Protein AF-A0A165AN55-F1 (afdb_monomer_lite)

Radius of gyration: 27.07 Å; chains: 1; bounding box: 63×74×85 Å

Secondary structure (DSSP, 8-state):
--------------HHHHHHHHTT-PPPP----HHHHHHHHTTTTHHHHHHHHHHHHHHHHHHHHHHHHH-STHHHHHHHHHH---S-HHHHHHHHHHHHHHHHHHHTT---B---SS---B-GGGS-HHHHHTSHHHHHHTTS-S--TT-SB-TTS-BEEEEEETTEEEEEEPPHHHHHHHHHHHHHHHHHHTT-SPPPTT--SHHHHHHHHHHHHHHHHHHHHHHHHHHHTT--SPPHHHHHHHHHHHHHHHHHHHHH---GGGSGGGSTT--HHHHHHHTTBPPGGGGTS-GGGSPPP-TTTGGGTTSHHHHTTHHHHHHHHHHHHHHHHHHHT----EEEPSS---HHHHHHHHHHTTSTTSSS-HHHHHHHHHHHT-PPPHHHHHHHHHHHHHHHHHGGG-TTPPEEEEGGG--TTTS-HHHHTTEEP--S-SS-B---HHHHHHHHHHHHHHHHHHHHHHHHHHTT-HHHHHHHHHHHHHHHHHHHHHB-HHHHHTS-HHHHHHHHHHHHHHHHHHHHH-GGGGGGSB-GGGS-HHHHHHHHTTS---HHHHHHHHHHHHHHHHHH-

Organism: NCBI:txid1353952

pLDDT: mean 71.1, std 21.19, range [24.66, 94.75]

Sequence (573 aa):
MESDNILGDVQGEDPAFEDAMIRFSPDPPRTYTRTQMQALASNGLAAYAEEQLEILSRFWNGRTKEAEGSGSADLEELRWKTKALHLPSTLKDEIVKVLHLQHRLRREGRVELSGTGDQELLDIARIDDDILREGPWIGSRHLAGIPSSNGIMLEDGKLFLWAWKEGKLEQIIIPTPEGFRILYGRLVTANVDSCGPPPTIVGKGEASKAEVEAWLTVNKDVWALAMKTARTLCIGVWPSLLQIRFLQDGRFVNKARMRHGFGRNDTLLGCEGAPEPLVRYIMAGKPMMWYRIPESFQPQFDPHRWWEADSDEYLRGTLSKCQALLDLQYGSRIEKASPMDIEWGDEEFSNDSAELFLYYVTDAMSRSAKTGYLLSCELAGVKPCDPLIRELDNLLDVLNKLLVNHPTTGIPIPLDLIPYTKIRPERAIRCVPVKSWNRCLPADADDMILIGVISCRMNDYIRDARTARAKQDTKDELNLLLSVHFYATLFYGSFDEDVHDNQDIAFHARLIGALHRLHQLIAERAPYVWPRLLD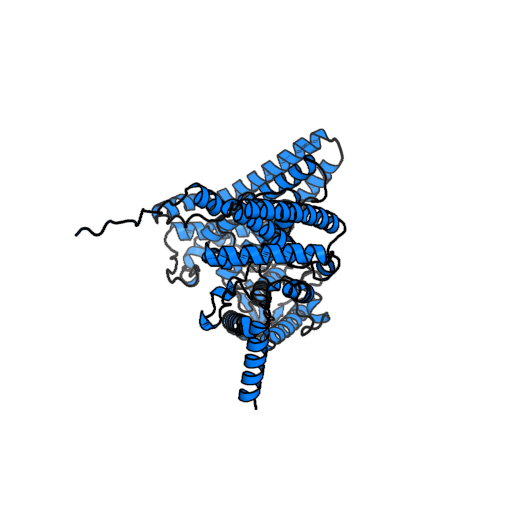VGLIPPSIRVACARQYDYTPADRNADVRSHLEKMHVEL

Foldseek 3Di:
DDDDDDPPDPPPPDVVVVVVCVLVDDDDPPPDDPVRLLVVLPPQQVCLVVVLVVLLCVLVVVVVVVVVVVDDPVVVVVVVVLVPLPDPPVLLVLLSVLLVLLSVCVNVVQWDQPPDPPARDTPCVSRDLVSLCPPVQLVVVVPVPDDDLADQADSSRWGWAWWQFPNDTDIDTQDPLLLSLLSLLVVLLSSLCSLPDQDALLDDDDVSLVSNLSSQQSNLVSLLSSQVSCVSSSSIDHWLVSLLVVLQQLLSVLLNCLRVVDRCCSGNLVRDRRPPLSSCLSLQFAGPLLVVFDPQQRQDADLQCLLCCPPCVRNVCSQVRSQVVLCVVQVQLQVQPQPGLIAHDDDDYDLVSLLSVLSQCCICPHSNNPLVSLVSCLSNVYDHDQVNLVSVLNVLVSSVVNCPVPVPAARAHAPVSRPVVRHPVVSCVRHDHDPRSAQADADDPSVVVSVVSLLVLLVVLLVVLVVCVVVVVVVSNLVSLVVLQSSVSSVLRRHDPVVVVPDDLVSLLSSVVSVSVNSVSCVVPPVVCVSVTRPSPSPDSVSSVVNSVVRCCDVVVVVVVVVVVVVVVVVVD

Structure (mmCIF, N/CA/C/O backbone):
data_AF-A0A165AN55-F1
#
_entry.id   AF-A0A165AN55-F1
#
loop_
_atom_site.group_PDB
_atom_site.id
_atom_site.type_symbol
_atom_site.label_atom_id
_atom_site.label_alt_id
_atom_site.label_comp_id
_atom_site.label_asym_id
_atom_site.label_entity_id
_atom_site.label_seq_id
_atom_site.pdbx_PDB_ins_code
_atom_site.Cartn_x
_atom_site.Cartn_y
_atom_site.Cartn_z
_atom_site.occupancy
_atom_site.B_iso_or_equiv
_atom_site.auth_seq_id
_atom_site.auth_comp_id
_atom_site.auth_asym_id
_atom_site.auth_atom_id
_atom_site.pdbx_PDB_model_num
ATOM 1 N N . MET A 1 1 ? 25.964 -50.818 -35.274 1.00 36.00 1 MET A N 1
ATOM 2 C CA . MET A 1 1 ? 26.323 -49.466 -35.738 1.00 36.00 1 MET A CA 1
ATOM 3 C C . MET A 1 1 ? 25.867 -48.529 -34.654 1.00 36.00 1 MET A C 1
ATOM 5 O O . MET A 1 1 ? 24.675 -48.458 -34.387 1.00 36.00 1 MET A O 1
ATOM 9 N N . GLU A 1 2 ? 26.854 -48.012 -33.939 1.00 27.19 2 GLU A N 1
ATOM 10 C CA . GLU A 1 2 ? 26.736 -47.244 -32.706 1.00 27.19 2 GLU A CA 1
ATOM 11 C C . GLU A 1 2 ? 26.024 -45.911 -32.954 1.00 27.19 2 GLU A C 1
ATOM 13 O O . GLU A 1 2 ? 26.273 -45.229 -33.946 1.00 27.19 2 GLU A O 1
ATOM 18 N N . SER A 1 3 ? 25.099 -45.582 -32.055 1.00 24.66 3 SER A N 1
ATOM 19 C CA . SER A 1 3 ? 24.484 -44.268 -31.914 1.00 24.66 3 SER A CA 1
ATOM 20 C C . SER A 1 3 ? 25.262 -43.509 -30.844 1.00 24.66 3 SER A C 1
ATOM 22 O O . SER A 1 3 ? 25.107 -43.801 -29.656 1.00 24.66 3 SER A O 1
ATOM 24 N N . ASP A 1 4 ? 26.105 -42.571 -31.264 1.00 26.28 4 ASP A N 1
ATOM 25 C CA . ASP A 1 4 ? 26.846 -41.711 -30.348 1.00 26.28 4 ASP A CA 1
ATOM 26 C C . ASP A 1 4 ? 25.947 -40.621 -29.755 1.00 26.28 4 ASP A C 1
ATOM 28 O O . ASP A 1 4 ? 25.309 -39.829 -30.453 1.00 26.28 4 ASP A O 1
ATOM 32 N N . ASN A 1 5 ? 25.935 -40.619 -28.424 1.00 32.38 5 ASN A N 1
ATOM 33 C CA . ASN A 1 5 ? 25.406 -39.601 -27.532 1.00 32.38 5 ASN A CA 1
ATOM 34 C C . ASN A 1 5 ? 26.128 -38.262 -27.736 1.00 32.38 5 ASN A C 1
ATOM 36 O O . ASN A 1 5 ? 27.314 -38.149 -27.434 1.00 32.38 5 ASN A O 1
ATOM 40 N N . ILE A 1 6 ? 25.386 -37.220 -28.117 1.00 28.58 6 ILE A N 1
ATOM 41 C CA . ILE A 1 6 ? 25.768 -35.820 -27.878 1.00 28.58 6 ILE A CA 1
ATOM 42 C C . ILE A 1 6 ? 24.548 -35.085 -27.305 1.00 28.58 6 ILE A C 1
ATOM 44 O O . ILE A 1 6 ? 23.928 -34.240 -27.942 1.00 28.58 6 ILE A O 1
ATOM 48 N N . LEU A 1 7 ? 24.181 -35.450 -26.079 1.00 25.98 7 LEU A N 1
ATOM 49 C CA . LEU A 1 7 ? 23.502 -34.564 -25.137 1.00 25.98 7 LEU A CA 1
ATOM 50 C C . LEU A 1 7 ? 24.479 -34.402 -23.978 1.00 25.98 7 LEU A C 1
ATOM 52 O O . LEU A 1 7 ? 24.485 -35.182 -23.032 1.00 25.98 7 LEU A O 1
ATOM 56 N N . GLY A 1 8 ? 25.400 -33.453 -24.144 1.00 25.88 8 GLY A N 1
ATOM 57 C CA . GLY A 1 8 ? 26.248 -33.002 -23.055 1.00 25.88 8 GLY A CA 1
ATOM 58 C C . GLY A 1 8 ? 25.386 -32.248 -22.054 1.00 25.88 8 GLY A C 1
ATOM 59 O O . GLY A 1 8 ? 24.694 -31.300 -22.429 1.00 25.88 8 GLY A O 1
ATOM 60 N N . ASP A 1 9 ? 25.430 -32.705 -20.808 1.00 31.30 9 ASP A N 1
ATOM 61 C CA . ASP A 1 9 ? 24.868 -32.054 -19.635 1.00 31.30 9 ASP A CA 1
ATOM 62 C C . ASP A 1 9 ? 25.149 -30.545 -19.638 1.00 31.30 9 ASP A C 1
ATOM 64 O O . ASP A 1 9 ? 26.279 -30.096 -19.449 1.00 31.30 9 ASP A O 1
ATOM 68 N N . VAL A 1 10 ? 24.088 -29.755 -19.795 1.00 29.95 10 VAL A N 1
ATOM 69 C CA . VAL A 1 10 ? 24.031 -28.371 -19.309 1.00 29.95 10 VAL A CA 1
ATOM 70 C C . VAL A 1 10 ? 23.086 -28.360 -18.106 1.00 29.95 10 VAL A C 1
ATOM 72 O O . VAL A 1 10 ? 22.064 -27.687 -18.087 1.00 29.95 10 VAL A O 1
ATOM 75 N N . GLN A 1 11 ? 23.419 -29.165 -17.097 1.00 30.98 11 GLN A N 1
ATOM 76 C CA . GLN A 1 11 ? 23.014 -28.932 -15.711 1.00 30.98 11 GLN A CA 1
ATOM 77 C C . GLN A 1 11 ? 24.185 -28.252 -15.002 1.00 30.98 11 GLN A C 1
ATOM 79 O O . GLN A 1 11 ? 24.912 -28.846 -14.215 1.00 30.98 11 GLN A O 1
ATOM 84 N N . GLY A 1 12 ? 24.415 -26.994 -15.369 1.00 28.88 12 GLY A N 1
ATOM 85 C CA . GLY A 1 12 ? 25.241 -26.076 -14.599 1.00 28.88 12 GLY A CA 1
ATOM 86 C C . GLY A 1 12 ? 24.319 -25.055 -13.958 1.00 28.88 12 GLY A C 1
ATOM 87 O O . GLY A 1 12 ? 24.119 -23.983 -14.524 1.00 28.88 12 GLY A O 1
ATOM 88 N N . GLU A 1 13 ? 23.712 -25.400 -12.823 1.00 39.75 13 GLU A N 1
ATOM 89 C CA . GLU A 1 13 ? 23.123 -24.396 -11.936 1.00 39.75 13 GLU A CA 1
ATOM 90 C C . GLU A 1 13 ? 24.274 -23.503 -11.457 1.00 39.75 13 GLU A C 1
ATOM 92 O O . GLU A 1 13 ? 25.162 -23.944 -10.731 1.00 39.75 13 GLU A O 1
ATOM 97 N N . ASP A 1 14 ? 24.330 -22.277 -11.981 1.00 41.47 14 ASP A N 1
ATOM 98 C CA . ASP A 1 14 ? 25.348 -21.282 -11.651 1.00 41.47 14 ASP A CA 1
ATOM 99 C C . ASP A 1 14 ? 25.038 -20.703 -10.256 1.00 41.47 14 ASP A C 1
ATOM 101 O O . ASP A 1 14 ? 24.057 -19.963 -10.115 1.00 41.47 14 ASP A O 1
ATOM 105 N N . PRO A 1 15 ? 25.863 -20.965 -9.225 1.00 36.78 15 PRO A N 1
ATOM 106 C CA . PRO A 1 15 ? 25.637 -20.453 -7.874 1.00 36.78 15 PRO A CA 1
ATOM 107 C C . PRO A 1 15 ? 25.621 -18.922 -7.822 1.00 36.78 15 PRO A C 1
ATOM 109 O O . PRO A 1 15 ? 25.029 -18.349 -6.918 1.00 36.78 15 PRO A O 1
ATOM 112 N N . ALA A 1 16 ? 26.226 -18.229 -8.798 1.00 37.28 16 ALA A N 1
ATOM 113 C CA . ALA A 1 16 ? 26.172 -16.771 -8.892 1.00 37.28 16 ALA A CA 1
ATOM 114 C C . ALA A 1 16 ? 24.838 -16.253 -9.467 1.00 37.28 16 ALA A C 1
ATOM 116 O O . ALA A 1 16 ? 24.488 -15.091 -9.251 1.00 37.28 16 ALA A O 1
ATOM 117 N N . PHE A 1 17 ? 24.092 -17.085 -10.205 1.00 39.31 17 PHE A N 1
ATOM 118 C CA . PHE A 1 17 ? 22.715 -16.797 -10.621 1.00 39.31 17 PHE A CA 1
ATOM 119 C C . PHE A 1 17 ? 21.750 -16.980 -9.447 1.00 39.31 17 PHE A C 1
ATOM 121 O O . PHE A 1 17 ? 20.915 -16.105 -9.215 1.00 39.31 17 PHE A O 1
ATOM 128 N N . GLU A 1 18 ? 21.925 -18.042 -8.654 1.00 38.56 18 GLU A N 1
ATOM 129 C CA . GLU A 1 18 ? 21.246 -18.165 -7.363 1.00 38.56 18 GLU A CA 1
ATOM 130 C C . GLU A 1 18 ? 21.612 -17.007 -6.435 1.00 38.56 18 GLU A C 1
ATOM 132 O O . GLU A 1 18 ? 20.706 -16.379 -5.922 1.00 38.56 18 GLU A O 1
ATOM 137 N N . ASP A 1 19 ? 22.877 -16.609 -6.290 1.00 36.84 19 ASP A N 1
ATOM 138 C CA . ASP A 1 19 ? 23.279 -15.524 -5.376 1.00 36.84 19 ASP A CA 1
ATOM 139 C C . ASP A 1 19 ? 22.730 -14.138 -5.798 1.00 36.84 19 ASP A C 1
ATOM 141 O O . ASP A 1 19 ? 22.324 -13.324 -4.962 1.00 36.84 19 ASP A O 1
ATOM 145 N N . ALA A 1 20 ? 22.610 -13.874 -7.108 1.00 37.38 20 ALA A N 1
ATOM 146 C CA . ALA A 1 20 ? 21.933 -12.683 -7.634 1.00 37.38 20 ALA A CA 1
ATOM 147 C C . ALA A 1 20 ? 20.408 -12.720 -7.412 1.00 37.38 20 ALA A C 1
ATOM 149 O O . ALA A 1 20 ? 19.796 -11.675 -7.186 1.00 37.38 20 ALA A O 1
ATOM 150 N N . MET A 1 21 ? 19.800 -13.910 -7.426 1.00 34.94 21 MET A N 1
ATOM 151 C CA . MET A 1 21 ? 18.368 -14.134 -7.196 1.00 34.94 21 MET A CA 1
ATOM 152 C C . MET A 1 21 ? 18.006 -14.293 -5.707 1.00 34.94 21 MET A C 1
ATOM 154 O O . MET A 1 21 ? 16.890 -13.945 -5.326 1.00 34.94 21 MET A O 1
ATOM 158 N N . ILE A 1 22 ? 18.941 -14.722 -4.853 1.00 37.22 22 ILE A N 1
ATOM 159 C CA . ILE A 1 22 ? 18.863 -14.824 -3.386 1.00 37.22 22 ILE A CA 1
ATOM 160 C C . ILE A 1 22 ? 18.848 -13.423 -2.772 1.00 37.22 22 ILE A C 1
ATOM 162 O O . ILE A 1 22 ? 18.084 -13.170 -1.845 1.00 37.22 22 ILE A O 1
ATOM 166 N N . ARG A 1 23 ? 19.528 -12.442 -3.385 1.00 38.75 23 ARG A N 1
ATOM 167 C CA . ARG A 1 23 ? 19.307 -11.010 -3.081 1.00 38.75 23 ARG A CA 1
ATOM 168 C C . ARG A 1 23 ? 17.854 -10.552 -3.312 1.00 38.75 23 ARG A C 1
ATOM 170 O O . ARG A 1 23 ? 17.466 -9.492 -2.823 1.00 38.75 23 ARG A O 1
ATOM 177 N N . PHE A 1 24 ? 17.044 -11.354 -4.010 1.00 31.67 24 PHE A N 1
ATOM 178 C CA . PHE A 1 24 ? 15.618 -11.151 -4.280 1.00 31.67 24 PHE A CA 1
ATOM 179 C C . PHE A 1 24 ? 14.720 -12.315 -3.805 1.00 31.67 24 PHE A C 1
ATOM 181 O O . PHE A 1 24 ? 13.534 -12.346 -4.157 1.00 31.67 24 PHE A O 1
ATOM 188 N N . SER A 1 25 ? 15.232 -13.255 -3.003 1.00 27.33 25 SER A N 1
ATOM 189 C CA . SER A 1 25 ? 14.471 -14.392 -2.476 1.00 27.33 25 SER A CA 1
ATOM 190 C C . SER A 1 25 ? 14.372 -14.299 -0.953 1.00 27.33 25 SER A C 1
ATOM 192 O O . SER A 1 25 ? 15.398 -14.133 -0.303 1.00 27.33 25 SER A O 1
ATOM 194 N N . PRO A 1 26 ? 13.180 -14.419 -0.342 1.00 30.08 26 PRO A N 1
ATOM 195 C CA . PRO A 1 26 ? 13.118 -14.842 1.048 1.00 30.08 26 PRO A CA 1
ATOM 196 C C . PRO A 1 26 ? 13.598 -16.298 1.131 1.00 30.08 26 PRO A C 1
ATOM 198 O O . PRO A 1 26 ? 13.296 -17.102 0.242 1.00 30.08 26 PRO A O 1
ATOM 201 N N . ASP A 1 27 ? 14.334 -16.635 2.188 1.00 27.45 27 ASP A N 1
ATOM 202 C CA . ASP A 1 27 ? 14.558 -18.031 2.562 1.00 27.45 27 ASP A CA 1
ATOM 203 C C . ASP A 1 27 ? 13.198 -18.746 2.683 1.00 27.45 27 ASP A C 1
ATOM 205 O O . ASP A 1 27 ? 12.216 -18.130 3.125 1.00 27.45 27 ASP A O 1
ATOM 209 N N . PRO A 1 28 ? 13.095 -20.044 2.338 1.00 25.02 28 PRO A N 1
ATOM 210 C CA . PRO A 1 28 ? 11.936 -20.824 2.744 1.00 25.02 28 PRO A CA 1
ATOM 211 C C . PRO A 1 28 ? 11.779 -20.707 4.271 1.00 25.02 28 PRO A C 1
ATOM 213 O O . PRO A 1 28 ? 12.783 -20.755 4.992 1.00 25.02 28 PRO A O 1
ATOM 216 N N . PRO A 1 29 ? 10.550 -20.526 4.794 1.00 28.75 29 PRO A N 1
ATOM 217 C CA . PRO A 1 29 ? 10.339 -20.368 6.224 1.00 28.75 29 PRO A CA 1
ATOM 218 C C . PRO A 1 29 ? 10.958 -21.563 6.943 1.00 28.75 29 PRO A C 1
ATOM 220 O O . PRO A 1 29 ? 10.600 -22.713 6.684 1.00 28.75 29 PRO A O 1
ATOM 223 N N . ARG A 1 30 ? 11.908 -21.293 7.844 1.00 28.42 30 ARG A N 1
ATOM 224 C CA . ARG A 1 30 ? 12.450 -22.328 8.722 1.00 28.42 30 ARG A CA 1
ATOM 225 C C . ARG A 1 30 ? 11.277 -22.933 9.485 1.00 28.42 30 ARG A C 1
ATOM 227 O O . ARG A 1 30 ? 10.654 -22.266 10.308 1.00 28.42 30 ARG A O 1
ATOM 234 N N . THR A 1 31 ? 10.967 -24.196 9.219 1.00 26.00 31 THR A N 1
ATOM 235 C CA . THR A 1 31 ? 10.048 -24.971 10.049 1.00 26.00 31 THR A CA 1
ATOM 236 C C . THR A 1 31 ? 10.706 -25.183 11.404 1.00 26.00 31 THR A C 1
ATOM 238 O O . THR A 1 31 ? 11.549 -26.062 11.575 1.00 26.00 31 THR A O 1
ATOM 241 N N . TYR A 1 32 ? 10.352 -24.338 12.367 1.00 31.25 32 TYR A N 1
ATOM 242 C CA . TYR A 1 32 ? 10.761 -24.507 13.751 1.00 31.25 32 TYR A CA 1
ATOM 243 C C . TYR A 1 32 ? 10.018 -25.698 14.349 1.00 31.25 32 TYR A C 1
ATOM 245 O O . TYR A 1 32 ? 8.795 -25.811 14.263 1.00 31.25 32 TYR A O 1
ATOM 253 N N . THR A 1 33 ? 10.757 -26.589 14.998 1.00 31.88 33 THR A N 1
ATOM 254 C CA . THR A 1 33 ? 10.142 -27.638 15.814 1.00 31.88 33 THR A CA 1
ATOM 255 C C . THR A 1 33 ? 9.379 -27.003 16.983 1.00 31.88 33 THR A C 1
ATOM 257 O O . THR A 1 33 ? 9.732 -25.924 17.468 1.00 31.88 33 THR A O 1
ATOM 260 N N . ARG A 1 34 ? 8.332 -27.679 17.474 1.00 33.34 34 ARG A N 1
ATOM 261 C CA . ARG A 1 34 ? 7.519 -27.260 18.637 1.00 33.34 34 ARG A CA 1
ATOM 262 C C . ARG A 1 34 ? 8.383 -26.810 19.828 1.00 33.34 34 ARG A C 1
ATOM 264 O O . ARG A 1 34 ? 8.072 -25.815 20.475 1.00 33.34 34 ARG A O 1
ATOM 271 N N . THR A 1 35 ? 9.506 -27.490 20.044 1.00 32.38 35 THR A N 1
ATOM 272 C CA . THR A 1 35 ? 10.488 -27.212 21.099 1.00 32.38 35 THR A CA 1
ATOM 273 C C . THR A 1 35 ? 11.305 -25.935 20.841 1.00 32.38 35 THR A C 1
ATOM 275 O O . THR A 1 35 ? 11.591 -25.189 21.774 1.00 32.38 35 THR A O 1
ATOM 278 N N . GLN A 1 36 ? 11.635 -25.624 19.581 1.00 35.25 36 GLN A N 1
ATOM 279 C CA . GLN A 1 36 ? 12.330 -24.383 19.197 1.00 35.25 36 GLN A CA 1
ATOM 280 C C . GLN A 1 36 ? 11.416 -23.153 19.306 1.00 35.25 36 GLN A C 1
ATOM 282 O O . GLN A 1 36 ? 11.860 -22.099 19.758 1.00 35.25 36 GLN A O 1
ATOM 287 N N . MET A 1 37 ? 10.126 -23.294 18.978 1.00 32.44 37 MET A N 1
ATOM 288 C CA . MET A 1 37 ? 9.137 -22.231 19.200 1.00 32.44 37 MET A CA 1
ATOM 289 C C . MET A 1 37 ? 8.871 -21.977 20.692 1.00 32.44 37 MET A C 1
ATOM 291 O O . MET A 1 37 ? 8.687 -20.831 21.093 1.00 32.44 37 MET A O 1
ATOM 295 N N . GLN A 1 38 ? 8.901 -23.022 21.528 1.00 33.75 38 GLN A N 1
ATOM 296 C CA . GLN A 1 38 ? 8.769 -22.902 22.987 1.00 33.75 38 GLN A CA 1
ATOM 297 C C . GLN A 1 38 ? 9.960 -22.177 23.638 1.00 33.75 38 GLN A C 1
ATOM 299 O O . GLN A 1 38 ? 9.745 -21.390 24.556 1.00 33.75 38 GLN A O 1
ATOM 304 N N . ALA A 1 39 ? 11.186 -22.378 23.137 1.00 32.97 39 ALA A N 1
ATOM 305 C CA . ALA A 1 39 ? 12.392 -21.706 23.637 1.00 32.97 39 ALA A CA 1
ATOM 306 C C . ALA A 1 39 ? 12.500 -20.224 23.212 1.00 32.97 39 ALA A C 1
ATOM 308 O O . ALA A 1 39 ? 13.014 -19.400 23.964 1.00 32.97 39 ALA A O 1
ATOM 309 N N . LEU A 1 40 ? 11.992 -19.865 22.025 1.00 34.88 40 LEU A N 1
ATOM 310 C CA . LEU A 1 40 ? 11.940 -18.474 21.544 1.00 34.88 40 LEU A CA 1
ATOM 311 C C . LEU A 1 40 ? 10.844 -17.647 22.232 1.00 34.88 40 LEU A C 1
ATOM 313 O O . LEU A 1 40 ? 10.973 -16.431 22.362 1.00 34.88 40 LEU A O 1
ATOM 317 N N . ALA A 1 41 ? 9.770 -18.300 22.682 1.00 36.66 41 ALA A N 1
ATOM 318 C CA . ALA A 1 41 ? 8.629 -17.632 23.287 1.00 36.66 41 ALA A CA 1
ATOM 319 C C . ALA A 1 41 ? 8.935 -17.095 24.696 1.00 36.66 41 ALA A C 1
ATOM 321 O O . ALA A 1 41 ? 8.489 -15.999 25.017 1.00 36.66 41 ALA A O 1
ATOM 322 N N . SER A 1 42 ? 9.711 -17.807 25.520 1.00 35.31 42 SER A N 1
ATOM 323 C CA . SER A 1 42 ? 9.848 -17.580 26.972 1.00 35.31 42 SER A CA 1
ATOM 324 C C . SER A 1 42 ? 10.367 -16.206 27.438 1.00 35.31 42 SER A C 1
ATOM 326 O O . SER A 1 42 ? 10.257 -15.923 28.627 1.00 35.31 42 SER A O 1
ATOM 328 N N . ASN A 1 43 ? 10.873 -15.345 26.544 1.00 39.66 43 ASN A N 1
ATOM 329 C CA . ASN A 1 43 ? 11.444 -14.032 26.890 1.00 39.66 43 ASN A CA 1
ATOM 330 C C . ASN A 1 43 ? 10.758 -12.830 26.200 1.00 39.66 43 ASN A C 1
ATOM 332 O O . ASN A 1 43 ? 11.146 -11.696 26.437 1.00 39.66 43 ASN A O 1
ATOM 336 N N . GLY A 1 44 ? 9.759 -13.028 25.333 1.00 39.78 44 GLY A N 1
ATOM 337 C CA . GLY A 1 44 ? 9.513 -12.106 24.213 1.00 39.78 44 GLY A CA 1
ATOM 338 C C . GLY A 1 44 ? 8.972 -10.698 24.502 1.00 39.78 44 GLY A C 1
ATOM 339 O O . GLY A 1 44 ? 9.200 -9.827 23.676 1.00 39.78 44 GLY A O 1
ATOM 340 N N . LEU A 1 45 ? 8.258 -10.442 25.606 1.00 37.25 45 LEU A N 1
ATOM 341 C CA . LEU A 1 45 ? 7.408 -9.237 25.739 1.00 37.25 45 LEU A CA 1
ATOM 342 C C . LEU A 1 45 ? 7.860 -8.200 26.777 1.00 37.25 45 LEU A C 1
ATOM 344 O O . LEU A 1 45 ? 7.796 -7.003 26.501 1.00 37.25 45 LEU A O 1
ATOM 348 N N . ALA A 1 46 ? 8.403 -8.639 27.914 1.00 35.56 46 ALA A N 1
ATOM 349 C CA . ALA A 1 46 ? 9.242 -7.781 28.750 1.00 35.56 46 ALA A CA 1
ATOM 350 C C . ALA A 1 46 ? 10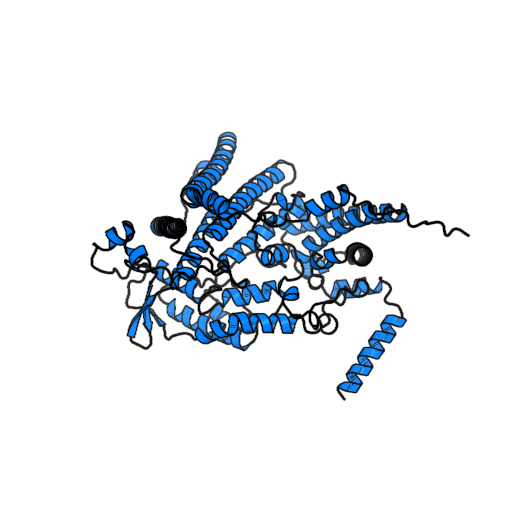.525 -7.418 27.992 1.00 35.56 46 ALA A C 1
ATOM 352 O O . ALA A 1 46 ? 10.863 -6.241 27.916 1.00 35.56 46 ALA A O 1
ATOM 353 N N . ALA A 1 47 ? 11.133 -8.394 27.299 1.00 41.72 47 ALA A N 1
ATOM 354 C CA . ALA A 1 47 ? 12.221 -8.105 26.377 1.00 41.72 47 ALA A CA 1
ATOM 355 C C . ALA A 1 47 ? 11.758 -7.206 25.229 1.00 41.72 47 ALA A C 1
ATOM 357 O O . ALA A 1 47 ? 12.509 -6.326 24.882 1.00 41.72 47 ALA A O 1
ATOM 358 N N . TYR A 1 48 ? 10.533 -7.313 24.690 1.00 42.25 48 TYR A N 1
ATOM 359 C CA . TYR A 1 48 ? 10.046 -6.354 23.683 1.00 42.25 48 TYR A CA 1
ATOM 360 C C . TYR A 1 48 ? 10.041 -4.916 24.208 1.00 42.25 48 TYR A C 1
ATOM 362 O O . TYR A 1 48 ? 10.523 -4.016 23.533 1.00 42.25 48 TYR A O 1
ATOM 370 N N . ALA A 1 49 ? 9.489 -4.679 25.400 1.00 41.50 49 ALA A N 1
ATOM 371 C CA . ALA A 1 49 ? 9.434 -3.337 25.972 1.00 41.50 49 ALA A CA 1
ATOM 372 C C . ALA A 1 49 ? 10.831 -2.815 26.353 1.00 41.50 49 ALA A C 1
ATOM 374 O O . ALA A 1 49 ? 11.130 -1.653 26.089 1.00 41.50 49 ALA A O 1
ATOM 375 N N . GLU A 1 50 ? 11.692 -3.665 26.919 1.00 45.47 50 GLU A N 1
ATOM 376 C CA . GLU A 1 50 ? 13.080 -3.331 27.263 1.00 45.47 50 GLU A CA 1
ATOM 377 C C . GLU A 1 50 ? 13.957 -3.133 26.019 1.00 45.47 50 GLU A C 1
ATOM 379 O O . GLU A 1 50 ? 14.683 -2.151 25.952 1.00 45.47 50 GLU A O 1
ATOM 384 N N . GLU A 1 51 ? 13.828 -3.982 25.000 1.00 49.47 51 GLU A N 1
ATOM 385 C CA . GLU A 1 51 ? 14.519 -3.909 23.705 1.00 49.47 51 GLU A CA 1
ATOM 386 C C . GLU A 1 51 ? 14.040 -2.689 22.910 1.00 49.47 51 GLU A C 1
ATOM 388 O O . GLU A 1 51 ? 14.856 -1.993 22.321 1.00 49.47 51 GLU A O 1
ATOM 393 N N . GLN A 1 52 ? 12.747 -2.335 22.951 1.00 46.69 52 GLN A N 1
ATOM 394 C CA . GLN A 1 52 ? 12.250 -1.072 22.382 1.00 46.69 52 GLN A CA 1
ATOM 395 C C . GLN A 1 52 ? 12.812 0.142 23.117 1.00 46.69 52 GLN A C 1
ATOM 397 O O . GLN A 1 52 ? 13.259 1.091 22.475 1.00 46.69 52 GLN A O 1
ATOM 402 N N . LEU A 1 53 ? 12.803 0.132 24.453 1.00 45.03 53 LEU A N 1
ATOM 403 C CA . LEU A 1 53 ? 13.394 1.208 25.246 1.00 45.03 53 LEU A CA 1
ATOM 404 C C . LEU A 1 53 ? 14.903 1.306 25.011 1.00 45.03 53 LEU A C 1
ATOM 406 O O . LEU A 1 53 ? 15.429 2.412 24.968 1.00 45.03 53 LEU A O 1
ATOM 410 N N . GLU A 1 54 ? 15.587 0.186 24.798 1.00 49.81 54 GLU A N 1
ATOM 411 C CA . GLU A 1 54 ? 17.010 0.135 24.487 1.00 49.81 54 GLU A CA 1
ATOM 412 C C . GLU A 1 54 ? 17.309 0.635 23.067 1.00 49.81 54 GLU A C 1
ATOM 414 O O . GLU A 1 54 ? 18.199 1.468 22.907 1.00 49.81 54 GLU A O 1
ATOM 419 N N . ILE A 1 55 ? 16.557 0.205 22.047 1.00 47.75 55 ILE A N 1
ATOM 420 C CA . ILE A 1 55 ? 16.675 0.689 20.659 1.00 47.75 55 ILE A CA 1
ATOM 421 C C . ILE A 1 55 ? 16.449 2.204 20.617 1.00 47.75 55 ILE A C 1
ATOM 423 O O . ILE A 1 55 ? 17.285 2.946 20.093 1.00 47.75 55 ILE A O 1
ATOM 427 N N . LEU A 1 56 ? 15.363 2.681 21.236 1.00 43.69 56 LEU A N 1
ATOM 428 C CA . LEU A 1 56 ? 15.056 4.108 21.316 1.00 43.69 56 LEU A CA 1
ATOM 429 C C . LEU A 1 56 ? 16.124 4.856 22.126 1.00 43.69 56 LEU A C 1
ATOM 431 O O . LEU A 1 56 ? 16.588 5.909 21.698 1.00 43.69 56 LEU A O 1
ATOM 435 N N . SER A 1 57 ? 16.578 4.311 23.258 1.00 47.12 57 SER A N 1
ATOM 436 C CA . SER A 1 57 ? 17.633 4.927 24.069 1.00 47.12 57 SER A CA 1
ATOM 437 C C . SER A 1 57 ? 18.953 5.024 23.304 1.00 47.12 57 SER A C 1
ATOM 439 O O . SER A 1 57 ? 19.586 6.073 23.344 1.00 47.12 57 SER A O 1
ATOM 441 N N . ARG A 1 58 ? 19.358 3.994 22.551 1.00 54.38 58 ARG A N 1
ATOM 442 C CA . ARG A 1 58 ? 20.568 4.020 21.711 1.00 54.38 58 ARG A CA 1
ATOM 443 C C . ARG A 1 58 ? 20.478 5.089 20.624 1.00 54.38 58 ARG A C 1
ATOM 445 O O . ARG A 1 58 ? 21.433 5.845 20.458 1.00 54.38 58 ARG A O 1
ATOM 452 N N . PHE A 1 59 ? 19.338 5.200 19.943 1.00 46.38 59 PHE A N 1
ATOM 453 C CA . PHE A 1 59 ? 19.112 6.230 18.927 1.00 46.38 59 PHE A CA 1
ATOM 454 C C . PHE A 1 59 ? 19.180 7.646 19.513 1.00 46.38 59 PHE A C 1
ATOM 456 O O . PHE A 1 59 ? 19.934 8.494 19.030 1.00 46.38 59 PHE A O 1
ATOM 463 N N . TRP A 1 60 ? 18.450 7.894 20.603 1.00 47.06 60 TRP A N 1
ATOM 464 C CA . TRP A 1 60 ? 18.414 9.207 21.246 1.00 47.06 60 TRP A CA 1
ATOM 465 C C . TRP A 1 60 ? 19.742 9.570 21.921 1.00 47.06 60 TRP A C 1
ATOM 467 O O . TRP A 1 60 ? 20.141 10.732 21.866 1.00 47.06 60 TRP A O 1
ATOM 477 N N . ASN A 1 61 ? 20.467 8.598 22.486 1.00 50.41 61 ASN A N 1
ATOM 478 C CA . ASN A 1 61 ? 21.810 8.791 23.046 1.00 50.41 61 ASN A CA 1
ATOM 479 C C . ASN A 1 61 ? 22.864 9.065 21.959 1.00 50.41 61 ASN A C 1
ATOM 481 O O . ASN A 1 61 ? 23.810 9.813 22.195 1.00 50.41 61 ASN A O 1
ATOM 485 N N . GLY A 1 62 ? 22.710 8.479 20.766 1.00 51.03 62 GLY A N 1
ATOM 486 C CA . GLY A 1 62 ? 23.532 8.801 19.597 1.00 51.03 62 GLY A CA 1
ATOM 487 C C . GLY A 1 62 ? 23.326 10.248 19.146 1.00 51.03 62 GLY A C 1
ATOM 488 O O . GLY A 1 62 ? 24.286 11.011 19.065 1.00 51.03 62 GLY A O 1
ATOM 489 N N . ARG A 1 63 ? 22.062 10.662 18.982 1.00 46.62 63 ARG A N 1
ATOM 490 C CA . ARG A 1 63 ? 21.705 12.036 18.592 1.00 46.62 63 ARG A CA 1
ATOM 491 C C . ARG A 1 63 ? 22.052 13.090 19.642 1.00 46.62 63 ARG A C 1
ATOM 493 O O . ARG A 1 63 ? 22.430 14.198 19.283 1.00 46.62 63 ARG A O 1
ATOM 500 N N . THR A 1 64 ? 21.956 12.771 20.934 1.00 46.78 64 THR A N 1
ATOM 501 C CA . THR A 1 64 ? 22.375 13.704 21.998 1.00 46.78 64 THR A CA 1
ATOM 502 C C . THR A 1 64 ? 23.885 13.893 22.031 1.00 46.78 64 THR A C 1
ATOM 504 O O . THR A 1 64 ? 24.316 15.024 22.201 1.00 46.78 64 THR A O 1
ATOM 507 N N . LYS A 1 65 ? 24.693 12.858 21.772 1.00 51.62 65 LYS A N 1
ATOM 508 C CA . LYS A 1 65 ? 26.153 13.015 21.636 1.00 51.62 65 LYS A CA 1
ATOM 509 C C . LYS A 1 65 ? 26.553 13.850 20.416 1.00 51.62 65 LYS A C 1
ATOM 511 O O . LYS A 1 65 ? 27.515 14.608 20.492 1.00 51.62 65 LYS A O 1
ATOM 516 N N . GLU A 1 66 ? 25.816 13.739 19.312 1.00 49.31 66 GLU A N 1
ATOM 517 C CA . GLU A 1 66 ? 26.008 14.593 18.130 1.00 49.31 66 GLU A CA 1
ATOM 518 C C . GLU A 1 66 ? 25.573 16.047 18.395 1.00 49.31 66 GLU A C 1
ATOM 520 O O . GLU A 1 66 ? 26.278 16.979 18.008 1.00 49.31 66 GLU A O 1
ATOM 525 N N . ALA A 1 67 ? 24.472 16.254 19.129 1.00 44.06 67 ALA A N 1
ATOM 526 C CA . ALA A 1 67 ? 23.970 17.578 19.514 1.00 44.06 67 ALA A CA 1
ATOM 527 C C . ALA A 1 67 ? 24.821 18.272 20.600 1.00 44.06 67 ALA A C 1
ATOM 529 O O . ALA A 1 67 ? 24.987 19.492 20.589 1.00 44.06 67 ALA A O 1
ATOM 530 N N . GLU A 1 68 ? 25.419 17.513 21.522 1.00 47.19 68 GLU A N 1
ATOM 531 C CA . GLU A 1 68 ? 26.387 18.020 22.506 1.00 47.19 68 GLU A CA 1
ATOM 532 C C . GLU A 1 68 ? 27.663 18.554 21.831 1.00 47.19 68 GLU A C 1
ATOM 534 O O . GLU A 1 68 ? 28.327 19.435 22.377 1.00 47.19 68 GLU A O 1
ATOM 539 N N . GLY A 1 69 ? 27.971 18.085 20.616 1.00 49.66 69 GLY A N 1
ATOM 540 C CA . GLY A 1 69 ? 29.035 18.626 19.771 1.00 49.66 69 GLY A CA 1
ATOM 541 C C . GLY A 1 69 ? 28.653 19.881 18.974 1.00 49.66 69 GLY A C 1
ATOM 542 O O . GLY A 1 69 ? 29.552 20.612 18.559 1.00 49.66 69 GLY A O 1
ATOM 543 N N . SER A 1 70 ? 27.357 20.155 18.759 1.00 46.38 70 SER A N 1
ATOM 544 C CA . SER A 1 70 ? 26.876 21.265 17.914 1.00 46.38 70 SER A CA 1
ATOM 545 C C . SER A 1 70 ? 26.427 22.512 18.685 1.00 46.38 70 SER A C 1
ATOM 547 O O . SER A 1 70 ? 26.277 23.570 18.078 1.00 46.38 70 SER A O 1
ATOM 549 N N . GLY A 1 71 ? 26.269 22.416 20.011 1.00 51.06 71 GLY A N 1
ATOM 550 C CA . GLY A 1 71 ? 26.091 23.551 20.920 1.00 51.06 71 GLY A CA 1
ATOM 551 C C . GLY A 1 71 ? 24.930 24.486 20.566 1.00 51.06 71 GLY A C 1
ATOM 552 O O . GLY A 1 71 ? 25.170 25.612 20.144 1.00 51.06 71 GLY A O 1
ATOM 553 N N . SER A 1 72 ? 23.674 24.073 20.772 1.00 45.19 72 SER A N 1
ATOM 554 C CA . SER A 1 72 ? 22.514 24.982 20.711 1.00 45.19 72 SER A CA 1
ATOM 555 C C . SER A 1 72 ? 21.240 24.356 21.303 1.00 45.19 72 SER A C 1
ATOM 557 O O . SER A 1 72 ? 21.183 23.155 21.555 1.00 45.19 72 SER A O 1
ATOM 559 N N . ALA A 1 73 ? 20.220 25.196 21.505 1.00 45.84 73 ALA A N 1
ATOM 560 C CA . ALA A 1 73 ? 18.878 24.989 22.064 1.00 45.84 73 ALA A CA 1
ATOM 561 C C . ALA A 1 73 ? 18.075 23.754 21.577 1.00 45.84 73 ALA A C 1
ATOM 563 O O . ALA A 1 73 ? 17.044 23.429 22.169 1.00 45.84 73 ALA A O 1
ATOM 564 N N . ASP A 1 74 ? 18.566 23.019 20.579 1.00 47.22 74 ASP A N 1
ATOM 565 C CA . ASP A 1 74 ? 17.980 21.779 20.056 1.00 47.22 74 ASP A CA 1
ATOM 566 C C . ASP A 1 74 ? 17.846 20.674 21.115 1.00 47.22 74 ASP A C 1
ATOM 568 O O . ASP A 1 74 ? 16.953 19.835 21.029 1.00 47.22 74 ASP A O 1
ATOM 572 N N . LEU A 1 75 ? 18.691 20.680 22.152 1.00 41.00 75 LEU A N 1
ATOM 573 C CA . LEU A 1 75 ? 18.662 19.692 23.239 1.00 41.00 75 LEU A CA 1
ATOM 574 C C . LEU A 1 75 ? 17.406 19.793 24.124 1.00 41.00 75 LEU A C 1
ATOM 576 O O . LEU A 1 75 ? 16.899 18.763 24.577 1.00 41.00 75 LEU A O 1
ATOM 580 N N . GLU A 1 76 ? 16.884 20.999 24.372 1.00 43.84 76 GLU A N 1
ATOM 581 C CA . GLU A 1 76 ? 15.634 21.166 25.130 1.00 43.84 76 GLU A CA 1
ATOM 582 C C . GLU A 1 76 ? 14.402 20.883 24.266 1.00 43.84 76 GLU A C 1
ATOM 584 O O . GLU A 1 76 ? 13.456 20.258 24.747 1.00 43.84 76 GLU A O 1
ATOM 589 N N . GLU A 1 77 ? 14.436 21.238 22.979 1.00 42.00 77 GLU A N 1
ATOM 590 C CA . GLU A 1 77 ? 13.365 20.918 22.031 1.00 42.00 77 GLU A CA 1
ATOM 591 C C . GLU A 1 77 ? 13.275 19.406 21.757 1.00 42.00 77 GLU A C 1
ATOM 593 O O . GLU A 1 77 ? 12.174 18.849 21.742 1.00 42.00 77 GLU A O 1
ATOM 598 N N . LEU A 1 78 ? 14.415 18.708 21.633 1.00 38.91 78 LEU A N 1
ATOM 599 C CA . LEU A 1 78 ? 14.458 17.245 21.550 1.00 38.91 78 LEU A CA 1
ATOM 600 C C . LEU A 1 78 ? 13.856 16.611 22.805 1.00 38.91 78 LEU A C 1
ATOM 602 O O . LEU A 1 78 ? 12.966 15.776 22.677 1.00 38.91 78 LEU A O 1
ATOM 606 N N . ARG A 1 79 ? 14.291 17.032 24.004 1.00 40.34 79 ARG A N 1
ATOM 607 C CA . ARG A 1 79 ? 13.780 16.513 25.288 1.00 40.34 79 ARG A CA 1
ATOM 608 C C . ARG A 1 79 ? 12.285 16.773 25.471 1.00 40.34 79 ARG A C 1
ATOM 610 O O . ARG A 1 79 ? 11.593 15.941 26.055 1.00 40.34 79 ARG A O 1
ATOM 617 N N . TRP A 1 80 ? 11.777 17.902 24.975 1.00 36.34 80 TRP A N 1
ATOM 618 C CA . TRP A 1 80 ? 10.350 18.224 24.988 1.00 36.34 80 TRP A CA 1
ATOM 619 C C . TRP A 1 80 ? 9.557 17.344 24.008 1.00 36.34 80 TRP A C 1
ATOM 621 O O . TRP A 1 80 ? 8.534 16.780 24.397 1.00 36.34 80 TRP A O 1
ATOM 631 N N . LYS A 1 81 ? 10.075 17.111 22.793 1.00 37.72 81 LYS A N 1
ATOM 632 C CA . LYS A 1 81 ? 9.490 16.180 21.807 1.00 37.72 81 LYS A CA 1
ATOM 633 C C . LYS A 1 81 ? 9.499 14.722 22.290 1.00 37.72 81 LYS A C 1
ATOM 635 O O . LYS A 1 81 ? 8.538 14.007 22.032 1.00 37.72 81 LYS A O 1
ATOM 640 N N . THR A 1 82 ? 10.501 14.292 23.067 1.00 37.06 82 THR A N 1
ATOM 641 C CA . THR A 1 82 ? 10.502 12.966 23.727 1.00 37.06 82 THR A CA 1
ATOM 642 C C . THR A 1 82 ? 9.481 12.868 24.869 1.00 37.06 82 THR A C 1
ATOM 644 O O . THR A 1 82 ? 9.040 11.774 25.210 1.00 37.06 82 THR A O 1
ATOM 647 N N . LYS A 1 83 ? 9.090 14.000 25.476 1.00 34.97 83 LYS A N 1
ATOM 648 C CA . LYS A 1 83 ? 8.078 14.071 26.547 1.00 34.97 83 LYS A CA 1
ATOM 649 C C . LYS A 1 83 ? 6.639 14.065 26.018 1.00 34.97 83 LYS A C 1
ATOM 651 O O . LYS A 1 83 ? 5.727 13.754 26.778 1.00 34.97 83 LYS A O 1
ATOM 656 N N . ALA A 1 84 ? 6.435 14.359 24.734 1.00 31.11 84 ALA A N 1
ATOM 657 C CA . ALA A 1 84 ? 5.136 14.369 24.063 1.00 31.11 84 ALA A CA 1
ATOM 658 C C . ALA A 1 84 ? 4.713 12.970 23.555 1.00 31.11 84 ALA A C 1
ATOM 660 O O . ALA A 1 84 ? 4.242 12.812 22.432 1.00 31.11 84 ALA A O 1
ATOM 661 N N . LEU A 1 85 ? 4.867 11.937 24.393 1.00 36.16 85 LEU A N 1
ATOM 662 C CA . LEU A 1 85 ? 4.178 10.655 24.217 1.00 36.16 85 LEU A CA 1
ATOM 663 C C . LEU A 1 85 ? 2.675 10.887 24.442 1.00 36.16 85 LEU A C 1
ATOM 665 O O . LEU A 1 85 ? 2.211 10.904 25.579 1.00 36.16 85 LEU A O 1
ATOM 669 N N . HIS A 1 86 ? 1.892 11.064 23.380 1.00 38.25 86 HIS A N 1
ATOM 670 C CA . HIS A 1 86 ? 0.427 11.101 23.472 1.00 38.25 86 HIS A CA 1
ATOM 671 C C . HIS A 1 86 ? -0.179 9.688 23.466 1.00 38.25 86 HIS A C 1
ATOM 673 O O . HIS A 1 86 ? -1.014 9.348 22.636 1.00 38.25 86 HIS A O 1
ATOM 679 N N . LEU A 1 87 ? 0.235 8.860 24.425 1.00 34.16 87 LEU A N 1
ATOM 680 C CA . LEU A 1 87 ? -0.593 7.770 24.935 1.00 34.16 87 LEU A CA 1
ATOM 681 C C . LEU A 1 87 ? -0.714 7.992 26.446 1.00 34.16 87 LEU A C 1
ATOM 683 O O . LEU A 1 87 ? 0.323 8.184 27.091 1.00 34.16 87 LEU A O 1
ATOM 687 N N . PRO A 1 88 ? -1.925 7.972 27.032 1.00 35.06 88 PRO A N 1
ATOM 688 C CA . PRO A 1 88 ? -2.071 7.953 28.483 1.00 35.06 88 PRO A CA 1
ATOM 689 C C . PRO A 1 88 ? -1.176 6.847 29.060 1.00 35.06 88 PRO A C 1
ATOM 691 O O . PRO A 1 88 ? -1.172 5.726 28.543 1.00 35.06 88 PRO A O 1
ATOM 694 N N . SER A 1 89 ? -0.386 7.145 30.099 1.00 42.81 89 SER A N 1
ATOM 695 C CA . SER A 1 89 ? 0.526 6.171 30.733 1.00 42.81 89 SER A CA 1
ATOM 696 C C . SER A 1 89 ? -0.197 4.874 31.109 1.00 42.81 89 SER A C 1
ATOM 698 O O . SER A 1 89 ? 0.336 3.781 30.934 1.00 42.81 89 SER A O 1
ATOM 700 N N . THR A 1 90 ? -1.460 5.007 31.507 1.00 38.56 90 THR A N 1
ATOM 701 C CA . THR A 1 90 ? -2.409 3.922 31.740 1.00 38.56 90 THR A CA 1
ATOM 702 C C . THR A 1 90 ? -2.579 3.014 30.526 1.00 38.56 90 THR A C 1
ATOM 704 O O . THR A 1 90 ? -2.382 1.815 30.656 1.00 38.56 90 THR A O 1
ATOM 707 N N . LEU A 1 91 ? -2.866 3.539 29.334 1.00 37.97 91 LEU A N 1
ATOM 708 C CA . LEU A 1 91 ? -3.095 2.721 28.139 1.00 37.97 91 LEU A CA 1
ATOM 709 C C . LEU A 1 91 ? -1.842 1.927 27.741 1.00 37.97 91 LEU A C 1
ATOM 711 O O . LEU A 1 91 ? -1.933 0.742 27.438 1.00 37.97 91 LEU A O 1
ATOM 715 N N . LYS A 1 92 ? -0.657 2.542 27.808 1.00 41.62 92 LYS A N 1
ATOM 716 C CA . LYS A 1 92 ? 0.614 1.856 27.528 1.00 41.62 92 LYS A CA 1
ATOM 717 C C . LYS A 1 92 ? 0.869 0.704 28.509 1.00 41.62 92 LYS A C 1
ATOM 719 O O . LYS A 1 92 ? 1.219 -0.396 28.080 1.00 41.62 92 LYS A O 1
ATOM 724 N N . ASP A 1 93 ? 0.650 0.937 29.801 1.00 44.03 93 ASP A N 1
ATOM 725 C CA . ASP A 1 93 ? 0.820 -0.079 30.841 1.00 44.03 93 ASP A CA 1
ATOM 726 C C . ASP A 1 93 ? -0.211 -1.212 30.724 1.00 44.03 93 ASP A C 1
ATOM 728 O O . ASP A 1 93 ? 0.120 -2.372 30.972 1.00 44.03 93 ASP A O 1
ATOM 732 N N . GLU A 1 94 ? -1.449 -0.900 30.330 1.00 41.78 94 GLU A N 1
ATOM 733 C CA . GLU A 1 94 ? -2.513 -1.889 30.112 1.00 41.78 94 GLU A CA 1
ATOM 734 C C . GLU A 1 94 ? -2.195 -2.796 28.919 1.00 41.78 94 GLU A C 1
ATOM 736 O O . GLU A 1 94 ? -2.285 -4.018 29.034 1.00 41.78 94 GLU A O 1
ATOM 741 N N . ILE A 1 95 ? -1.707 -2.236 27.806 1.00 43.03 95 ILE A N 1
ATOM 742 C CA . ILE A 1 95 ? -1.305 -3.025 26.634 1.00 43.03 95 ILE A CA 1
ATOM 743 C C . ILE A 1 95 ? -0.180 -3.997 27.004 1.00 43.03 95 ILE A C 1
ATOM 745 O O . ILE A 1 95 ? -0.262 -5.187 26.707 1.00 43.03 95 ILE A O 1
ATOM 749 N N . VAL A 1 96 ? 0.850 -3.540 27.721 1.00 44.66 96 VAL A N 1
ATOM 750 C CA . VAL A 1 96 ? 1.969 -4.404 28.140 1.00 44.66 96 VAL A CA 1
ATOM 751 C C . VAL A 1 96 ? 1.502 -5.561 29.037 1.00 44.66 96 VAL A C 1
ATOM 753 O O . VAL A 1 96 ? 2.020 -6.675 28.929 1.00 44.66 96 VAL A O 1
ATOM 756 N N . LYS A 1 97 ? 0.515 -5.343 29.910 1.00 46.19 97 LYS A N 1
ATOM 757 C CA . LYS A 1 97 ? -0.009 -6.369 30.834 1.00 46.19 97 LYS A CA 1
ATOM 758 C C . LYS A 1 97 ? -0.885 -7.403 30.128 1.00 46.19 97 LYS A C 1
ATOM 760 O O . LYS A 1 97 ? -0.734 -8.605 30.353 1.00 46.19 97 LYS A O 1
ATOM 765 N N . VAL A 1 98 ? -1.745 -6.933 29.233 1.00 43.91 98 VAL A N 1
ATOM 766 C CA . VAL A 1 98 ? -2.638 -7.733 28.388 1.00 43.91 98 VAL A CA 1
ATOM 767 C C . VAL A 1 98 ? -1.828 -8.681 27.488 1.00 43.91 98 VAL A C 1
ATOM 769 O O . VAL A 1 98 ? -2.099 -9.882 27.421 1.00 43.91 98 VAL A O 1
ATOM 772 N N . LEU A 1 99 ? -0.732 -8.188 26.905 1.00 44.34 99 LEU A N 1
ATOM 773 C CA . LEU A 1 99 ? 0.177 -9.003 26.098 1.00 44.34 99 LEU A CA 1
ATOM 774 C C . LEU A 1 99 ? 0.976 -10.035 26.929 1.00 44.34 99 LEU A C 1
ATOM 776 O O . LEU A 1 99 ? 1.203 -11.157 26.469 1.00 44.34 99 LEU A O 1
ATOM 780 N N . HIS A 1 100 ? 1.346 -9.716 28.176 1.00 49.62 100 HIS A N 1
ATOM 781 C CA . HIS A 1 100 ? 1.965 -10.682 29.100 1.00 49.62 100 HIS A CA 1
ATOM 782 C C . HIS A 1 100 ? 1.029 -11.837 29.482 1.00 49.62 100 HIS A C 1
ATOM 784 O O . HIS A 1 100 ? 1.473 -12.985 29.579 1.00 49.62 100 HIS A O 1
ATOM 790 N N . LEU A 1 101 ? -0.261 -11.557 29.687 1.00 46.62 101 LEU A N 1
ATOM 791 C CA . LEU A 1 101 ? -1.257 -12.578 30.008 1.00 46.62 101 LEU A CA 1
ATOM 792 C C . LEU A 1 101 ? -1.379 -13.604 28.876 1.00 46.62 101 LEU A C 1
ATOM 794 O O . LEU A 1 101 ? -1.324 -14.808 29.121 1.00 46.62 101 LEU A O 1
ATOM 798 N N . GLN A 1 102 ? -1.480 -13.135 27.634 1.00 48.34 102 GLN A N 1
ATOM 799 C CA . GLN A 1 102 ? -1.584 -14.005 26.464 1.00 48.34 102 GLN A CA 1
ATOM 800 C C . GLN A 1 102 ? -0.342 -14.895 26.305 1.00 48.34 102 GLN A C 1
ATOM 802 O O . GLN A 1 102 ? -0.449 -16.089 26.014 1.00 48.34 102 GLN A O 1
ATOM 807 N N . HIS A 1 103 ? 0.841 -14.337 26.574 1.00 48.03 103 HIS A N 1
ATOM 808 C CA . HIS A 1 103 ? 2.087 -15.092 26.586 1.00 48.03 103 HIS A CA 1
ATOM 809 C C . HIS A 1 103 ? 2.081 -16.216 27.643 1.00 48.03 103 HIS A C 1
ATOM 811 O O . HIS A 1 103 ? 2.443 -17.358 27.343 1.00 48.03 103 HIS A O 1
ATOM 817 N N . ARG A 1 104 ? 1.606 -15.924 28.862 1.00 49.62 104 ARG A N 1
ATOM 818 C CA . ARG A 1 104 ? 1.464 -16.904 29.951 1.00 49.62 104 ARG A CA 1
ATOM 819 C C . ARG A 1 104 ? 0.497 -18.036 29.584 1.00 49.62 104 ARG A C 1
ATOM 821 O O . ARG A 1 104 ? 0.860 -19.202 29.711 1.00 49.62 104 ARG A O 1
ATOM 828 N N . LEU A 1 105 ? -0.683 -17.697 29.060 1.00 47.31 105 LEU A N 1
ATOM 829 C CA . LEU A 1 105 ? -1.715 -18.662 28.649 1.00 47.31 105 LEU A CA 1
ATOM 830 C C . LEU A 1 105 ? -1.207 -19.630 27.570 1.00 47.31 105 LEU A C 1
ATOM 832 O O . LEU A 1 105 ? -1.484 -20.831 27.610 1.00 47.31 105 LEU A O 1
ATOM 836 N N . ARG A 1 106 ? -0.387 -19.125 26.640 1.00 53.69 106 ARG A N 1
ATOM 837 C CA . ARG A 1 106 ? 0.282 -19.939 25.618 1.00 53.69 106 ARG A CA 1
ATOM 838 C C . ARG A 1 106 ? 1.330 -20.879 26.221 1.00 53.69 106 ARG A C 1
ATOM 840 O O . ARG A 1 106 ? 1.404 -22.039 25.817 1.00 53.69 106 ARG A O 1
ATOM 847 N N . ARG A 1 107 ? 2.127 -20.410 27.191 1.00 48.97 107 ARG A N 1
ATOM 848 C CA . ARG A 1 107 ? 3.128 -21.235 27.899 1.00 48.97 107 ARG A CA 1
ATOM 849 C C . ARG A 1 107 ? 2.484 -22.419 28.619 1.00 48.97 107 ARG A C 1
ATOM 851 O O . ARG A 1 107 ? 3.072 -23.492 28.687 1.00 48.97 107 ARG A O 1
ATOM 858 N N . GLU A 1 108 ? 1.278 -22.220 29.132 1.00 54.94 108 GLU A N 1
ATOM 859 C CA . GLU A 1 108 ? 0.523 -23.226 29.879 1.00 54.94 108 GLU A CA 1
ATOM 860 C C . GLU A 1 108 ? -0.221 -24.223 28.975 1.00 54.94 108 GLU A C 1
ATOM 862 O O . GLU A 1 108 ? -0.883 -25.124 29.483 1.00 54.94 108 GLU A O 1
ATOM 867 N N . GLY A 1 109 ? -0.109 -24.095 27.644 1.00 47.00 109 GLY A N 1
ATOM 868 C CA . GLY A 1 109 ? -0.766 -24.995 26.692 1.00 47.00 109 GLY A CA 1
ATOM 869 C C . GLY A 1 109 ? -2.290 -24.871 26.681 1.00 47.00 109 GLY A C 1
ATOM 870 O O . GLY A 1 109 ? -2.968 -25.764 26.189 1.00 47.00 109 GLY A O 1
ATOM 871 N N . ARG A 1 110 ? -2.829 -23.773 27.222 1.00 47.03 110 ARG A N 1
ATOM 872 C CA . ARG A 1 110 ? -4.275 -23.536 27.359 1.00 47.03 110 ARG A CA 1
ATOM 873 C C . ARG A 1 110 ? -4.892 -22.845 26.139 1.00 47.03 110 ARG A C 1
ATOM 875 O O . ARG A 1 110 ? -6.066 -22.503 26.151 1.00 47.03 110 ARG A O 1
ATOM 882 N N . VAL A 1 111 ? -4.092 -22.632 25.092 1.00 44.84 111 VAL A N 1
ATOM 883 C CA . VAL A 1 111 ? -4.495 -22.015 23.827 1.00 44.84 111 VAL A CA 1
ATOM 884 C C . VAL A 1 111 ? -3.890 -22.828 22.681 1.00 44.84 111 VAL A C 1
ATOM 886 O O . VAL A 1 111 ? -2.665 -22.921 22.575 1.00 44.84 111 VAL A O 1
ATOM 889 N N . GLU A 1 112 ? -4.730 -23.428 21.836 1.00 41.78 112 GLU A N 1
ATOM 890 C CA . GLU A 1 112 ? -4.302 -24.166 20.640 1.00 41.78 112 GLU A CA 1
ATOM 891 C C . GLU A 1 112 ? -4.442 -23.301 19.380 1.00 41.78 112 GLU A C 1
ATOM 893 O O . GLU A 1 112 ? -5.382 -22.520 19.240 1.00 41.78 112 GLU A O 1
ATOM 898 N N . LEU A 1 113 ? -3.496 -23.456 18.450 1.00 40.72 113 LEU A N 1
ATOM 899 C CA . LEU A 1 113 ? -3.594 -22.909 17.097 1.00 40.72 113 LEU A CA 1
ATOM 900 C C . LEU A 1 113 ? -4.519 -23.828 16.296 1.00 40.72 113 LEU A C 1
ATOM 902 O O . LEU A 1 113 ? -4.222 -25.017 16.163 1.00 40.72 113 LEU A O 1
ATOM 906 N N . SER A 1 114 ? -5.619 -23.310 15.748 1.00 37.62 114 SER A N 1
ATOM 907 C CA . SER A 1 114 ? -6.408 -24.089 14.794 1.00 37.62 114 SER A CA 1
ATOM 908 C C . SER A 1 114 ? -5.601 -24.262 13.509 1.00 37.62 114 SER A C 1
ATOM 910 O O . SER A 1 114 ? -5.397 -23.316 12.756 1.00 37.62 114 SER A O 1
ATOM 912 N N . GLY A 1 115 ? -5.123 -25.484 13.271 1.00 32.56 115 GLY A N 1
ATOM 913 C CA . GLY A 1 115 ? -4.288 -25.865 12.128 1.00 32.56 115 GLY A CA 1
ATOM 914 C C . GLY A 1 115 ? -4.999 -25.937 10.772 1.00 32.56 115 GLY A C 1
ATOM 915 O O . GLY A 1 115 ? -4.527 -26.647 9.887 1.00 32.56 115 GLY A O 1
ATOM 916 N N . THR A 1 116 ? -6.130 -25.261 10.579 1.00 33.38 116 THR A N 1
ATOM 917 C CA . THR A 1 116 ? -6.755 -25.158 9.256 1.00 33.38 116 THR A CA 1
ATOM 918 C C . THR A 1 116 ? -6.108 -24.000 8.517 1.00 33.38 116 THR A C 1
ATOM 920 O O . THR A 1 116 ? -6.175 -22.869 8.982 1.00 33.38 116 THR A O 1
ATOM 923 N N . GLY A 1 117 ? -5.467 -24.294 7.384 1.00 34.31 117 GLY A N 1
ATOM 924 C CA . GLY A 1 117 ? -4.657 -23.382 6.564 1.00 34.31 117 GLY A CA 1
ATOM 925 C C . GLY A 1 117 ? -5.353 -22.144 5.986 1.00 34.31 117 GLY A C 1
ATOM 926 O O . GLY A 1 117 ? -4.779 -21.508 5.112 1.00 34.31 117 GLY A O 1
ATOM 927 N N . ASP A 1 118 ? -6.522 -21.768 6.495 1.00 32.38 118 ASP A N 1
ATOM 928 C CA . ASP A 1 118 ? -7.127 -20.460 6.305 1.00 32.38 118 ASP A CA 1
ATOM 929 C C . ASP A 1 118 ? -7.289 -19.808 7.684 1.00 32.38 118 ASP A C 1
ATOM 931 O O . ASP A 1 118 ? -8.183 -20.151 8.450 1.00 32.38 118 ASP A O 1
ATOM 935 N N . GLN A 1 119 ? -6.407 -18.843 7.965 1.00 37.00 119 GLN A N 1
ATOM 936 C CA . GLN A 1 119 ? -6.333 -18.019 9.180 1.00 37.00 119 GLN A CA 1
ATOM 937 C C . GLN A 1 119 ? -5.691 -18.703 10.406 1.00 37.00 119 GLN A C 1
ATOM 939 O O . GLN A 1 119 ? -6.331 -19.408 11.178 1.00 37.00 119 GLN A O 1
ATOM 944 N N . GLU A 1 120 ? -4.415 -18.367 10.646 1.00 33.41 120 GLU A N 1
ATOM 945 C CA . GLU A 1 120 ? -3.760 -18.444 11.961 1.00 33.41 120 GLU A CA 1
ATOM 946 C C . GLU A 1 120 ? -4.441 -17.465 12.939 1.00 33.41 120 GLU A C 1
ATOM 948 O O . GLU A 1 120 ? -3.898 -16.416 13.288 1.00 33.41 120 GLU A O 1
ATOM 953 N N . LEU A 1 121 ? -5.676 -17.759 13.337 1.00 35.56 121 LEU A N 1
ATOM 954 C CA . LEU A 1 121 ? -6.365 -17.040 14.399 1.00 35.56 121 LEU A CA 1
ATOM 955 C C . LEU A 1 121 ? -6.308 -17.865 15.678 1.00 35.56 121 LEU A C 1
ATOM 957 O O . LEU A 1 121 ? -6.510 -19.077 15.690 1.00 35.56 121 LEU A O 1
ATOM 961 N N . LEU A 1 122 ? -6.019 -17.171 16.773 1.00 35.78 122 LEU A N 1
ATOM 962 C CA . LEU A 1 122 ? -6.234 -17.681 18.115 1.00 35.78 122 LEU A CA 1
ATOM 963 C C . LEU A 1 122 ? -7.754 -17.840 18.307 1.00 35.78 122 LEU A C 1
ATOM 965 O O . LEU A 1 122 ? -8.476 -16.845 18.231 1.00 35.78 122 LEU A O 1
ATOM 969 N N . ASP A 1 123 ? -8.252 -19.049 18.574 1.00 38.88 123 ASP A N 1
ATOM 970 C CA . ASP A 1 123 ? -9.643 -19.246 19.010 1.00 38.88 123 ASP A CA 1
ATOM 971 C C . ASP A 1 123 ? -9.756 -18.849 20.493 1.00 38.88 123 ASP A C 1
ATOM 973 O O . ASP A 1 123 ? -9.804 -19.686 21.395 1.00 38.88 123 ASP A O 1
ATOM 977 N N . ILE A 1 124 ? -9.703 -17.536 20.759 1.00 37.53 124 ILE A N 1
ATOM 978 C CA . ILE A 1 124 ? -9.751 -16.955 22.117 1.00 37.53 124 ILE A CA 1
ATOM 979 C C . ILE A 1 124 ? -11.066 -17.317 22.823 1.00 37.53 124 ILE A C 1
ATOM 981 O O . ILE A 1 124 ? -11.111 -17.334 24.048 1.00 37.53 124 ILE A O 1
ATOM 985 N N . ALA A 1 125 ? -12.112 -17.688 22.073 1.00 35.22 125 ALA A N 1
ATOM 986 C CA . ALA A 1 125 ? -13.369 -18.183 22.630 1.00 35.22 125 ALA A CA 1
ATOM 987 C C . ALA A 1 125 ? -13.214 -19.505 23.411 1.00 35.22 125 ALA A C 1
ATOM 989 O O . ALA A 1 125 ? -14.133 -19.897 24.125 1.00 35.22 125 ALA A O 1
ATOM 990 N N . ARG A 1 126 ? -12.063 -20.186 23.302 1.00 35.53 126 ARG A N 1
ATOM 991 C CA . ARG A 1 126 ? -11.721 -21.396 24.070 1.00 35.53 126 ARG A CA 1
ATOM 992 C C . ARG A 1 126 ? -10.919 -21.130 25.343 1.00 35.53 126 ARG A C 1
ATOM 994 O O . ARG A 1 126 ? -10.614 -22.079 26.062 1.00 35.53 126 ARG A O 1
ATOM 1001 N N . ILE A 1 127 ? -10.534 -19.882 25.610 1.00 39.97 127 ILE A N 1
ATOM 1002 C CA . ILE A 1 127 ? -9.853 -19.524 26.856 1.00 39.97 127 ILE A CA 1
ATOM 1003 C C . ILE A 1 127 ? -10.916 -19.396 27.940 1.00 39.97 127 ILE A C 1
ATOM 1005 O O . ILE A 1 127 ? -11.780 -18.529 27.858 1.00 39.97 127 ILE A O 1
ATOM 1009 N N . ASP A 1 128 ? -10.843 -20.274 28.935 1.00 40.38 128 ASP A N 1
ATOM 1010 C CA . ASP A 1 128 ? -11.778 -20.293 30.057 1.00 40.38 128 ASP A CA 1
ATOM 1011 C C . ASP A 1 128 ? -11.712 -18.965 30.838 1.00 40.38 128 ASP A C 1
ATOM 1013 O O . ASP A 1 128 ? -10.619 -18.507 31.202 1.00 40.38 128 ASP A O 1
ATOM 1017 N N . ASP A 1 129 ? -12.871 -18.339 31.078 1.00 41.28 129 ASP A N 1
ATOM 1018 C CA . ASP A 1 129 ? -12.998 -17.009 31.704 1.00 41.28 129 ASP A CA 1
ATOM 1019 C C . ASP A 1 129 ? -12.318 -16.972 33.090 1.00 41.28 129 ASP A C 1
ATOM 1021 O O . ASP A 1 129 ? -11.791 -15.941 33.518 1.00 41.28 129 ASP A O 1
ATOM 1025 N N . ASP A 1 130 ? -12.253 -18.113 33.777 1.00 41.91 130 ASP A N 1
ATOM 1026 C CA . ASP A 1 130 ? -11.626 -18.248 35.093 1.00 41.91 130 ASP A CA 1
ATOM 1027 C C . ASP A 1 130 ? -10.101 -18.031 35.063 1.00 41.91 130 ASP A C 1
ATOM 1029 O O . ASP A 1 130 ? -9.515 -17.541 36.028 1.00 41.91 130 ASP A O 1
ATOM 1033 N N . ILE A 1 131 ? -9.439 -18.273 33.930 1.00 41.06 131 ILE A N 1
ATOM 1034 C CA . ILE A 1 131 ? -7.981 -18.113 33.802 1.00 41.06 131 ILE A CA 1
ATOM 1035 C C . ILE A 1 131 ? -7.594 -16.642 33.579 1.00 41.06 131 ILE A C 1
ATOM 1037 O O . ILE A 1 131 ? -6.498 -16.207 33.955 1.00 41.06 131 ILE A O 1
ATOM 1041 N N . LEU A 1 132 ? -8.503 -15.852 32.997 1.00 39.88 132 LEU A N 1
ATOM 1042 C CA . LEU A 1 132 ? -8.388 -14.395 32.988 1.00 39.88 132 LEU A CA 1
ATOM 1043 C C . LEU A 1 132 ? -8.475 -13.885 34.438 1.00 39.88 132 LEU A C 1
ATOM 1045 O O . LEU A 1 132 ? -7.593 -13.150 34.884 1.00 39.88 132 LEU A O 1
ATOM 1049 N N . ARG A 1 133 ? -9.443 -14.382 35.221 1.00 39.75 133 ARG A N 1
ATOM 1050 C CA . ARG A 1 133 ? -9.685 -13.982 36.623 1.00 39.75 133 ARG A CA 1
ATOM 1051 C C . ARG A 1 133 ? -8.534 -14.278 37.592 1.00 39.75 133 ARG A C 1
ATOM 1053 O O . ARG A 1 133 ? -8.296 -13.496 38.507 1.00 39.75 133 ARG A O 1
ATOM 1060 N N . GLU A 1 134 ? -7.778 -15.355 37.381 1.00 39.22 134 GLU A N 1
ATOM 1061 C CA . GLU A 1 134 ? -6.632 -15.747 38.226 1.00 39.22 134 GLU A CA 1
ATOM 1062 C C . GLU A 1 134 ? -5.382 -14.846 38.062 1.00 39.22 134 GLU A C 1
ATOM 1064 O O . GLU A 1 134 ? -4.359 -15.031 38.729 1.00 39.22 134 GLU A O 1
ATOM 1069 N N . GLY A 1 135 ? -5.414 -13.850 37.170 1.00 39.72 135 GLY A N 1
ATOM 1070 C CA . GLY A 1 135 ? -4.390 -12.808 37.105 1.00 39.72 135 GLY A CA 1
ATOM 1071 C C . GLY A 1 135 ? -4.455 -11.878 38.331 1.00 39.72 135 GLY A C 1
ATOM 1072 O O . GLY A 1 135 ? -5.475 -11.219 38.521 1.00 39.72 135 GLY A O 1
ATOM 1073 N N . PRO A 1 136 ? -3.379 -11.704 39.128 1.00 37.53 136 PRO A N 1
ATOM 1074 C CA . PRO A 1 136 ? -3.388 -10.852 40.332 1.00 37.53 136 PRO A CA 1
ATOM 1075 C C . PRO A 1 136 ? -3.717 -9.361 40.085 1.00 37.53 136 PRO A C 1
ATOM 1077 O O . PRO A 1 136 ? -3.880 -8.601 41.034 1.00 37.53 136 PRO A O 1
ATOM 1080 N N . TRP A 1 137 ? -3.833 -8.934 38.825 1.00 39.91 137 TRP A N 1
ATOM 1081 C CA . TRP A 1 137 ? -4.214 -7.584 38.397 1.00 39.91 137 TRP A CA 1
ATOM 1082 C C . TRP A 1 137 ? -5.710 -7.438 38.059 1.00 39.91 137 TRP A C 1
ATOM 1084 O O . TRP A 1 137 ? -6.255 -6.350 38.226 1.00 39.91 137 TRP A O 1
ATOM 1094 N N . ILE A 1 138 ? -6.385 -8.524 37.664 1.00 36.81 138 ILE A N 1
ATOM 1095 C CA . ILE A 1 138 ? -7.854 -8.607 37.649 1.00 36.81 138 ILE A CA 1
ATOM 1096 C C . ILE A 1 138 ? -8.345 -8.652 39.102 1.00 36.81 138 ILE A C 1
ATOM 1098 O O . ILE A 1 138 ? -9.219 -7.881 39.492 1.00 36.81 138 ILE A O 1
ATOM 1102 N N . GLY A 1 139 ? -7.645 -9.417 39.949 1.00 33.66 139 GLY A N 1
ATOM 1103 C CA . GLY A 1 139 ? -7.881 -9.502 41.393 1.00 33.66 139 GLY A CA 1
ATOM 1104 C C . GLY A 1 139 ? -7.782 -8.176 42.168 1.00 33.66 139 GLY A C 1
ATOM 1105 O O . GLY A 1 139 ? -8.526 -7.975 43.125 1.00 33.66 139 GLY A O 1
ATOM 1106 N N . SER A 1 140 ? -6.900 -7.247 41.777 1.00 34.69 140 SER A N 1
ATOM 1107 C CA . SER A 1 140 ? -6.736 -5.967 42.490 1.00 34.69 140 SER A CA 1
ATOM 1108 C C . SER A 1 140 ? -7.743 -4.887 42.079 1.00 34.69 140 SER A C 1
ATOM 1110 O O . SER A 1 140 ? -8.002 -3.984 42.874 1.00 34.69 140 SER A O 1
ATOM 1112 N N . ARG A 1 141 ? -8.375 -5.001 40.899 1.00 36.53 141 ARG A N 1
ATOM 1113 C CA . ARG A 1 141 ? -9.580 -4.222 40.546 1.00 36.53 141 ARG A CA 1
ATOM 1114 C C . ARG A 1 141 ? -10.877 -4.883 41.015 1.00 36.53 141 ARG A C 1
ATOM 1116 O O . ARG A 1 141 ? -11.820 -4.163 41.311 1.00 36.53 141 ARG A O 1
ATOM 1123 N N . HIS A 1 142 ? -10.872 -6.202 41.212 1.00 33.94 142 HIS A N 1
ATOM 1124 C CA . HIS A 1 142 ? -11.964 -6.992 41.804 1.00 33.94 142 HIS A CA 1
ATOM 1125 C C . HIS A 1 142 ? -12.423 -6.503 43.193 1.00 33.94 142 HIS A C 1
ATOM 1127 O O . HIS A 1 142 ? -13.507 -6.854 43.647 1.00 33.94 142 HIS A O 1
ATOM 1133 N N . LEU A 1 143 ? -11.598 -5.714 43.896 1.00 34.25 143 LEU A N 1
ATOM 1134 C CA . LEU A 1 143 ? -11.901 -5.184 45.232 1.00 34.25 143 LEU A CA 1
ATOM 1135 C C . LEU A 1 143 ? -12.306 -3.699 45.239 1.00 34.25 143 LEU A C 1
ATOM 1137 O O . LEU A 1 143 ? -12.698 -3.188 46.287 1.00 34.25 143 LEU A O 1
ATOM 1141 N N . ALA A 1 144 ? -12.249 -3.004 44.099 1.00 33.69 144 ALA A N 1
ATOM 1142 C CA . ALA A 1 144 ? -12.682 -1.614 43.977 1.00 33.69 144 ALA A CA 1
ATOM 1143 C C . ALA A 1 144 ? -14.107 -1.571 43.410 1.00 33.69 144 ALA A C 1
ATOM 1145 O O . ALA A 1 144 ? -14.336 -1.167 42.274 1.00 33.69 144 ALA A O 1
ATOM 1146 N N . GLY A 1 145 ? -15.062 -2.042 44.214 1.00 37.16 145 GLY A N 1
ATOM 1147 C CA . GLY A 1 145 ? -16.480 -1.970 43.892 1.00 37.16 145 GLY A CA 1
ATOM 1148 C C . GLY A 1 145 ? -16.895 -0.542 43.529 1.00 37.16 145 GLY A C 1
ATOM 1149 O O . GLY A 1 145 ? -16.772 0.363 44.351 1.00 37.16 145 GLY A O 1
ATOM 1150 N N . ILE A 1 146 ? -17.362 -0.410 42.284 1.00 35.19 146 ILE A N 1
ATOM 1151 C CA . ILE A 1 146 ? -18.181 0.615 41.608 1.00 35.19 146 ILE A CA 1
ATOM 1152 C C . ILE A 1 146 ? -17.550 0.847 40.218 1.00 35.19 146 ILE A C 1
ATOM 1154 O O . ILE A 1 146 ? -16.480 1.453 40.129 1.00 35.19 146 ILE A O 1
ATOM 1158 N N . PRO A 1 147 ? -18.190 0.392 39.120 1.00 39.59 147 PRO A N 1
ATOM 1159 C CA . PRO A 1 147 ? -17.766 0.733 37.766 1.00 39.59 147 PRO A CA 1
ATOM 1160 C C . PRO A 1 147 ? -17.848 2.251 37.607 1.00 39.59 147 PRO A C 1
ATOM 1162 O O . PRO A 1 147 ? -18.940 2.817 37.643 1.00 39.59 147 PRO A O 1
ATOM 1165 N N . SER A 1 148 ? -16.713 2.933 37.464 1.00 45.03 148 SER A N 1
ATOM 1166 C CA . SER A 1 148 ? -16.752 4.325 37.025 1.00 45.03 148 SER A CA 1
ATOM 1167 C C . SER A 1 148 ? -17.159 4.349 35.549 1.00 45.03 148 SER A C 1
ATOM 1169 O O . SER A 1 148 ? -16.687 3.533 34.755 1.00 45.03 148 SER A O 1
ATOM 1171 N N . SER A 1 149 ? -18.019 5.294 35.164 1.00 48.38 149 SER A N 1
ATOM 1172 C CA . SER A 1 149 ? -18.363 5.612 33.763 1.00 48.38 149 SER A CA 1
ATOM 1173 C C . SER A 1 149 ? -17.128 5.869 32.880 1.00 48.38 149 SER A C 1
ATOM 1175 O O . SER A 1 149 ? -17.184 5.720 31.662 1.00 48.38 149 SER A O 1
ATOM 1177 N N . ASN A 1 150 ? -15.988 6.167 33.513 1.00 50.25 150 ASN A N 1
ATOM 1178 C CA . ASN A 1 150 ? -14.689 6.421 32.895 1.00 50.25 150 ASN A CA 1
ATOM 1179 C C . ASN A 1 150 ? -13.854 5.159 32.591 1.00 50.25 150 ASN A C 1
ATOM 1181 O O . ASN A 1 150 ? -12.788 5.269 31.983 1.00 50.25 150 ASN A O 1
ATOM 1185 N N . GLY A 1 151 ? -14.279 3.968 33.026 1.00 55.72 151 GLY A N 1
ATOM 1186 C CA . GLY A 1 151 ? -13.559 2.720 32.768 1.00 55.72 151 GLY A CA 1
ATOM 1187 C C . GLY A 1 151 ? -13.797 2.181 31.353 1.00 55.72 151 GLY A C 1
ATOM 1188 O O . GLY A 1 151 ? -14.938 1.989 30.954 1.00 55.72 151 GLY A O 1
ATOM 1189 N N . ILE A 1 152 ? -12.722 1.873 30.618 1.00 62.34 152 ILE A N 1
ATOM 1190 C CA . ILE A 1 152 ? -12.781 1.191 29.304 1.00 62.34 152 ILE A CA 1
ATOM 1191 C C . ILE A 1 152 ? -12.667 -0.334 29.400 1.00 62.34 152 ILE A C 1
ATOM 1193 O O . ILE A 1 152 ? -12.706 -1.020 28.381 1.00 62.34 152 ILE A O 1
ATOM 1197 N N . MET A 1 153 ? -12.455 -0.875 30.601 1.00 66.06 153 MET A N 1
ATOM 1198 C CA . MET A 1 153 ? -12.108 -2.278 30.815 1.00 66.06 153 MET A CA 1
ATOM 1199 C C . MET A 1 153 ? -12.827 -2.834 32.041 1.00 66.06 153 MET A C 1
ATOM 1201 O O . MET A 1 153 ? -12.771 -2.239 33.119 1.00 66.06 153 MET A O 1
ATOM 1205 N N . LEU A 1 154 ? -13.507 -3.962 31.852 1.00 65.31 154 LEU A N 1
ATOM 1206 C CA . LEU A 1 154 ? -14.175 -4.720 32.898 1.00 65.31 154 LEU A CA 1
ATOM 1207 C C . LEU A 1 154 ? -13.155 -5.351 33.846 1.00 65.31 154 LEU A C 1
ATOM 1209 O O . LEU A 1 154 ? -11.963 -5.443 33.546 1.00 65.31 154 LEU A O 1
ATOM 1213 N N . GLU A 1 155 ? -13.648 -5.838 34.983 1.00 55.47 155 GLU A N 1
ATOM 1214 C CA . GLU A 1 155 ? -12.837 -6.588 35.942 1.00 55.47 155 GLU A CA 1
ATOM 1215 C C . GLU A 1 155 ? -12.146 -7.792 35.290 1.00 55.47 155 GLU A C 1
ATOM 1217 O O . GLU A 1 155 ? -11.018 -8.080 35.646 1.00 55.47 155 GLU A O 1
ATOM 1222 N N . ASP A 1 156 ? -12.746 -8.435 34.285 1.00 54.50 156 ASP A N 1
ATOM 1223 C CA . ASP A 1 156 ? -12.178 -9.586 33.566 1.00 54.50 156 ASP A CA 1
ATOM 1224 C C . ASP A 1 156 ? -11.235 -9.218 32.399 1.00 54.50 156 ASP A C 1
ATOM 1226 O O . ASP A 1 156 ? -10.814 -10.089 31.636 1.00 54.50 156 ASP A O 1
ATOM 1230 N N . GLY A 1 157 ? -10.889 -7.936 32.244 1.00 58.78 157 GLY A N 1
ATOM 1231 C CA . GLY A 1 157 ? -10.009 -7.453 31.180 1.00 58.78 157 GLY A CA 1
ATOM 1232 C C . GLY A 1 157 ? -10.703 -7.232 29.832 1.00 58.78 157 GLY A C 1
ATOM 1233 O O . GLY A 1 157 ? -10.048 -6.813 28.873 1.00 58.78 157 GLY A O 1
ATOM 1234 N N . LYS A 1 158 ? -12.016 -7.483 29.726 1.00 64.19 158 LYS A N 1
ATOM 1235 C CA . LYS A 1 158 ? -12.768 -7.210 28.497 1.00 64.19 158 LYS A CA 1
ATOM 1236 C C . LYS A 1 158 ? -12.956 -5.711 28.324 1.00 64.19 158 LYS A C 1
ATOM 1238 O O . LYS A 1 158 ? -13.369 -5.007 29.246 1.00 64.19 158 LYS A O 1
ATOM 1243 N N . LEU A 1 159 ? -12.669 -5.220 27.125 1.00 65.75 159 LEU A N 1
ATOM 1244 C CA . LEU A 1 159 ? -12.934 -3.829 26.795 1.00 65.75 159 LEU A CA 1
ATOM 1245 C C . LEU A 1 159 ? -14.436 -3.628 26.607 1.00 65.75 159 LEU A C 1
ATOM 1247 O O . LEU A 1 159 ? -15.106 -4.459 25.989 1.00 65.75 159 LEU A O 1
ATOM 1251 N N . PHE A 1 160 ? -14.966 -2.530 27.127 1.00 69.00 160 PHE A N 1
ATOM 1252 C CA . PHE A 1 160 ? -16.384 -2.230 27.016 1.00 69.00 160 PHE A CA 1
ATOM 1253 C C . PHE A 1 160 ? -16.648 -0.751 26.792 1.00 69.00 160 PHE A C 1
ATOM 1255 O O . PHE A 1 160 ? -15.817 0.106 27.078 1.00 69.00 160 PHE A O 1
ATOM 1262 N N . LEU A 1 161 ? -17.856 -0.475 26.322 1.00 69.31 161 LEU A N 1
ATOM 1263 C CA . LEU A 1 161 ? -18.434 0.859 26.256 1.00 69.31 161 LEU A CA 1
ATOM 1264 C C . LEU A 1 161 ? -19.898 0.799 26.696 1.00 69.31 161 LEU A C 1
ATOM 1266 O O . LEU A 1 161 ? -20.575 -0.204 26.471 1.00 69.31 161 LEU A O 1
ATOM 1270 N N . TRP A 1 162 ? -20.391 1.865 27.317 1.00 67.19 162 TRP A N 1
ATOM 1271 C CA . TRP A 1 162 ? -21.823 2.014 27.554 1.00 67.19 162 TRP A CA 1
ATOM 1272 C C . TRP A 1 162 ? -22.461 2.751 26.383 1.00 67.19 162 TRP A C 1
ATOM 1274 O O . TRP A 1 162 ? -21.949 3.769 25.919 1.00 67.19 162 TRP A O 1
ATOM 1284 N N . ALA A 1 163 ? -23.587 2.231 25.922 1.00 71.12 163 ALA A N 1
ATOM 1285 C CA . ALA A 1 163 ? -24.354 2.794 24.828 1.00 71.12 163 ALA A CA 1
ATOM 1286 C C . ALA A 1 163 ? -25.843 2.568 25.075 1.00 71.12 163 ALA A C 1
ATOM 1288 O O . ALA A 1 163 ? -26.247 1.493 25.515 1.00 71.12 163 ALA A O 1
ATOM 1289 N N . TRP A 1 164 ? -26.671 3.552 24.746 1.00 69.12 164 TRP A N 1
ATOM 1290 C CA . TRP A 1 164 ? -28.087 3.318 24.525 1.00 69.12 164 TRP A CA 1
ATOM 1291 C C . TRP A 1 164 ? -28.244 2.569 23.215 1.00 69.12 164 TRP A C 1
ATOM 1293 O O . TRP A 1 164 ? -27.856 3.073 22.170 1.00 69.12 164 TRP A O 1
ATOM 1303 N N . LYS A 1 165 ? -28.805 1.370 23.276 1.00 71.81 165 LYS A N 1
ATOM 1304 C CA . LYS A 1 165 ? -29.191 0.578 22.119 1.00 71.81 165 LYS A CA 1
ATOM 1305 C C . LYS A 1 165 ? -30.699 0.394 22.157 1.00 71.81 165 LYS A C 1
ATOM 1307 O O . LYS A 1 165 ? -31.219 -0.135 23.137 1.00 71.81 165 LYS A O 1
ATOM 1312 N N . GLU A 1 166 ? -31.393 0.845 21.113 1.00 75.44 166 GLU A N 1
ATOM 1313 C CA . GLU A 1 166 ? -32.862 0.730 21.013 1.00 75.44 166 GLU A CA 1
ATOM 1314 C C . GLU A 1 166 ? -33.578 1.312 22.256 1.00 75.44 166 GLU A C 1
ATOM 1316 O O . GLU A 1 166 ? -34.527 0.740 22.790 1.00 75.44 166 GLU A O 1
ATOM 1321 N N . GLY A 1 167 ? -33.080 2.449 22.763 1.00 71.25 167 GLY A N 1
ATOM 1322 C CA . GLY A 1 167 ? -33.635 3.123 23.942 1.00 71.25 167 GLY A CA 1
ATOM 1323 C C . GLY A 1 167 ? -33.294 2.475 25.289 1.00 71.25 167 GLY A C 1
ATOM 1324 O O . GLY A 1 167 ? -33.850 2.876 26.311 1.00 71.25 167 GLY A O 1
ATOM 1325 N N . LYS A 1 168 ? -32.371 1.504 25.330 1.00 74.38 168 LYS A N 1
ATOM 1326 C CA . LYS A 1 168 ? -31.894 0.872 26.568 1.00 74.38 168 LYS A CA 1
ATOM 1327 C C . LYS A 1 168 ? -30.389 1.043 26.750 1.00 74.38 168 LYS A C 1
ATOM 1329 O O . LYS A 1 168 ? -29.618 0.701 25.861 1.00 74.38 168 LYS A O 1
ATOM 1334 N N . LEU A 1 169 ? -29.969 1.521 27.920 1.00 74.94 169 LEU A N 1
ATOM 1335 C CA . LEU A 1 169 ? -28.557 1.611 28.279 1.00 74.94 169 LEU A CA 1
ATOM 1336 C C . LEU A 1 169 ? -27.988 0.201 28.482 1.00 74.94 169 LEU A C 1
ATOM 1338 O O . LEU A 1 169 ? -28.406 -0.528 29.384 1.00 74.94 169 LEU A O 1
ATOM 1342 N N . GLU A 1 170 ? -27.043 -0.182 27.633 1.00 74.75 170 GLU A N 1
ATOM 1343 C CA . GLU A 1 170 ? -26.384 -1.481 27.649 1.00 74.75 170 GLU A CA 1
ATOM 1344 C C . GLU A 1 170 ? -24.866 -1.336 27.569 1.00 74.75 170 GLU A C 1
ATOM 1346 O O . GLU A 1 170 ? -24.314 -0.364 27.048 1.00 74.75 170 GLU A O 1
ATOM 1351 N N . GLN A 1 171 ? -24.182 -2.352 28.083 1.00 73.69 171 GLN A N 1
ATOM 1352 C CA . GLN A 1 171 ? -22.742 -2.472 27.978 1.00 73.69 171 GLN A CA 1
ATOM 1353 C C . GLN A 1 171 ? -22.395 -3.266 26.713 1.00 73.69 171 GLN A C 1
ATOM 1355 O O . GLN A 1 171 ? -22.686 -4.459 26.612 1.00 73.69 171 GLN A O 1
ATOM 1360 N N . ILE A 1 172 ? -21.761 -2.613 25.741 1.00 74.44 172 ILE A N 1
ATOM 1361 C CA . ILE A 1 172 ? -21.261 -3.265 24.532 1.00 74.44 172 ILE A CA 1
ATOM 1362 C C . ILE A 1 172 ? -19.838 -3.746 24.811 1.00 74.44 172 ILE A C 1
ATOM 1364 O O . ILE A 1 172 ? -18.906 -2.954 24.954 1.00 74.44 172 ILE A O 1
ATOM 1368 N N . ILE A 1 173 ? -19.680 -5.066 24.877 1.00 77.00 173 ILE A N 1
ATOM 1369 C CA . ILE A 1 173 ? -18.385 -5.722 25.054 1.00 77.00 173 ILE A CA 1
ATOM 1370 C C . ILE A 1 173 ? -17.680 -5.833 23.705 1.00 77.00 173 ILE A C 1
ATOM 1372 O O . ILE A 1 173 ? -18.221 -6.403 22.751 1.00 77.00 173 ILE A O 1
ATOM 1376 N N . ILE A 1 174 ? -16.460 -5.307 23.633 1.00 75.06 174 ILE A N 1
ATOM 1377 C CA . ILE A 1 174 ? -15.570 -5.515 22.496 1.00 75.06 174 ILE A CA 1
ATOM 1378 C C . ILE A 1 174 ? -14.968 -6.912 22.652 1.00 75.06 174 ILE A C 1
ATOM 1380 O O . ILE A 1 174 ? -14.353 -7.194 23.685 1.00 75.06 174 ILE A O 1
ATOM 1384 N N . PRO A 1 175 ? -15.121 -7.796 21.652 1.00 77.38 175 PRO A N 1
ATOM 1385 C CA . PRO A 1 175 ? -14.517 -9.111 21.719 1.00 77.38 175 PRO A CA 1
ATOM 1386 C C . PRO A 1 175 ? -13.001 -9.011 21.929 1.00 77.38 175 PRO A C 1
ATOM 1388 O O . PRO A 1 175 ? -12.319 -8.161 21.348 1.00 77.38 175 PRO A O 1
ATOM 1391 N N . THR A 1 176 ? -12.481 -9.881 22.790 1.00 72.94 176 THR A N 1
ATOM 1392 C CA . THR A 1 176 ? -11.085 -9.866 23.229 1.00 72.94 176 THR A CA 1
ATOM 1393 C C . THR A 1 176 ? -10.075 -9.837 22.068 1.00 72.94 176 THR A C 1
ATOM 1395 O O . THR A 1 176 ? -9.210 -8.961 22.092 1.00 72.94 176 THR A O 1
ATOM 1398 N N . PRO A 1 177 ? -10.166 -10.684 21.018 1.00 72.38 177 PRO A N 1
ATOM 1399 C CA . PRO A 1 177 ? -9.205 -10.640 19.907 1.00 72.38 177 PRO A CA 1
ATOM 1400 C C . PRO A 1 177 ? -9.117 -9.262 19.234 1.00 72.38 177 PRO A C 1
ATOM 1402 O O . PRO A 1 177 ? -8.036 -8.772 18.910 1.00 72.38 177 PRO A O 1
ATOM 1405 N N . GLU A 1 178 ? -10.255 -8.606 19.053 1.00 76.12 178 GLU A N 1
ATOM 1406 C CA . GLU A 1 178 ? -10.406 -7.324 18.384 1.00 76.12 178 GLU A CA 1
ATOM 1407 C C . GLU A 1 178 ? -9.864 -6.194 19.251 1.00 76.12 178 GLU A C 1
ATOM 1409 O O . GLU A 1 178 ? -9.120 -5.353 18.745 1.00 76.12 178 GLU A O 1
ATOM 1414 N N . GLY A 1 179 ? -10.173 -6.212 20.550 1.00 75.25 179 GLY A N 1
ATOM 1415 C CA . GLY A 1 179 ? -9.613 -5.275 21.520 1.00 75.25 179 GLY A CA 1
ATOM 1416 C C . GLY A 1 179 ? -8.087 -5.340 21.547 1.00 75.25 179 GLY A C 1
ATOM 1417 O O . GLY A 1 179 ? -7.419 -4.327 21.351 1.00 75.25 179 GLY A O 1
ATOM 1418 N N . PHE A 1 180 ? -7.529 -6.546 21.678 1.00 73.12 180 PHE A N 1
ATOM 1419 C CA . PHE A 1 180 ? -6.082 -6.779 21.647 1.00 73.12 180 PHE A CA 1
ATOM 1420 C C . PHE A 1 180 ? -5.436 -6.281 20.351 1.00 73.12 180 PHE A C 1
ATOM 1422 O O . PHE A 1 180 ? -4.397 -5.627 20.382 1.00 73.12 180 PHE A O 1
ATOM 1429 N N . ARG A 1 181 ? -6.054 -6.570 19.205 1.00 80.69 181 ARG A N 1
ATOM 1430 C CA . ARG A 1 181 ? -5.553 -6.177 17.886 1.00 80.69 181 ARG A CA 1
ATOM 1431 C C . ARG A 1 181 ? -5.522 -4.658 17.714 1.00 80.69 181 ARG A C 1
ATOM 1433 O O . ARG A 1 181 ? -4.517 -4.131 17.240 1.00 80.69 181 ARG A O 1
ATOM 1440 N N . ILE A 1 182 ? -6.581 -3.957 18.124 1.00 80.25 182 ILE A N 1
ATOM 1441 C CA . ILE A 1 182 ? -6.655 -2.486 18.094 1.00 80.25 182 ILE A CA 1
ATOM 1442 C C . ILE A 1 182 ? -5.570 -1.886 18.987 1.00 80.25 182 ILE A C 1
ATOM 1444 O O . ILE A 1 182 ? -4.785 -1.051 18.537 1.00 80.25 182 ILE A O 1
ATOM 1448 N N . LEU A 1 183 ? -5.494 -2.360 20.229 1.00 79.12 183 LEU A N 1
ATOM 1449 C CA . LEU A 1 183 ? -4.508 -1.936 21.214 1.00 79.12 183 LEU A CA 1
ATOM 1450 C C . LEU A 1 183 ? -3.071 -2.143 20.716 1.00 79.12 183 LEU A C 1
ATOM 1452 O O . LEU A 1 183 ? -2.252 -1.225 20.769 1.00 79.12 183 LEU A O 1
ATOM 1456 N N . TYR A 1 184 ? -2.781 -3.317 20.158 1.00 82.69 184 TYR A N 1
ATOM 1457 C CA . TYR A 1 184 ? -1.495 -3.623 19.540 1.00 82.69 184 TYR A CA 1
ATOM 1458 C C . TYR A 1 184 ? -1.169 -2.653 18.396 1.00 82.69 184 TYR A C 1
ATOM 1460 O O . TYR A 1 184 ? -0.070 -2.104 18.356 1.00 82.69 184 TYR A O 1
ATOM 1468 N N . GLY A 1 185 ? -2.130 -2.378 17.505 1.00 86.38 185 GLY A N 1
ATOM 1469 C CA . GLY A 1 185 ? -1.955 -1.399 16.431 1.00 86.38 185 GLY A CA 1
ATOM 1470 C C . GLY A 1 185 ? -1.573 -0.016 16.946 1.00 86.38 185 GLY A C 1
ATOM 1471 O O . GLY A 1 185 ? -0.618 0.575 16.453 1.00 86.38 185 GLY A O 1
ATOM 1472 N N . ARG A 1 186 ? -2.272 0.473 17.978 1.00 82.12 186 ARG A N 1
ATOM 1473 C CA . ARG A 1 186 ? -1.986 1.777 18.598 1.00 82.12 186 ARG A CA 1
ATOM 1474 C C . ARG A 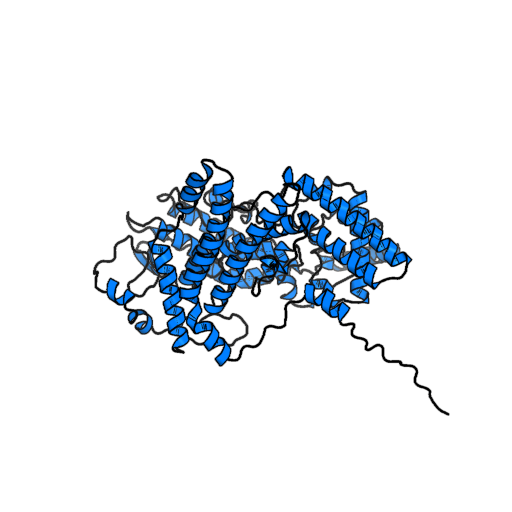1 186 ? -0.598 1.823 19.230 1.00 82.12 186 ARG A C 1
ATOM 1476 O O . ARG A 1 186 ? 0.113 2.807 19.039 1.00 82.12 186 ARG A O 1
ATOM 1483 N N . LEU A 1 187 ? -0.192 0.760 19.927 1.00 81.00 187 LEU A N 1
ATOM 1484 C CA . LEU A 1 187 ? 1.144 0.668 20.515 1.00 81.00 187 LEU A CA 1
ATOM 1485 C C . LEU A 1 187 ? 2.239 0.714 19.445 1.00 81.00 187 LEU A C 1
ATOM 1487 O O . LEU A 1 187 ? 3.197 1.470 19.586 1.00 81.00 187 LEU A O 1
ATOM 1491 N N . VAL A 1 188 ? 2.107 -0.078 18.377 1.00 85.62 188 VAL A N 1
ATOM 1492 C CA . VAL A 1 188 ? 3.119 -0.104 17.312 1.00 85.62 188 VAL A CA 1
ATOM 1493 C C . VAL A 1 188 ? 3.189 1.240 16.599 1.00 85.62 188 VAL A C 1
ATOM 1495 O O . VAL A 1 188 ? 4.288 1.755 16.420 1.00 85.62 188 VAL A O 1
ATOM 1498 N N . THR A 1 189 ? 2.049 1.847 16.256 1.00 85.81 189 THR A N 1
ATOM 1499 C CA . THR A 1 189 ? 2.031 3.183 15.645 1.00 85.81 189 THR A CA 1
ATOM 1500 C C . THR A 1 189 ? 2.752 4.204 16.526 1.00 85.81 189 THR A C 1
ATOM 1502 O O . THR A 1 189 ? 3.618 4.915 16.029 1.00 85.81 189 THR A O 1
ATOM 1505 N N . ALA A 1 190 ? 2.495 4.216 17.837 1.00 78.12 190 ALA A N 1
ATOM 1506 C CA . ALA A 1 190 ? 3.172 5.127 18.760 1.00 78.12 190 ALA A CA 1
ATOM 1507 C C . ALA A 1 190 ? 4.687 4.867 18.878 1.00 78.12 190 ALA A C 1
ATOM 1509 O O . ALA A 1 190 ? 5.474 5.812 18.986 1.00 78.12 190 ALA A O 1
ATOM 1510 N N . ASN A 1 191 ? 5.123 3.605 18.834 1.00 79.38 191 ASN A N 1
ATOM 1511 C CA . ASN A 1 191 ? 6.549 3.265 18.822 1.00 79.38 191 ASN A CA 1
ATOM 1512 C C . ASN A 1 191 ? 7.231 3.737 17.530 1.00 79.38 191 ASN A C 1
ATOM 1514 O O . ASN A 1 191 ? 8.332 4.285 17.572 1.00 79.38 191 ASN A O 1
ATOM 1518 N N . VAL A 1 192 ? 6.565 3.573 16.387 1.00 84.31 192 VAL A N 1
ATOM 1519 C CA . VAL A 1 192 ? 7.055 4.061 15.093 1.00 84.31 192 VAL A CA 1
ATOM 1520 C C . VAL A 1 192 ? 7.098 5.593 15.071 1.00 84.31 192 VAL A C 1
ATOM 1522 O O . VAL A 1 192 ? 8.092 6.168 14.640 1.00 84.31 192 VAL A O 1
ATOM 1525 N N . ASP A 1 193 ? 6.083 6.273 15.609 1.00 80.62 193 ASP A N 1
ATOM 1526 C CA . ASP A 1 193 ? 6.081 7.735 15.770 1.00 80.62 193 ASP A CA 1
ATOM 1527 C C . ASP A 1 193 ? 7.225 8.231 16.663 1.00 80.62 193 ASP A C 1
ATOM 1529 O O . ASP A 1 193 ? 7.808 9.287 16.412 1.00 80.62 193 ASP A O 1
ATOM 1533 N N . SER A 1 194 ? 7.613 7.434 17.661 1.00 75.81 194 SER A N 1
ATOM 1534 C CA . SER A 1 194 ? 8.733 7.738 18.560 1.00 75.81 194 SER A CA 1
ATOM 1535 C C . SER A 1 194 ? 10.106 7.678 17.875 1.00 75.81 194 SER A C 1
ATOM 1537 O O . SER A 1 194 ? 11.081 8.175 18.441 1.00 75.81 194 SER A O 1
ATOM 1539 N N . CYS A 1 195 ? 10.199 7.130 16.656 1.00 77.31 195 CYS A N 1
ATOM 1540 C CA . CYS A 1 195 ? 11.405 7.216 15.821 1.00 77.31 195 CYS A CA 1
ATOM 1541 C C . CYS A 1 195 ? 11.630 8.636 15.268 1.00 77.31 195 CYS A C 1
ATOM 1543 O O . CYS A 1 195 ? 12.701 8.939 14.741 1.00 77.31 195 CYS A O 1
ATOM 1545 N N . GLY A 1 196 ? 10.630 9.514 15.392 1.00 77.56 196 GLY A N 1
ATOM 1546 C CA . GLY A 1 196 ? 10.619 10.836 14.786 1.00 77.56 196 GLY A CA 1
ATOM 1547 C C . GLY A 1 196 ? 10.220 10.805 13.306 1.00 77.56 196 GLY A C 1
ATOM 1548 O O . GLY A 1 196 ? 10.123 9.736 12.691 1.00 77.56 196 GLY A O 1
ATOM 1549 N N . PRO A 1 197 ? 9.965 11.985 12.716 1.00 83.69 197 PRO A N 1
ATOM 1550 C CA . PRO A 1 197 ? 9.613 12.081 11.308 1.00 83.69 197 PRO A CA 1
ATOM 1551 C C . PRO A 1 197 ? 10.784 11.629 10.420 1.00 83.69 197 PRO A C 1
ATOM 1553 O O . PRO A 1 197 ? 11.944 11.792 10.813 1.00 83.69 197 PRO A O 1
ATOM 1556 N N . PRO A 1 198 ? 10.502 11.103 9.216 1.00 87.31 198 PRO A N 1
ATOM 1557 C CA . PRO A 1 198 ? 11.548 10.798 8.253 1.00 87.31 198 PRO A CA 1
ATOM 1558 C C . PRO A 1 198 ? 12.375 12.050 7.891 1.00 87.31 198 PRO A C 1
ATOM 1560 O O . PRO A 1 198 ? 11.789 13.126 7.728 1.00 87.31 198 PRO A O 1
ATOM 1563 N N . PRO A 1 199 ? 13.711 11.942 7.758 1.00 87.56 199 PRO A N 1
ATOM 1564 C CA . PRO A 1 199 ? 14.572 13.068 7.394 1.00 87.56 199 PRO A CA 1
ATOM 1565 C C . PRO A 1 199 ? 14.412 13.468 5.921 1.00 87.56 199 PRO A C 1
ATOM 1567 O O . PRO A 1 199 ? 13.918 12.702 5.097 1.00 87.56 199 PRO A O 1
ATOM 1570 N N . THR A 1 200 ? 14.872 14.662 5.549 1.00 83.94 200 THR A N 1
ATOM 1571 C CA . THR A 1 200 ? 14.799 15.134 4.158 1.00 83.94 200 THR A CA 1
ATOM 1572 C C . THR A 1 200 ? 15.733 14.335 3.238 1.00 83.94 200 THR A C 1
ATOM 1574 O O . THR A 1 200 ? 16.935 14.239 3.476 1.00 83.94 200 THR A O 1
ATOM 1577 N N . ILE A 1 201 ? 15.200 13.816 2.126 1.00 81.69 201 ILE A N 1
ATOM 1578 C CA . ILE A 1 201 ? 15.939 12.970 1.159 1.00 81.69 201 ILE A CA 1
ATOM 1579 C C . ILE A 1 201 ? 16.798 13.798 0.177 1.00 81.69 201 ILE A C 1
ATOM 1581 O O . ILE A 1 201 ? 17.701 13.288 -0.490 1.00 81.69 201 ILE A O 1
ATOM 1585 N N . VAL A 1 202 ? 16.539 15.100 0.067 1.00 70.12 202 VAL A N 1
ATOM 1586 C CA . VAL A 1 202 ? 17.133 15.966 -0.971 1.00 70.12 202 VAL A CA 1
ATOM 1587 C C . VAL A 1 202 ? 18.506 16.523 -0.615 1.00 70.12 202 VAL A C 1
ATOM 1589 O O . VAL A 1 202 ? 19.203 17.069 -1.479 1.00 70.12 202 VAL A O 1
ATOM 1592 N N . GLY A 1 203 ? 18.972 16.292 0.613 1.00 69.44 203 GLY A N 1
ATOM 1593 C CA . GLY A 1 203 ? 20.336 16.624 0.995 1.00 69.44 203 GLY A CA 1
ATOM 1594 C C . GLY A 1 203 ? 21.378 16.031 0.029 1.00 69.44 203 GLY A C 1
ATOM 1595 O O . GLY A 1 203 ? 21.217 14.967 -0.587 1.00 69.44 203 GLY A O 1
ATOM 1596 N N . LYS A 1 204 ? 22.464 16.780 -0.177 1.00 67.19 204 LYS A N 1
ATOM 1597 C CA . LYS A 1 204 ? 23.609 16.346 -0.987 1.00 67.19 204 LYS A CA 1
ATOM 1598 C C . LYS A 1 204 ? 24.739 15.893 -0.064 1.00 67.19 204 LYS A C 1
ATOM 1600 O O . LYS A 1 204 ? 25.017 16.544 0.936 1.00 67.19 204 LYS A O 1
ATOM 1605 N N . GLY A 1 205 ? 25.424 14.821 -0.457 1.00 77.25 205 GLY A N 1
ATOM 1606 C CA . GLY A 1 205 ? 26.626 14.329 0.220 1.00 77.25 205 GLY A CA 1
ATOM 1607 C C . GLY A 1 205 ? 26.366 13.256 1.279 1.00 77.25 205 GLY A C 1
ATOM 1608 O O . GLY A 1 205 ? 25.230 12.843 1.512 1.00 77.25 205 GLY A O 1
ATOM 1609 N N . GLU A 1 206 ? 27.454 12.798 1.899 1.00 84.75 206 GLU A N 1
ATOM 1610 C CA . GLU A 1 206 ? 27.445 11.637 2.797 1.00 84.75 206 GLU A CA 1
ATOM 1611 C C . GLU A 1 206 ? 26.697 11.903 4.109 1.00 84.75 206 GLU A C 1
ATOM 1613 O O . GLU A 1 206 ? 26.070 10.996 4.636 1.00 84.75 206 GLU A O 1
ATOM 1618 N N . ALA A 1 207 ? 26.675 13.150 4.595 1.00 82.94 207 ALA A N 1
ATOM 1619 C CA . ALA A 1 207 ? 25.965 13.510 5.826 1.00 82.94 207 ALA A CA 1
ATOM 1620 C C . ALA A 1 207 ? 24.445 13.275 5.722 1.00 82.94 207 ALA A C 1
ATOM 1622 O O . ALA A 1 207 ? 23.851 12.664 6.602 1.00 82.94 207 ALA A O 1
ATOM 1623 N N . SER A 1 208 ? 23.825 13.691 4.611 1.00 84.88 208 SER A N 1
ATOM 1624 C CA . SER A 1 208 ? 22.394 13.448 4.369 1.00 84.88 208 SER A CA 1
ATOM 1625 C C . SER A 1 208 ? 22.092 11.960 4.205 1.00 84.88 208 SER A C 1
ATOM 1627 O O . SER A 1 208 ? 21.104 11.467 4.740 1.00 84.88 208 SER A O 1
ATOM 1629 N N . LYS A 1 209 ? 22.966 11.224 3.508 1.00 89.00 209 LYS A N 1
ATOM 1630 C CA . LYS A 1 209 ? 22.833 9.772 3.373 1.00 89.00 209 LYS A CA 1
ATOM 1631 C C . LYS A 1 209 ? 22.923 9.073 4.735 1.00 89.00 209 LYS A C 1
ATOM 1633 O O . LYS A 1 209 ? 22.091 8.215 5.000 1.00 89.00 209 LYS A O 1
ATOM 1638 N N . ALA A 1 210 ? 23.873 9.462 5.586 1.00 86.62 210 ALA A N 1
ATOM 1639 C CA . ALA A 1 210 ? 24.056 8.900 6.923 1.00 86.62 210 ALA A CA 1
ATOM 1640 C C . ALA A 1 210 ? 22.849 9.165 7.836 1.00 86.62 210 ALA A C 1
ATOM 1642 O O . ALA A 1 210 ? 22.428 8.275 8.569 1.00 86.62 210 ALA A O 1
ATOM 1643 N N . GLU A 1 211 ? 22.242 10.353 7.760 1.00 86.75 211 GLU A N 1
ATOM 1644 C CA . GLU A 1 211 ? 21.019 10.657 8.511 1.00 86.75 211 GLU A CA 1
ATOM 1645 C C . GLU A 1 211 ? 19.839 9.778 8.065 1.00 86.75 211 GLU A C 1
ATOM 1647 O O . GLU A 1 211 ? 19.130 9.209 8.900 1.00 86.75 211 GLU A O 1
ATOM 1652 N N . VAL A 1 212 ? 19.645 9.630 6.749 1.00 90.06 212 VAL A N 1
ATOM 1653 C CA . VAL A 1 212 ? 18.613 8.746 6.188 1.00 90.06 212 VAL A CA 1
ATOM 1654 C C . VAL A 1 212 ? 18.876 7.294 6.590 1.00 90.06 212 VAL A C 1
ATOM 1656 O O . VAL A 1 212 ? 17.953 6.606 7.013 1.00 90.06 212 VAL A O 1
ATOM 1659 N N . GLU A 1 213 ? 20.123 6.831 6.516 1.00 92.06 213 GLU A N 1
ATOM 1660 C CA . GLU A 1 213 ? 20.533 5.482 6.920 1.00 92.06 213 GLU A CA 1
ATOM 1661 C C . GLU A 1 213 ? 20.278 5.213 8.410 1.00 92.06 213 GLU A C 1
ATOM 1663 O O . GLU A 1 213 ? 19.745 4.159 8.768 1.00 92.06 213 GLU A O 1
ATOM 1668 N N . ALA A 1 214 ? 20.581 6.182 9.278 1.00 85.56 214 ALA A N 1
ATOM 1669 C CA . ALA A 1 214 ? 20.308 6.089 10.707 1.00 85.56 214 ALA A CA 1
ATOM 1670 C C . ALA A 1 214 ? 18.802 5.955 10.984 1.00 85.56 214 ALA A C 1
ATOM 1672 O O . ALA A 1 214 ? 18.392 5.088 11.759 1.00 85.56 214 ALA A O 1
ATOM 1673 N N . TRP A 1 215 ? 17.968 6.762 10.316 1.00 90.94 215 TRP A N 1
ATOM 1674 C CA . TRP A 1 215 ? 16.513 6.653 10.445 1.00 90.94 215 TRP A CA 1
ATOM 1675 C C . TRP A 1 215 ? 15.992 5.312 9.911 1.00 90.94 215 TRP A C 1
ATOM 1677 O O . TRP A 1 215 ? 15.199 4.656 10.585 1.00 90.94 215 TRP A O 1
ATOM 1687 N N . LEU A 1 216 ? 16.465 4.869 8.739 1.00 91.25 216 LEU A N 1
ATOM 1688 C CA . LEU A 1 216 ? 16.073 3.592 8.131 1.00 91.25 216 LEU A CA 1
ATOM 1689 C C . LEU A 1 216 ? 16.400 2.407 9.038 1.00 91.25 216 LEU A C 1
ATOM 1691 O O . LEU A 1 216 ? 15.574 1.507 9.169 1.00 91.25 216 LEU A O 1
ATOM 1695 N N . THR A 1 217 ? 17.569 2.427 9.680 1.00 87.44 217 THR A N 1
ATOM 1696 C CA . THR A 1 217 ? 18.004 1.375 10.606 1.00 87.44 217 THR A CA 1
ATOM 1697 C C . THR A 1 217 ? 17.055 1.275 11.799 1.00 87.44 217 THR A C 1
ATOM 1699 O O . THR A 1 217 ? 16.509 0.208 12.066 1.00 87.44 217 THR A O 1
ATOM 1702 N N . VAL A 1 218 ? 16.771 2.395 12.469 1.00 82.88 218 VAL A N 1
ATOM 1703 C CA . VAL A 1 218 ? 15.876 2.401 13.637 1.00 82.88 218 VAL A CA 1
ATOM 1704 C C . VAL A 1 218 ? 14.447 2.036 13.258 1.00 82.88 218 VAL A C 1
ATOM 1706 O O . VAL A 1 218 ? 13.817 1.220 13.930 1.00 82.88 218 VAL A O 1
ATOM 1709 N N . ASN A 1 219 ? 13.936 2.596 12.162 1.00 90.50 219 ASN A N 1
ATOM 1710 C CA . ASN A 1 219 ? 12.597 2.284 11.682 1.00 90.50 219 ASN A CA 1
ATOM 1711 C C . ASN A 1 219 ? 12.469 0.792 11.320 1.00 90.50 219 ASN A C 1
ATOM 1713 O O . ASN A 1 219 ? 11.494 0.146 11.707 1.00 90.50 219 ASN A O 1
ATOM 1717 N N . LYS A 1 220 ? 13.482 0.219 10.655 1.00 92.50 220 LYS A N 1
ATOM 1718 C CA . LYS A 1 220 ? 13.563 -1.217 10.363 1.00 92.50 220 LYS A CA 1
ATOM 1719 C C . LYS A 1 220 ? 13.534 -2.051 11.642 1.00 92.50 220 LYS A C 1
ATOM 1721 O O . LYS A 1 220 ? 12.758 -3.001 11.697 1.00 92.50 220 LYS A O 1
ATOM 1726 N N . ASP A 1 221 ? 14.329 -1.705 12.651 1.00 83.75 221 ASP A N 1
ATOM 1727 C CA . ASP A 1 221 ? 14.404 -2.456 13.909 1.00 83.75 221 ASP A CA 1
ATOM 1728 C C . ASP A 1 221 ? 13.069 -2.430 14.667 1.00 83.75 221 ASP A C 1
ATOM 1730 O O . ASP A 1 221 ? 12.589 -3.468 15.131 1.00 83.75 221 ASP A O 1
ATOM 1734 N N . VAL A 1 222 ? 12.407 -1.268 14.724 1.00 84.31 222 VAL A N 1
ATOM 1735 C CA . VAL A 1 222 ? 11.075 -1.132 15.331 1.00 84.31 222 VAL A CA 1
ATOM 1736 C C . VAL A 1 222 ? 10.038 -1.973 14.586 1.00 84.31 222 VAL A C 1
ATOM 1738 O O . VAL A 1 222 ? 9.288 -2.717 15.221 1.00 84.31 222 VAL A O 1
ATOM 1741 N N . TRP A 1 223 ? 10.020 -1.931 13.252 1.00 93.50 223 TRP A N 1
ATOM 1742 C CA . TRP A 1 223 ? 9.107 -2.749 12.450 1.00 93.50 223 TRP A CA 1
ATOM 1743 C C . TRP A 1 223 ? 9.402 -4.246 12.537 1.00 93.50 223 TRP A C 1
ATOM 1745 O O . TRP A 1 223 ? 8.469 -5.041 12.649 1.00 93.50 223 TRP A O 1
ATOM 1755 N N . ALA A 1 224 ? 10.673 -4.647 12.514 1.00 88.06 224 ALA A N 1
ATOM 1756 C CA . ALA A 1 224 ? 11.082 -6.041 12.660 1.00 88.06 224 ALA A CA 1
ATOM 1757 C C . ALA A 1 224 ? 10.600 -6.603 13.999 1.00 88.06 224 ALA A C 1
ATOM 1759 O O . ALA A 1 224 ? 10.032 -7.700 14.065 1.00 88.06 224 ALA A O 1
ATOM 1760 N N . LEU A 1 225 ? 10.764 -5.818 15.064 1.00 83.25 225 LEU A N 1
ATOM 1761 C CA . LEU A 1 225 ? 10.300 -6.205 16.378 1.00 83.25 225 LEU A CA 1
ATOM 1762 C C . LEU A 1 225 ? 8.767 -6.235 16.446 1.00 83.25 225 LEU A C 1
ATOM 1764 O O . LEU A 1 225 ? 8.205 -7.200 16.965 1.00 83.25 225 LEU A O 1
ATOM 1768 N N . ALA A 1 226 ? 8.078 -5.248 15.867 1.00 87.75 226 ALA A N 1
ATOM 1769 C CA . ALA A 1 226 ? 6.624 -5.264 15.753 1.00 87.75 226 ALA A CA 1
ATOM 1770 C C . ALA A 1 226 ? 6.146 -6.551 15.058 1.00 87.75 226 ALA A C 1
ATOM 1772 O O . ALA A 1 226 ? 5.368 -7.301 15.642 1.00 87.75 226 ALA A O 1
ATOM 1773 N N . MET A 1 227 ? 6.679 -6.889 13.881 1.00 89.19 227 MET A N 1
ATOM 1774 C CA . MET A 1 227 ? 6.327 -8.105 13.133 1.00 89.19 227 MET A CA 1
ATOM 1775 C C . MET A 1 227 ? 6.585 -9.389 13.931 1.00 89.19 227 MET A C 1
ATOM 1777 O O . MET A 1 227 ? 5.746 -10.293 13.951 1.00 89.19 227 MET A O 1
ATOM 1781 N N . LYS A 1 228 ? 7.731 -9.486 14.617 1.00 82.50 228 LYS A N 1
ATOM 1782 C CA . LYS A 1 228 ? 8.054 -10.615 15.505 1.00 82.50 228 LYS A CA 1
ATOM 1783 C C . LYS A 1 228 ? 7.019 -10.751 16.624 1.00 82.50 228 LYS A C 1
ATOM 1785 O O . LYS A 1 228 ? 6.544 -11.855 16.900 1.00 82.50 228 LYS A O 1
ATOM 1790 N N . THR A 1 229 ? 6.623 -9.636 17.226 1.00 78.81 229 THR A N 1
ATOM 1791 C CA . THR A 1 229 ? 5.609 -9.593 18.283 1.00 78.81 229 THR A CA 1
ATOM 1792 C C . THR A 1 229 ? 4.222 -9.940 17.754 1.00 78.81 229 THR A C 1
ATOM 1794 O O . THR A 1 229 ? 3.553 -10.774 18.357 1.00 78.81 229 THR A O 1
ATOM 1797 N N . ALA A 1 230 ? 3.818 -9.422 16.589 1.00 82.19 230 ALA A N 1
ATOM 1798 C CA . ALA A 1 230 ? 2.553 -9.779 15.945 1.00 82.19 230 ALA A CA 1
ATOM 1799 C C . ALA A 1 230 ? 2.439 -11.289 15.701 1.00 82.19 230 ALA A C 1
ATOM 1801 O O . ALA A 1 230 ? 1.402 -11.881 15.998 1.00 82.19 230 ALA A O 1
ATOM 1802 N N . ARG A 1 231 ? 3.517 -11.920 15.209 1.00 79.44 231 ARG A N 1
ATOM 1803 C CA . ARG A 1 231 ? 3.596 -13.378 15.012 1.00 79.44 231 ARG A CA 1
ATOM 1804 C C . ARG A 1 231 ? 3.539 -14.140 16.336 1.00 79.44 231 ARG A C 1
ATOM 1806 O O . ARG A 1 231 ? 2.825 -15.130 16.459 1.00 79.44 231 ARG A O 1
ATOM 1813 N N . THR A 1 232 ? 4.250 -13.660 17.354 1.00 74.75 232 THR A N 1
ATOM 1814 C CA . THR A 1 232 ? 4.274 -14.284 18.690 1.00 74.75 232 THR A CA 1
ATOM 1815 C C . THR A 1 232 ? 2.912 -14.215 19.383 1.00 74.75 232 THR A C 1
ATOM 1817 O O . THR A 1 232 ? 2.530 -15.135 20.107 1.00 74.75 232 THR A O 1
ATOM 1820 N N . LEU A 1 233 ? 2.165 -13.143 19.142 1.00 70.75 233 LEU A N 1
ATOM 1821 C CA . LEU A 1 233 ? 0.840 -12.906 19.704 1.00 70.75 233 LEU A CA 1
ATOM 1822 C C . LEU A 1 233 ? -0.302 -13.393 18.807 1.00 70.75 233 LEU A C 1
ATOM 1824 O O . LEU A 1 233 ? -1.458 -13.286 19.203 1.00 70.75 233 LEU A O 1
ATOM 1828 N N . CYS A 1 234 ? -0.001 -13.908 17.612 1.00 72.69 234 CYS A N 1
ATOM 1829 C CA . CYS A 1 234 ? -0.999 -14.333 16.630 1.00 72.69 234 CYS A CA 1
ATOM 1830 C C . CYS A 1 234 ? -2.068 -13.251 16.379 1.00 72.69 234 CYS A C 1
ATOM 1832 O O . CYS A 1 234 ? -3.262 -13.534 16.369 1.00 72.69 234 CYS A O 1
ATOM 1834 N N . ILE A 1 235 ? -1.632 -11.999 16.188 1.00 76.12 235 ILE A N 1
ATOM 1835 C CA . ILE A 1 235 ? -2.526 -10.845 15.958 1.00 76.12 235 ILE A CA 1
ATOM 1836 C C . ILE A 1 235 ? -3.381 -11.024 14.687 1.00 76.12 235 ILE A C 1
ATOM 1838 O O . ILE A 1 235 ? -4.437 -10.405 14.548 1.00 76.12 235 ILE A O 1
ATOM 1842 N N . GLY A 1 236 ? -2.936 -11.873 13.755 1.00 80.25 236 GLY A N 1
ATOM 1843 C CA . GLY A 1 236 ? -3.584 -12.080 12.466 1.00 80.25 236 GLY A CA 1
ATOM 1844 C C . GLY A 1 236 ? -3.427 -10.855 11.563 1.00 80.25 236 GLY A C 1
ATOM 1845 O O . GLY A 1 236 ? -2.342 -10.280 11.449 1.00 80.25 236 GLY A O 1
ATOM 1846 N N . VAL A 1 237 ? -4.516 -10.451 10.906 1.00 82.88 237 VAL A N 1
ATOM 1847 C CA . VAL A 1 237 ? -4.531 -9.275 10.023 1.00 82.88 237 VAL A CA 1
ATOM 1848 C C . VAL A 1 237 ? -4.367 -8.001 10.849 1.00 82.88 237 VAL A C 1
ATOM 1850 O O . VAL A 1 237 ? -5.179 -7.709 11.724 1.00 82.88 237 VAL A O 1
ATOM 1853 N N . TRP A 1 238 ? -3.344 -7.204 10.551 1.00 87.62 238 TRP A N 1
ATOM 1854 C CA . TRP A 1 238 ? -3.091 -5.949 11.259 1.00 87.62 238 TRP A CA 1
ATOM 1855 C C . TRP A 1 238 ? -4.267 -4.969 11.159 1.00 87.62 238 TRP A C 1
ATOM 1857 O O . TRP A 1 238 ? -4.965 -4.953 10.139 1.00 87.62 238 TRP A O 1
ATOM 1867 N N . PRO A 1 239 ? -4.473 -4.103 12.168 1.00 87.94 239 PRO A N 1
ATOM 1868 C CA . PRO A 1 239 ? -5.363 -2.958 12.032 1.00 87.94 239 PRO A CA 1
ATOM 1869 C C . PRO A 1 239 ? -5.048 -2.142 10.785 1.00 87.94 239 PRO A C 1
ATOM 1871 O O . PRO A 1 239 ? -3.884 -1.912 10.463 1.00 87.94 239 PRO A O 1
ATOM 1874 N N . SER A 1 240 ? -6.086 -1.675 10.103 1.00 88.81 240 SER A N 1
ATOM 1875 C CA . SER A 1 240 ? -5.982 -0.964 8.826 1.00 88.81 240 SER A CA 1
ATOM 1876 C C . SER A 1 240 ? -5.059 0.245 8.947 1.00 88.81 240 SER A C 1
ATOM 1878 O O . SER A 1 240 ? -4.202 0.457 8.101 1.00 88.81 240 SER A O 1
ATOM 1880 N N . LEU A 1 241 ? -5.151 0.993 10.049 1.00 87.44 241 LEU A N 1
ATOM 1881 C CA . LEU A 1 241 ? -4.277 2.141 10.296 1.00 87.44 241 LEU A CA 1
ATOM 1882 C C . LEU A 1 241 ? -2.817 1.764 10.551 1.00 87.44 241 LEU A C 1
ATOM 1884 O O . LEU A 1 241 ? -1.930 2.520 10.166 1.00 87.44 241 LEU A O 1
ATOM 1888 N N . LEU A 1 242 ? -2.552 0.596 11.142 1.00 91.44 242 LEU A N 1
ATOM 1889 C CA . LEU A 1 242 ? -1.184 0.090 11.247 1.00 91.44 242 LEU A CA 1
ATOM 1890 C C . LEU A 1 242 ? -0.644 -0.284 9.858 1.00 91.44 242 LEU A C 1
ATOM 1892 O O . LEU A 1 242 ? 0.501 0.027 9.541 1.00 91.44 242 LEU A O 1
ATOM 1896 N N . GLN A 1 243 ? -1.476 -0.901 9.010 1.00 93.38 243 GLN A N 1
ATOM 1897 C CA . GLN A 1 243 ? -1.114 -1.184 7.617 1.00 93.38 243 GLN A CA 1
ATOM 1898 C C . GLN A 1 243 ? -0.825 0.108 6.847 1.00 93.38 243 GLN A C 1
ATOM 1900 O O . GLN A 1 243 ? 0.182 0.196 6.157 1.00 93.38 243 GLN A O 1
ATOM 1905 N N . ILE A 1 244 ? -1.659 1.136 7.004 1.00 91.75 244 ILE A N 1
ATOM 1906 C CA . ILE A 1 244 ? -1.451 2.434 6.357 1.00 91.75 244 ILE A CA 1
ATOM 1907 C C . ILE A 1 244 ? -0.168 3.095 6.857 1.00 91.75 244 ILE A C 1
ATOM 1909 O O . ILE A 1 244 ? 0.594 3.608 6.042 1.00 91.75 244 ILE A O 1
ATOM 1913 N N . ARG A 1 245 ? 0.139 3.021 8.160 1.00 92.50 245 ARG A N 1
ATOM 1914 C CA . ARG A 1 245 ? 1.420 3.527 8.663 1.00 92.50 245 ARG A CA 1
ATOM 1915 C C . ARG A 1 245 ? 2.611 2.795 8.044 1.00 92.50 245 ARG A C 1
ATOM 1917 O O . ARG A 1 245 ? 3.577 3.431 7.635 1.00 92.50 245 ARG A O 1
ATOM 1924 N N . PHE A 1 246 ? 2.521 1.476 7.893 1.00 94.75 246 PHE A N 1
ATOM 1925 C CA . PHE A 1 246 ? 3.534 0.703 7.173 1.00 94.75 246 PHE A CA 1
ATOM 1926 C C . PHE A 1 246 ? 3.706 1.182 5.719 1.00 94.75 246 PHE A C 1
ATOM 1928 O O . PHE A 1 246 ? 4.832 1.289 5.237 1.00 94.75 246 PHE A O 1
ATOM 1935 N N . LEU A 1 247 ? 2.610 1.520 5.028 1.00 93.94 247 LEU A N 1
ATOM 1936 C CA . LEU A 1 247 ? 2.650 2.084 3.672 1.00 93.94 247 LEU A CA 1
ATOM 1937 C C . LEU A 1 247 ? 3.320 3.468 3.630 1.00 93.94 247 LEU A C 1
ATOM 1939 O O . LEU A 1 247 ? 4.122 3.716 2.730 1.00 93.94 247 LEU A O 1
ATOM 1943 N N . GLN A 1 248 ? 3.046 4.345 4.603 1.00 91.56 248 GLN A N 1
ATOM 1944 C CA . GLN A 1 248 ? 3.686 5.666 4.710 1.00 91.56 248 GLN A CA 1
ATOM 1945 C C . GLN A 1 248 ? 5.207 5.547 4.865 1.00 91.56 248 GLN A C 1
ATOM 1947 O O . GLN A 1 248 ? 5.964 6.158 4.107 1.00 91.56 248 GLN A O 1
ATOM 1952 N N . ASP A 1 249 ? 5.658 4.721 5.811 1.00 93.25 249 ASP A N 1
ATOM 1953 C CA . ASP A 1 249 ? 7.086 4.495 6.039 1.00 93.25 249 ASP A CA 1
ATOM 1954 C C . ASP A 1 249 ? 7.727 3.811 4.819 1.00 93.25 249 ASP A C 1
ATOM 1956 O O . ASP A 1 249 ? 8.808 4.191 4.369 1.00 93.25 249 ASP A O 1
ATOM 1960 N N . GLY A 1 250 ? 7.034 2.840 4.217 1.00 93.12 250 GLY A N 1
ATOM 1961 C CA . GLY A 1 250 ? 7.475 2.151 3.007 1.00 93.12 250 GLY A CA 1
ATOM 1962 C C . GLY A 1 250 ? 7.653 3.076 1.801 1.00 93.12 250 GLY A C 1
ATOM 1963 O O . GLY A 1 250 ? 8.604 2.925 1.032 1.00 93.12 250 GLY A O 1
ATOM 1964 N N . ARG A 1 251 ? 6.787 4.081 1.652 1.00 89.06 251 ARG A N 1
ATOM 1965 C CA . ARG A 1 251 ? 6.927 5.116 0.622 1.00 89.06 251 ARG A CA 1
ATOM 1966 C C . ARG A 1 251 ? 8.204 5.928 0.826 1.00 89.06 251 ARG A C 1
ATOM 1968 O O . ARG A 1 251 ? 8.946 6.159 -0.130 1.00 89.06 251 ARG A O 1
ATOM 1975 N N . PHE A 1 252 ? 8.483 6.341 2.062 1.00 90.12 252 PHE A N 1
ATOM 1976 C CA . PHE A 1 252 ? 9.731 7.032 2.379 1.00 90.12 252 PHE A CA 1
ATOM 1977 C C . PHE A 1 252 ? 10.948 6.160 2.056 1.00 90.12 252 PHE A C 1
ATOM 1979 O O . PHE A 1 252 ? 11.877 6.615 1.387 1.00 90.12 252 PHE A O 1
ATOM 1986 N N . VAL A 1 253 ? 10.907 4.885 2.455 1.00 91.81 253 VAL A N 1
ATOM 1987 C CA . VAL A 1 253 ? 11.939 3.900 2.119 1.00 91.81 253 VAL A CA 1
ATOM 1988 C C . VAL A 1 253 ? 12.182 3.856 0.613 1.00 91.81 253 VAL A C 1
ATOM 1990 O O . VAL A 1 253 ? 13.330 3.916 0.184 1.00 91.81 253 VAL A O 1
ATOM 1993 N N . ASN A 1 254 ? 11.137 3.802 -0.210 1.00 88.81 254 ASN A N 1
ATOM 1994 C CA . ASN A 1 254 ? 11.296 3.813 -1.662 1.00 88.81 254 ASN A CA 1
ATOM 1995 C C . ASN A 1 254 ? 12.010 5.064 -2.172 1.00 88.81 254 ASN A C 1
ATOM 1997 O O . ASN A 1 254 ? 12.974 4.930 -2.927 1.00 88.81 254 ASN A O 1
ATOM 2001 N N . LYS A 1 255 ? 11.611 6.257 -1.715 1.00 87.31 255 LYS A N 1
ATOM 2002 C CA . LYS A 1 255 ? 12.299 7.508 -2.073 1.00 87.31 255 LYS A CA 1
ATOM 2003 C C . LYS A 1 255 ? 13.778 7.475 -1.652 1.00 87.31 255 LYS A C 1
ATOM 2005 O O . LYS A 1 255 ? 14.659 7.842 -2.433 1.00 87.31 255 LYS A O 1
ATOM 2010 N N . ALA A 1 256 ? 14.080 6.969 -0.455 1.00 89.12 256 ALA A N 1
ATOM 2011 C CA . ALA A 1 256 ? 15.449 6.846 0.042 1.00 89.12 256 ALA A CA 1
ATOM 2012 C C . ALA A 1 256 ? 16.275 5.861 -0.801 1.00 89.12 256 ALA A C 1
ATOM 2014 O O . ALA A 1 256 ? 17.422 6.143 -1.154 1.00 89.12 256 ALA A O 1
ATOM 2015 N N . ARG A 1 257 ? 15.679 4.731 -1.194 1.00 89.50 257 ARG A N 1
ATOM 2016 C CA . ARG A 1 257 ? 16.292 3.740 -2.089 1.00 89.50 257 ARG A CA 1
ATOM 2017 C C . ARG A 1 257 ? 16.547 4.312 -3.482 1.00 89.50 257 ARG A C 1
ATOM 2019 O O . ARG A 1 257 ? 17.636 4.124 -4.018 1.00 89.50 257 ARG A O 1
ATOM 2026 N N . MET A 1 258 ? 15.598 5.066 -4.040 1.00 84.12 258 MET A N 1
ATOM 2027 C CA . MET A 1 258 ? 15.763 5.775 -5.317 1.00 84.12 258 MET A CA 1
ATOM 2028 C C . MET A 1 258 ? 16.966 6.717 -5.269 1.00 84.12 258 MET A C 1
ATOM 2030 O O . MET A 1 258 ? 17.825 6.687 -6.153 1.00 84.12 258 MET A O 1
ATOM 2034 N N . ARG A 1 259 ? 17.049 7.532 -4.214 1.00 85.44 259 ARG A N 1
ATOM 2035 C CA . ARG A 1 259 ? 18.072 8.566 -4.060 1.00 85.44 259 ARG A CA 1
ATOM 2036 C C . ARG A 1 259 ? 19.450 7.982 -3.755 1.00 85.44 259 ARG A C 1
ATOM 2038 O O . ARG A 1 259 ? 20.404 8.211 -4.503 1.00 85.44 259 ARG A O 1
ATOM 2045 N N . HIS A 1 260 ? 19.551 7.231 -2.666 1.00 86.75 260 HIS A N 1
ATOM 2046 C CA . HIS A 1 260 ? 20.818 6.820 -2.060 1.00 86.75 260 HIS A CA 1
ATOM 2047 C C . HIS A 1 260 ? 21.226 5.383 -2.396 1.00 86.75 260 HIS A C 1
ATOM 2049 O O . HIS A 1 260 ? 22.363 5.009 -2.127 1.00 86.75 260 HIS A O 1
ATOM 2055 N N . GLY A 1 261 ? 20.349 4.595 -3.028 1.00 85.88 261 GLY A N 1
ATOM 2056 C CA . GLY A 1 261 ? 20.668 3.230 -3.450 1.00 85.88 261 GLY A CA 1
ATOM 2057 C C . GLY A 1 261 ? 20.640 2.197 -2.323 1.00 85.88 261 GLY A C 1
ATOM 2058 O O . GLY A 1 261 ? 21.291 1.166 -2.450 1.00 85.88 261 GLY A O 1
ATOM 2059 N N . PHE A 1 262 ? 19.912 2.453 -1.230 1.00 90.19 262 PHE A N 1
ATOM 2060 C CA . PHE A 1 262 ? 19.761 1.477 -0.147 1.00 90.19 262 PHE A CA 1
ATOM 2061 C C . PHE A 1 262 ? 19.148 0.155 -0.647 1.00 90.19 262 PHE A C 1
ATOM 2063 O O . PHE A 1 262 ? 18.226 0.135 -1.479 1.00 90.19 262 PHE A O 1
ATOM 2070 N N . GLY A 1 263 ? 19.658 -0.968 -0.137 1.00 89.00 263 GLY A N 1
ATOM 2071 C CA . GLY A 1 263 ? 19.140 -2.293 -0.449 1.00 89.00 263 GLY A CA 1
ATOM 2072 C C . GLY A 1 263 ? 17.753 -2.510 0.154 1.00 89.00 263 GLY A C 1
ATOM 2073 O O . GLY A 1 263 ? 17.369 -1.870 1.127 1.00 89.00 263 GLY A O 1
ATOM 2074 N N . ARG A 1 264 ? 16.971 -3.443 -0.405 1.00 90.62 264 ARG A N 1
ATOM 2075 C CA . ARG A 1 264 ? 15.679 -3.835 0.195 1.00 90.62 264 ARG A CA 1
ATOM 2076 C C . ARG A 1 264 ? 15.882 -4.379 1.613 1.00 90.62 264 ARG A C 1
ATOM 2078 O O . ARG A 1 264 ? 15.142 -4.006 2.519 1.00 90.62 264 ARG A O 1
ATOM 2085 N N . ASN A 1 265 ? 16.898 -5.225 1.785 1.00 91.69 265 ASN A N 1
ATOM 2086 C CA . ASN A 1 265 ? 17.205 -5.914 3.040 1.00 91.69 265 ASN A CA 1
ATOM 2087 C C . ASN A 1 265 ? 17.666 -4.965 4.151 1.00 91.69 265 ASN A C 1
ATOM 2089 O O . ASN A 1 265 ? 17.580 -5.319 5.323 1.00 91.69 265 ASN A O 1
ATOM 2093 N N . ASP A 1 266 ? 18.071 -3.745 3.807 1.00 89.81 266 ASP A N 1
ATOM 2094 C CA . ASP A 1 266 ? 18.511 -2.718 4.757 1.00 89.81 266 ASP A CA 1
ATOM 2095 C C . ASP A 1 266 ? 17.342 -1.867 5.273 1.00 89.81 266 ASP A C 1
ATOM 2097 O O . ASP A 1 266 ? 17.535 -0.899 5.998 1.00 89.81 266 ASP A O 1
ATOM 2101 N N . THR A 1 267 ? 16.107 -2.218 4.906 1.00 94.44 267 THR A N 1
ATOM 2102 C CA . THR A 1 267 ? 14.910 -1.410 5.168 1.00 94.44 267 THR A CA 1
ATOM 2103 C C . THR A 1 267 ? 13.764 -2.271 5.693 1.00 94.44 267 THR A C 1
ATOM 2105 O O . THR A 1 267 ? 13.821 -3.501 5.623 1.00 94.44 267 THR A O 1
ATOM 2108 N N . LEU A 1 268 ? 12.677 -1.636 6.149 1.00 94.25 268 LEU A N 1
ATOM 2109 C CA . LEU A 1 268 ? 11.467 -2.333 6.610 1.00 94.25 268 LEU A CA 1
ATOM 2110 C C . LEU A 1 268 ? 10.852 -3.279 5.553 1.00 94.25 268 LEU A C 1
ATOM 2112 O O . LEU A 1 268 ? 10.176 -4.244 5.901 1.00 94.25 268 LEU A O 1
ATOM 2116 N N . LEU A 1 269 ? 11.115 -3.044 4.259 1.00 93.56 269 LEU A N 1
ATOM 2117 C CA . LEU A 1 269 ? 10.616 -3.865 3.144 1.00 93.56 269 LEU A CA 1
ATOM 2118 C C . LEU A 1 269 ? 11.321 -5.224 3.023 1.00 93.56 269 LEU A C 1
ATOM 2120 O O . LEU A 1 269 ? 10.855 -6.108 2.294 1.00 93.56 269 LEU A O 1
ATOM 2124 N N . GLY A 1 270 ? 12.476 -5.365 3.672 1.00 91.62 270 GLY A N 1
ATOM 2125 C CA . GLY A 1 270 ? 13.240 -6.604 3.771 1.00 91.62 270 GLY A CA 1
ATOM 2126 C C . GLY A 1 270 ? 13.085 -7.310 5.116 1.00 91.62 270 GLY A C 1
ATOM 2127 O O . GLY A 1 270 ? 13.734 -8.330 5.330 1.00 91.62 270 GLY A O 1
ATOM 2128 N N . CYS A 1 271 ? 12.259 -6.789 6.029 1.00 91.75 271 CYS A N 1
ATOM 2129 C CA . CYS A 1 271 ? 12.023 -7.437 7.313 1.00 91.75 271 CYS A CA 1
ATOM 2130 C C . CYS A 1 271 ? 11.300 -8.775 7.141 1.00 91.75 271 CYS A C 1
ATOM 2132 O O . CYS A 1 271 ? 10.320 -8.898 6.401 1.00 91.75 271 CYS A O 1
ATOM 2134 N N . GLU A 1 272 ? 11.756 -9.779 7.886 1.00 87.31 272 GLU A N 1
ATOM 2135 C CA . GLU A 1 272 ? 11.096 -11.076 7.935 1.00 87.31 272 GLU A CA 1
ATOM 2136 C C . GLU A 1 272 ? 9.697 -10.937 8.558 1.00 87.31 272 GLU A C 1
ATOM 2138 O O . GLU A 1 272 ? 9.541 -10.478 9.692 1.00 87.31 272 GLU A O 1
ATOM 2143 N N . GLY A 1 273 ? 8.669 -11.369 7.826 1.00 83.56 273 GLY A N 1
ATOM 2144 C CA . GLY A 1 273 ? 7.273 -11.245 8.252 1.00 83.56 273 GLY A CA 1
ATOM 2145 C C . GLY A 1 273 ? 6.596 -9.936 7.840 1.00 83.56 273 GLY A C 1
ATOM 2146 O O . GLY A 1 273 ? 5.461 -9.703 8.256 1.00 83.56 273 GLY A O 1
ATOM 2147 N N . ALA A 1 274 ? 7.242 -9.104 7.015 1.00 90.44 274 ALA A N 1
ATOM 2148 C CA . ALA A 1 274 ? 6.578 -7.966 6.391 1.00 90.44 274 ALA A CA 1
ATOM 2149 C C . ALA A 1 274 ? 5.372 -8.441 5.552 1.00 90.44 274 ALA A C 1
ATOM 2151 O O . ALA A 1 274 ? 5.521 -9.386 4.770 1.00 90.44 274 ALA A O 1
ATOM 2152 N N . PRO A 1 275 ? 4.176 -7.825 5.682 1.00 89.81 275 PRO A N 1
ATOM 2153 C CA . PRO A 1 275 ? 3.005 -8.271 4.935 1.00 89.81 275 PRO A CA 1
ATOM 2154 C C . PRO A 1 275 ? 3.214 -8.117 3.424 1.00 89.81 275 PRO A C 1
ATOM 2156 O O . PRO A 1 275 ? 3.228 -7.005 2.898 1.00 89.81 275 PRO A O 1
ATOM 2159 N N . GLU A 1 276 ? 3.333 -9.243 2.717 1.00 90.38 276 GLU A N 1
ATOM 2160 C CA . GLU A 1 276 ? 3.609 -9.276 1.273 1.00 90.38 276 GLU A CA 1
ATOM 2161 C C . GLU A 1 276 ? 2.646 -8.407 0.437 1.00 90.38 276 GLU A C 1
ATOM 2163 O O . GLU A 1 276 ? 3.131 -7.700 -0.447 1.00 90.38 276 GLU A O 1
ATOM 2168 N N . PRO A 1 277 ? 1.319 -8.348 0.705 1.00 91.25 277 PRO A N 1
ATOM 2169 C CA . PRO A 1 277 ? 0.431 -7.437 -0.023 1.00 91.25 277 PRO A CA 1
ATOM 2170 C C . PRO A 1 277 ? 0.838 -5.961 0.092 1.00 91.25 277 PRO A C 1
ATOM 2172 O O . PRO A 1 277 ? 0.771 -5.234 -0.897 1.00 91.25 277 PRO A O 1
ATOM 2175 N N . LEU A 1 278 ? 1.301 -5.527 1.271 1.00 93.56 278 LEU A N 1
ATOM 2176 C CA . LEU A 1 278 ? 1.740 -4.150 1.506 1.00 93.56 278 LEU A CA 1
ATOM 2177 C C . LEU A 1 278 ? 3.105 -3.894 0.873 1.00 93.56 278 LEU A C 1
ATOM 2179 O O . LEU A 1 278 ? 3.289 -2.877 0.211 1.00 93.56 278 LEU A O 1
ATOM 2183 N N . VAL A 1 279 ? 4.048 -4.832 1.020 1.00 92.44 279 VAL A N 1
ATOM 2184 C CA . VAL A 1 279 ? 5.377 -4.731 0.399 1.00 92.44 279 VAL A CA 1
ATOM 2185 C C . VAL A 1 279 ? 5.252 -4.632 -1.116 1.00 92.44 279 VAL A C 1
ATOM 2187 O O . VAL A 1 279 ? 5.859 -3.747 -1.712 1.00 92.44 279 VAL A O 1
ATOM 2190 N N . ARG A 1 280 ? 4.430 -5.479 -1.747 1.00 90.88 280 ARG A N 1
ATOM 2191 C CA . ARG A 1 280 ? 4.164 -5.382 -3.187 1.00 90.88 280 ARG A CA 1
ATOM 2192 C C . ARG A 1 280 ? 3.521 -4.065 -3.563 1.00 90.88 280 ARG A C 1
ATOM 2194 O O . ARG A 1 280 ? 3.896 -3.501 -4.581 1.00 90.88 280 ARG A O 1
ATOM 2201 N N . TYR A 1 281 ? 2.593 -3.568 -2.750 1.00 91.94 281 TYR A N 1
ATOM 2202 C CA . TYR A 1 281 ? 1.955 -2.291 -3.021 1.00 91.94 281 TYR A CA 1
ATOM 2203 C C . TYR A 1 281 ? 2.940 -1.127 -3.000 1.00 91.94 281 TYR A C 1
ATOM 2205 O O . TYR A 1 281 ? 2.944 -0.331 -3.933 1.00 91.94 281 TYR A O 1
ATOM 2213 N N . ILE A 1 282 ? 3.803 -1.071 -1.984 1.00 91.56 282 ILE A N 1
ATOM 2214 C CA . ILE A 1 282 ? 4.888 -0.091 -1.891 1.00 91.56 282 ILE A CA 1
ATOM 2215 C C . ILE A 1 282 ? 5.810 -0.240 -3.100 1.00 91.56 282 ILE A C 1
ATOM 2217 O O . ILE A 1 282 ? 6.149 0.730 -3.760 1.00 91.56 282 ILE A O 1
ATOM 2221 N N . MET A 1 283 ? 6.178 -1.469 -3.440 1.00 89.31 283 MET A N 1
ATOM 2222 C CA . MET A 1 283 ? 7.039 -1.787 -4.574 1.00 89.31 283 MET A CA 1
ATOM 2223 C C . MET A 1 283 ? 6.317 -1.745 -5.926 1.00 89.31 283 MET A C 1
ATOM 2225 O O . MET A 1 283 ? 6.835 -2.346 -6.856 1.00 89.31 283 MET A O 1
ATOM 2229 N N . ALA A 1 284 ? 5.137 -1.120 -6.046 1.00 90.94 284 ALA A N 1
ATOM 2230 C CA . ALA A 1 284 ? 4.379 -1.010 -7.301 1.00 90.94 284 ALA A CA 1
ATOM 2231 C C . ALA A 1 284 ? 4.262 -2.328 -8.100 1.00 90.94 284 ALA A C 1
ATOM 2233 O O . ALA A 1 284 ? 4.226 -2.359 -9.330 1.00 90.94 284 ALA A O 1
ATOM 2234 N N . GLY A 1 285 ? 4.231 -3.444 -7.378 1.00 89.75 285 GLY A N 1
ATOM 2235 C CA . GLY A 1 285 ? 4.076 -4.774 -7.933 1.00 89.75 285 GLY A CA 1
ATOM 2236 C C . GLY A 1 285 ? 2.608 -5.108 -8.157 1.00 89.75 285 GLY A C 1
ATOM 2237 O O . GLY A 1 285 ? 1.707 -4.525 -7.544 1.00 89.75 285 GLY A O 1
ATOM 2238 N N . LYS A 1 286 ? 2.381 -6.118 -9.000 1.00 88.94 286 LYS A N 1
ATOM 2239 C CA . LYS A 1 286 ? 1.042 -6.651 -9.267 1.00 88.94 286 LYS A CA 1
ATOM 2240 C C . LYS A 1 286 ? 0.334 -7.047 -7.961 1.00 88.94 286 LYS A C 1
ATOM 2242 O O . LYS A 1 286 ? 0.949 -7.745 -7.135 1.00 88.94 286 LYS A O 1
ATOM 2247 N N . PRO A 1 287 ? -0.944 -6.672 -7.773 1.00 90.25 287 PRO A N 1
ATOM 2248 C CA . PRO A 1 287 ? -1.682 -6.989 -6.562 1.00 90.25 287 PRO A CA 1
ATOM 2249 C C . PRO A 1 287 ? -1.702 -8.482 -6.232 1.00 90.25 287 PRO A C 1
ATOM 2251 O O . PRO A 1 287 ? -1.973 -9.326 -7.083 1.00 90.25 287 PRO A O 1
ATOM 2254 N N . MET A 1 288 ? -1.490 -8.820 -4.955 1.00 89.44 288 MET A N 1
ATOM 2255 C CA . MET A 1 288 ? -1.568 -10.213 -4.486 1.00 89.44 288 MET A CA 1
ATOM 2256 C C . MET A 1 288 ? -2.943 -10.846 -4.736 1.00 89.44 288 MET A C 1
ATOM 2258 O O . MET A 1 288 ? -3.034 -12.058 -4.919 1.00 89.44 288 MET A O 1
ATOM 2262 N N . MET A 1 289 ? -4.005 -10.034 -4.750 1.00 88.56 289 MET A N 1
ATOM 2263 C CA . MET A 1 289 ? -5.375 -10.499 -4.972 1.00 88.56 289 MET A CA 1
ATOM 2264 C C . MET A 1 289 ? -5.556 -11.155 -6.344 1.00 88.56 289 MET A C 1
ATOM 2266 O O . MET A 1 289 ? -6.332 -12.098 -6.471 1.00 88.56 289 MET A O 1
ATOM 2270 N N . TRP A 1 290 ? -4.791 -10.721 -7.350 1.00 88.56 290 TRP A N 1
ATOM 2271 C CA . TRP A 1 290 ? -4.862 -11.281 -8.699 1.00 88.56 290 TRP A CA 1
ATOM 2272 C C . TRP A 1 290 ? -4.470 -12.757 -8.739 1.00 88.56 290 TRP A C 1
ATOM 2274 O O . TRP A 1 290 ? -4.923 -13.475 -9.613 1.00 88.56 290 TRP A O 1
ATOM 2284 N N . TYR A 1 291 ? -3.679 -13.234 -7.777 1.00 87.31 291 TYR A N 1
ATOM 2285 C CA . TYR A 1 291 ? -3.272 -14.640 -7.691 1.00 87.31 291 TYR A CA 1
ATOM 2286 C C . TYR A 1 291 ? -4.195 -15.478 -6.799 1.00 87.31 291 TYR A C 1
ATOM 2288 O O . TYR A 1 291 ? -3.954 -16.665 -6.605 1.00 87.31 291 TYR A O 1
ATOM 2296 N N . ARG A 1 292 ? -5.236 -14.864 -6.221 1.00 87.50 292 ARG A N 1
ATOM 2297 C CA . ARG A 1 292 ? -6.239 -15.539 -5.380 1.00 87.50 292 ARG A CA 1
ATOM 2298 C C . ARG A 1 292 ? -7.532 -15.858 -6.124 1.00 87.50 292 ARG A C 1
ATOM 2300 O O . ARG A 1 292 ? -8.360 -16.600 -5.607 1.00 87.50 292 ARG A O 1
ATOM 2307 N N . ILE A 1 293 ? -7.721 -15.294 -7.314 1.00 87.88 293 ILE A N 1
ATOM 2308 C CA . ILE A 1 293 ? -8.862 -15.604 -8.183 1.00 87.88 293 ILE A CA 1
ATOM 2309 C C . ILE A 1 293 ? -8.556 -16.844 -9.046 1.00 87.88 293 ILE A C 1
ATOM 2311 O O . ILE A 1 293 ? -7.382 -17.189 -9.208 1.00 87.88 293 ILE A O 1
ATOM 2315 N N . PRO A 1 294 ? -9.571 -17.532 -9.606 1.00 88.69 294 PRO A N 1
ATOM 2316 C CA . PRO A 1 294 ? -9.338 -18.729 -10.414 1.00 88.69 294 PRO A CA 1
ATOM 2317 C C . PRO A 1 294 ? -8.447 -18.438 -11.626 1.00 88.69 294 PRO A C 1
ATOM 2319 O O . PRO A 1 294 ? -8.601 -17.392 -12.253 1.00 88.69 294 PRO A O 1
ATOM 2322 N N . GLU A 1 295 ? -7.568 -19.379 -11.988 1.00 87.06 295 GLU A N 1
ATOM 2323 C CA . GLU A 1 295 ? -6.555 -19.225 -13.053 1.00 87.06 295 GLU A CA 1
ATOM 2324 C C . GLU A 1 295 ? -7.127 -18.744 -14.393 1.00 87.06 295 GLU A C 1
ATOM 2326 O O . GLU A 1 295 ? -6.499 -17.950 -15.087 1.00 87.06 295 GLU A O 1
ATOM 2331 N N . SER A 1 296 ? -8.352 -19.152 -14.735 1.00 86.75 296 SER A N 1
ATOM 2332 C CA . SER A 1 296 ? -9.041 -18.714 -15.957 1.00 86.75 296 SER A CA 1
ATOM 2333 C C . SER A 1 296 ? -9.303 -17.205 -16.017 1.00 86.75 296 SER A C 1
ATOM 2335 O O . SER A 1 296 ? -9.479 -16.660 -17.104 1.00 86.75 296 SER A O 1
ATOM 2337 N N . PHE A 1 297 ? -9.361 -16.548 -14.856 1.00 87.06 297 PHE A N 1
ATOM 2338 C CA . PHE A 1 297 ? -9.568 -15.111 -14.701 1.00 87.06 297 PHE A CA 1
ATOM 2339 C C . PHE A 1 297 ? -8.292 -14.372 -14.306 1.00 87.06 297 PHE A C 1
ATOM 2341 O O . PHE A 1 297 ? -8.352 -13.159 -14.177 1.00 87.06 297 PHE A O 1
ATOM 2348 N N . GLN A 1 298 ? -7.172 -15.063 -14.070 1.00 86.31 298 GLN A N 1
ATOM 2349 C CA . GLN A 1 298 ? -5.910 -14.397 -13.755 1.00 86.31 298 GLN A CA 1
ATOM 2350 C C . GLN A 1 298 ? -5.336 -13.728 -15.014 1.00 86.31 298 GLN A C 1
ATOM 2352 O O . GLN A 1 298 ? -5.489 -14.271 -16.116 1.00 86.31 298 GLN A O 1
ATOM 2357 N N . PRO A 1 299 ? -4.627 -12.591 -14.882 1.00 80.00 299 PRO A N 1
ATOM 2358 C CA . PRO A 1 299 ? -3.927 -11.986 -16.006 1.00 80.00 299 PRO A CA 1
ATOM 2359 C C . PRO A 1 299 ? -2.899 -12.968 -16.564 1.00 80.00 299 PRO A C 1
ATOM 2361 O O . PRO A 1 299 ? -1.956 -13.362 -15.872 1.00 80.00 299 PRO A O 1
ATOM 2364 N N . GLN A 1 300 ? -3.066 -13.365 -17.823 1.00 77.62 300 GLN A N 1
ATOM 2365 C CA . GLN A 1 300 ? -2.067 -14.194 -18.489 1.00 77.62 300 GLN A CA 1
ATOM 2366 C C . GLN A 1 300 ? -0.895 -13.326 -18.922 1.00 77.62 300 GLN A C 1
ATOM 2368 O O . GLN A 1 300 ? -1.063 -12.155 -19.247 1.00 77.62 300 GLN A O 1
ATOM 2373 N N . PHE A 1 301 ? 0.309 -13.880 -18.886 1.00 73.69 301 PHE A N 1
ATOM 2374 C CA . PHE A 1 301 ? 1.488 -13.174 -19.358 1.00 73.69 301 PHE A CA 1
ATOM 2375 C C . PHE A 1 301 ? 1.580 -13.259 -20.880 1.00 73.69 301 PHE A C 1
ATOM 2377 O O . PHE A 1 301 ? 1.716 -14.354 -21.418 1.00 73.69 301 PHE A O 1
ATOM 2384 N N . ASP A 1 302 ? 1.552 -12.110 -21.551 1.00 79.12 302 ASP A N 1
ATOM 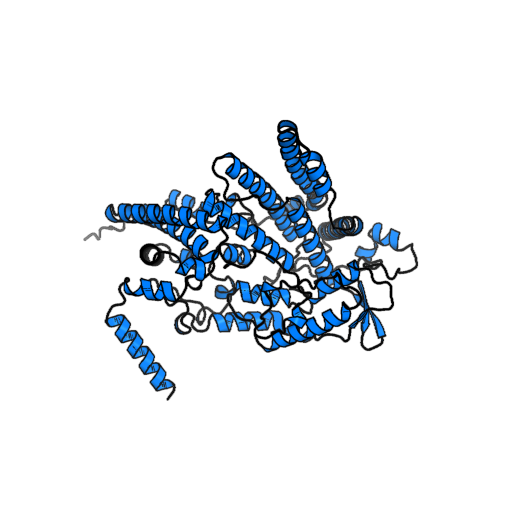2385 C CA . ASP A 1 302 ? 1.899 -11.999 -22.963 1.00 79.12 302 ASP A CA 1
ATOM 2386 C C . ASP A 1 302 ? 3.090 -11.034 -23.119 1.00 79.12 302 ASP A C 1
ATOM 2388 O O . ASP A 1 302 ? 2.925 -9.815 -22.978 1.00 79.12 302 ASP A O 1
ATOM 2392 N N . PRO A 1 303 ? 4.308 -11.531 -23.406 1.00 75.62 303 PRO A N 1
ATOM 2393 C CA . PRO A 1 303 ? 5.475 -10.673 -23.602 1.00 75.62 303 PRO A CA 1
ATOM 2394 C C . PRO A 1 303 ? 5.358 -9.766 -24.835 1.00 75.62 303 PRO A C 1
ATOM 2396 O O . PRO A 1 303 ? 6.087 -8.777 -24.925 1.00 75.62 303 PRO A O 1
ATOM 2399 N N . HIS A 1 304 ? 4.443 -10.063 -25.758 1.00 77.31 304 HIS A N 1
ATOM 2400 C CA . HIS A 1 304 ? 4.195 -9.289 -26.969 1.00 77.31 304 HIS A CA 1
ATOM 2401 C C . HIS A 1 304 ? 3.002 -8.343 -26.852 1.00 77.31 304 HIS A C 1
ATOM 2403 O O . HIS A 1 304 ? 2.799 -7.565 -27.771 1.00 77.31 304 HIS A O 1
ATOM 2409 N N . ARG A 1 305 ? 2.219 -8.380 -25.765 1.00 77.44 305 ARG A N 1
ATOM 2410 C CA . ARG A 1 305 ? 1.053 -7.489 -25.571 1.00 77.44 305 ARG A CA 1
ATOM 2411 C C . ARG A 1 305 ? 0.918 -6.933 -24.156 1.00 77.44 305 ARG A C 1
ATOM 2413 O O . ARG A 1 305 ? -0.113 -6.376 -23.798 1.00 77.44 305 ARG A O 1
ATOM 2420 N N . TRP A 1 306 ? 1.963 -7.023 -23.336 1.00 78.75 306 TRP A N 1
ATOM 2421 C CA . TRP A 1 306 ? 1.916 -6.595 -21.932 1.00 78.75 306 TRP A CA 1
ATOM 2422 C C . TRP A 1 306 ? 1.513 -5.124 -21.719 1.00 78.75 306 TRP A C 1
ATOM 2424 O O . TRP A 1 306 ? 1.096 -4.767 -20.620 1.00 78.75 306 TRP A O 1
ATOM 2434 N N . TRP A 1 307 ? 1.635 -4.253 -22.727 1.00 78.31 307 TRP A N 1
ATOM 2435 C CA . TRP A 1 307 ? 1.196 -2.854 -22.639 1.00 78.31 307 TRP A CA 1
ATOM 2436 C C . TRP A 1 307 ? -0.330 -2.689 -22.690 1.00 78.31 307 TRP A C 1
ATOM 2438 O O . TRP A 1 307 ? -0.836 -1.648 -22.277 1.00 78.31 307 TRP A O 1
ATOM 2448 N N . GLU A 1 308 ? -1.072 -3.707 -23.128 1.00 74.94 308 GLU A N 1
ATOM 2449 C CA . GLU A 1 308 ? -2.543 -3.723 -23.207 1.00 74.94 308 GLU A CA 1
ATOM 2450 C C . GLU A 1 308 ? -3.205 -4.249 -21.929 1.00 74.94 308 GLU A C 1
ATOM 2452 O O . GLU A 1 308 ? -4.392 -4.582 -21.919 1.00 74.94 308 GLU A O 1
ATOM 2457 N N . ALA A 1 309 ? -2.440 -4.312 -20.840 1.00 65.12 309 ALA A N 1
ATOM 2458 C CA . ALA A 1 309 ? -2.842 -4.899 -19.571 1.00 65.12 309 ALA A CA 1
ATOM 2459 C C . ALA A 1 309 ? -4.023 -4.220 -18.861 1.00 65.12 309 ALA A C 1
ATOM 2461 O O . ALA A 1 309 ? -4.474 -4.744 -17.853 1.00 65.12 309 ALA A O 1
ATOM 2462 N N . ASP A 1 310 ? -4.540 -3.110 -19.386 1.00 65.00 310 ASP A N 1
ATOM 2463 C CA . ASP A 1 310 ? -5.734 -2.431 -18.863 1.00 65.00 310 ASP A CA 1
ATOM 2464 C C . ASP A 1 310 ? -6.989 -2.765 -19.660 1.00 65.00 310 ASP A C 1
ATOM 2466 O O . ASP A 1 310 ? -8.091 -2.388 -19.268 1.00 65.00 310 ASP A O 1
ATOM 2470 N N . SER A 1 311 ? -6.846 -3.437 -20.805 1.00 66.12 311 SER A N 1
ATOM 2471 C CA . SER A 1 311 ? -8.012 -3.864 -21.561 1.00 66.12 311 SER A CA 1
ATOM 2472 C C . SER A 1 311 ? -8.752 -4.937 -20.766 1.00 66.12 311 SER A C 1
ATOM 2474 O O . SER A 1 311 ? -8.159 -5.922 -20.315 1.00 66.12 311 SER A O 1
ATOM 2476 N N . ASP A 1 312 ? -10.068 -4.772 -20.617 1.00 59.25 312 ASP A N 1
ATOM 2477 C CA . ASP A 1 312 ? -10.931 -5.779 -19.986 1.00 59.25 312 ASP A CA 1
ATOM 2478 C C . ASP A 1 312 ? -10.805 -7.150 -20.674 1.00 59.25 312 ASP A C 1
ATOM 2480 O O . ASP A 1 312 ? -10.980 -8.192 -20.039 1.00 59.25 312 ASP A O 1
ATOM 2484 N N . GLU A 1 313 ? -10.434 -7.156 -21.958 1.00 64.50 313 GLU A N 1
ATOM 2485 C CA . GLU A 1 313 ? -10.086 -8.345 -22.736 1.00 64.50 313 GLU A CA 1
ATOM 2486 C C . GLU A 1 313 ? -8.829 -9.055 -22.211 1.00 64.50 313 GLU A C 1
ATOM 2488 O O . GLU A 1 313 ? -8.851 -10.272 -22.018 1.00 64.50 313 GLU A O 1
ATOM 2493 N N . TYR A 1 314 ? -7.758 -8.316 -21.913 1.00 65.62 314 TYR A N 1
ATOM 2494 C CA . TYR A 1 314 ? -6.521 -8.879 -21.371 1.00 65.62 314 TYR A CA 1
ATOM 2495 C C . TYR A 1 314 ? -6.664 -9.287 -19.904 1.00 65.62 314 TYR A C 1
ATOM 2497 O O . TYR A 1 314 ? -6.204 -10.357 -19.494 1.00 65.62 314 TYR A O 1
ATOM 2505 N N . LEU A 1 315 ? -7.348 -8.455 -19.116 1.00 72.06 315 LEU A N 1
ATOM 2506 C CA . LEU A 1 315 ? -7.633 -8.742 -17.716 1.00 72.06 315 LEU A CA 1
ATOM 2507 C C . LEU A 1 315 ? -8.694 -9.834 -17.561 1.00 72.06 315 LEU A C 1
ATOM 2509 O O . LEU A 1 315 ? -8.788 -10.406 -16.483 1.00 72.06 315 LEU A O 1
ATOM 2513 N N . ARG A 1 316 ? -9.482 -10.170 -18.591 1.00 71.06 316 ARG A N 1
ATOM 2514 C CA . ARG A 1 316 ? -10.513 -11.234 -18.564 1.00 71.06 316 ARG A CA 1
ATOM 2515 C C . ARG A 1 316 ? -11.456 -11.125 -17.367 1.00 71.06 316 ARG A C 1
ATOM 2517 O O . ARG A 1 316 ? -11.845 -12.127 -16.773 1.00 71.06 316 ARG A O 1
ATOM 2524 N N . GLY A 1 317 ? -11.784 -9.905 -16.950 1.00 82.50 317 GLY A N 1
ATOM 2525 C CA . GLY A 1 317 ? -12.574 -9.675 -15.739 1.00 82.50 317 GLY A CA 1
ATOM 2526 C C . GLY A 1 317 ? -11.829 -9.907 -14.413 1.00 82.50 317 GLY A C 1
ATOM 2527 O O . GLY A 1 317 ? -12.493 -10.021 -13.383 1.00 82.50 317 GLY A O 1
ATOM 2528 N N . THR A 1 318 ? -10.487 -9.932 -14.396 1.00 87.69 318 THR A N 1
ATOM 2529 C CA . THR A 1 318 ? -9.629 -10.003 -13.189 1.00 87.69 318 THR A CA 1
ATOM 2530 C C . THR A 1 318 ? -10.124 -9.034 -12.125 1.00 87.69 318 THR A C 1
ATOM 2532 O O . THR A 1 318 ? -10.380 -9.435 -10.993 1.00 87.69 318 THR A O 1
ATOM 2535 N N . LEU A 1 319 ? -10.293 -7.757 -12.487 1.00 88.81 319 LEU A N 1
ATOM 2536 C CA . LEU A 1 319 ? -10.697 -6.707 -11.548 1.00 88.81 319 LEU A CA 1
ATOM 2537 C C . LEU A 1 319 ? -12.098 -6.965 -10.987 1.00 88.81 319 LEU A C 1
ATOM 2539 O O . LEU A 1 319 ? -12.301 -6.865 -9.781 1.00 88.81 319 LEU A O 1
ATOM 2543 N N . SER A 1 320 ? -13.035 -7.396 -11.836 1.00 90.12 320 SER A N 1
ATOM 2544 C CA . SER A 1 320 ? -14.388 -7.775 -11.409 1.00 90.12 320 SER A CA 1
ATOM 2545 C C . SER A 1 320 ? -14.374 -8.976 -10.456 1.00 90.12 320 SER A C 1
ATOM 2547 O O . SER A 1 320 ? -15.110 -9.001 -9.473 1.00 90.12 320 SER A O 1
ATOM 2549 N N . LYS A 1 321 ? -13.511 -9.975 -10.695 1.00 92.50 321 LYS A N 1
ATOM 2550 C CA . LYS A 1 321 ? -13.355 -11.131 -9.798 1.00 92.50 321 LYS A CA 1
ATOM 2551 C C . LYS A 1 321 ? -12.667 -10.769 -8.488 1.00 92.50 321 LYS A C 1
ATOM 2553 O O . LYS A 1 321 ? -13.084 -11.265 -7.446 1.00 92.50 321 LYS A O 1
ATOM 2558 N N . CYS A 1 322 ? -11.666 -9.895 -8.524 1.00 92.50 322 CYS A N 1
ATOM 2559 C CA . CYS A 1 322 ? -11.030 -9.357 -7.325 1.00 92.50 322 CYS A CA 1
ATOM 2560 C C . CYS A 1 322 ? -12.039 -8.579 -6.472 1.00 92.50 322 CYS A C 1
ATOM 2562 O O . CYS A 1 322 ? -12.120 -8.823 -5.270 1.00 92.50 322 CYS A O 1
ATOM 2564 N N . GLN A 1 323 ? -12.844 -7.707 -7.090 1.00 93.94 323 GLN A N 1
ATOM 2565 C CA . GLN A 1 323 ? -13.921 -6.989 -6.409 1.00 93.94 323 GLN A CA 1
ATOM 2566 C C . GLN A 1 323 ? -14.925 -7.970 -5.794 1.00 93.94 323 GLN A C 1
ATOM 2568 O O . GLN A 1 323 ? -15.178 -7.894 -4.600 1.00 93.94 323 GLN A O 1
ATOM 2573 N N . ALA A 1 324 ? -15.418 -8.951 -6.558 1.00 92.44 324 ALA A N 1
ATOM 2574 C CA . ALA A 1 324 ? -16.362 -9.947 -6.048 1.00 92.44 324 ALA A CA 1
ATOM 2575 C C . ALA A 1 324 ? -15.795 -10.771 -4.876 1.00 92.44 324 ALA A C 1
ATOM 2577 O O . ALA A 1 324 ? -16.519 -11.094 -3.936 1.00 92.44 324 ALA A O 1
ATOM 2578 N N . LEU A 1 325 ? -14.500 -11.106 -4.909 1.00 91.94 325 LEU A N 1
ATOM 2579 C CA . LEU A 1 325 ? -13.832 -11.820 -3.820 1.00 91.94 325 LEU A CA 1
ATOM 2580 C C . LEU A 1 325 ? -13.733 -10.954 -2.556 1.00 91.94 325 LEU A C 1
ATOM 2582 O O . LEU A 1 325 ? -13.992 -11.444 -1.457 1.00 91.94 325 LEU A O 1
ATOM 2586 N N . LEU A 1 326 ? -13.407 -9.668 -2.707 1.00 92.06 326 LEU A N 1
ATOM 2587 C CA . LEU A 1 326 ? -13.406 -8.704 -1.607 1.00 92.06 326 LEU A CA 1
ATOM 2588 C C . LEU A 1 326 ? -14.818 -8.487 -1.050 1.00 92.06 326 LEU A C 1
ATOM 2590 O O . LEU A 1 326 ? -15.015 -8.531 0.162 1.00 92.06 326 LEU A O 1
ATOM 2594 N N . ASP A 1 327 ? -15.813 -8.329 -1.915 1.00 92.50 327 ASP A N 1
ATOM 2595 C CA . ASP A 1 327 ? -17.212 -8.183 -1.520 1.00 92.50 327 ASP A CA 1
ATOM 2596 C C . ASP A 1 327 ? -17.704 -9.417 -0.755 1.00 92.50 327 ASP A C 1
ATOM 2598 O O . ASP A 1 327 ? -18.395 -9.282 0.249 1.00 92.50 327 ASP A O 1
ATOM 2602 N N . LEU A 1 328 ? -17.293 -10.624 -1.152 1.00 90.38 328 LEU A N 1
ATOM 2603 C CA . LEU A 1 328 ? -17.600 -11.848 -0.410 1.00 90.38 328 LEU A CA 1
ATOM 2604 C C . LEU A 1 328 ? -16.896 -11.885 0.957 1.00 90.38 328 LEU A C 1
ATOM 2606 O O . LEU A 1 328 ? -17.511 -12.237 1.966 1.00 90.38 328 LEU A O 1
ATOM 2610 N N . GLN A 1 329 ? -15.615 -11.510 1.000 1.00 88.06 329 GLN A N 1
ATOM 2611 C CA . GLN A 1 329 ? -14.805 -11.522 2.219 1.00 88.06 329 GLN A CA 1
ATOM 2612 C C . GLN A 1 329 ? -15.319 -10.522 3.269 1.00 88.06 329 GLN A C 1
ATOM 2614 O O . GLN A 1 329 ? -15.318 -10.825 4.466 1.00 88.06 329 GLN A O 1
ATOM 2619 N N . TYR A 1 330 ? -15.746 -9.335 2.834 1.00 88.06 330 TYR A N 1
ATOM 2620 C CA . TYR A 1 330 ? -16.106 -8.219 3.712 1.00 88.06 330 TYR A CA 1
ATOM 2621 C C . TYR A 1 330 ? -17.617 -7.985 3.829 1.00 88.06 330 TYR A C 1
ATOM 2623 O O . TYR A 1 330 ? -18.082 -7.536 4.877 1.00 88.06 330 TYR A O 1
ATOM 2631 N N . GLY A 1 331 ? -18.396 -8.312 2.798 1.00 86.12 331 GLY A N 1
ATOM 2632 C CA . GLY A 1 331 ? -19.799 -7.917 2.669 1.00 86.12 331 GLY A CA 1
ATOM 2633 C C . GLY A 1 331 ? -20.683 -8.443 3.789 1.00 86.12 331 GLY A C 1
ATOM 2634 O O . GLY A 1 331 ? -21.381 -7.660 4.421 1.00 86.12 331 GLY A O 1
ATOM 2635 N N . SER A 1 332 ? -20.572 -9.730 4.133 1.00 84.31 332 SER A N 1
ATOM 2636 C CA . SER A 1 332 ? -21.363 -10.310 5.234 1.00 84.31 332 SER A CA 1
ATOM 2637 C C . SER A 1 332 ? -21.060 -9.689 6.602 1.00 84.31 332 SER A C 1
ATOM 2639 O O . SER A 1 332 ? -21.917 -9.691 7.485 1.00 84.31 332 SER A O 1
ATOM 2641 N N . ARG A 1 333 ? -19.843 -9.165 6.806 1.00 82.62 333 ARG A N 1
ATOM 2642 C CA . ARG A 1 333 ? -19.476 -8.452 8.034 1.00 82.62 333 ARG A CA 1
ATOM 2643 C C . ARG A 1 333 ? -20.132 -7.076 8.009 1.00 82.62 333 ARG A C 1
ATOM 2645 O O . ARG A 1 333 ? -20.935 -6.779 8.887 1.00 82.62 333 ARG A O 1
ATOM 2652 N N . ILE A 1 334 ? -19.886 -6.312 6.942 1.00 82.81 334 ILE A N 1
ATOM 2653 C CA . ILE A 1 334 ? -20.449 -4.972 6.733 1.00 82.81 334 ILE A CA 1
ATOM 2654 C C . ILE A 1 334 ? -21.979 -4.973 6.873 1.00 82.81 334 ILE A C 1
ATOM 2656 O O . ILE A 1 334 ? -22.504 -4.127 7.590 1.00 82.81 334 ILE A O 1
ATOM 2660 N N . GLU A 1 335 ? -22.667 -5.941 6.261 1.00 80.94 335 GLU A N 1
ATOM 2661 C CA . GLU A 1 335 ? -24.123 -6.121 6.336 1.00 80.94 335 GLU A CA 1
ATOM 2662 C C . GLU A 1 335 ? -24.597 -6.370 7.777 1.00 80.94 335 GLU A C 1
ATOM 2664 O O . GLU A 1 335 ? -25.497 -5.698 8.277 1.00 80.94 335 GLU A O 1
ATOM 2669 N N . LYS A 1 336 ? -23.940 -7.286 8.502 1.00 72.88 336 LYS A N 1
ATOM 2670 C CA . LYS A 1 336 ? -24.245 -7.574 9.919 1.00 72.88 336 LYS A CA 1
ATOM 2671 C C . LYS A 1 336 ? -23.911 -6.417 10.859 1.00 72.88 336 LYS A C 1
ATOM 2673 O O . LYS A 1 336 ? -24.318 -6.434 12.021 1.00 72.88 336 LYS A O 1
ATOM 2678 N N . ALA A 1 337 ? -23.147 -5.443 10.382 1.00 66.75 337 ALA A N 1
ATOM 2679 C CA . ALA A 1 337 ? -22.794 -4.231 11.098 1.00 66.75 337 ALA A CA 1
ATOM 2680 C C . ALA A 1 337 ? -23.673 -3.041 10.732 1.00 66.75 337 ALA A C 1
ATOM 2682 O O . ALA A 1 337 ? -23.215 -1.905 10.895 1.00 66.75 337 ALA A O 1
ATOM 2683 N N . SER A 1 338 ? -24.905 -3.300 10.268 1.00 58.34 338 SER A N 1
ATOM 2684 C CA . SER A 1 338 ? -25.965 -2.294 10.194 1.00 58.34 338 SER A CA 1
ATOM 2685 C C . SER A 1 338 ? -25.870 -1.392 11.424 1.00 58.34 338 SER A C 1
ATOM 2687 O O . SER A 1 338 ? -25.754 -1.927 12.537 1.00 58.34 338 SER A O 1
ATOM 2689 N N . PRO A 1 339 ? -25.836 -0.059 11.247 1.00 57.56 339 PRO A N 1
ATOM 2690 C CA . PRO A 1 339 ? -25.691 0.851 12.365 1.00 57.56 339 PRO A CA 1
ATOM 2691 C C . PRO A 1 339 ? -26.796 0.537 13.367 1.00 57.56 339 PRO A C 1
ATOM 2693 O O . PRO A 1 339 ? -27.979 0.679 13.073 1.00 57.56 339 PRO A O 1
ATOM 2696 N N . MET A 1 340 ? -26.401 0.012 14.525 1.00 59.91 340 MET A N 1
ATOM 2697 C CA . MET A 1 340 ? -27.298 -0.036 15.664 1.00 59.91 340 MET A CA 1
ATOM 2698 C C . MET A 1 340 ? -27.610 1.424 16.004 1.00 59.91 340 MET A C 1
ATOM 2700 O O . MET A 1 340 ? -26.697 2.253 15.924 1.00 59.91 340 MET A O 1
ATOM 2704 N N . ASP A 1 341 ? -28.860 1.729 16.359 1.00 63.47 341 ASP A N 1
ATOM 2705 C CA . ASP A 1 341 ? -29.233 3.010 16.971 1.00 63.47 341 ASP A CA 1
ATOM 2706 C C . ASP A 1 341 ? -28.524 3.095 18.325 1.00 63.47 341 ASP A C 1
ATOM 2708 O O . ASP A 1 341 ? -29.070 2.729 19.366 1.00 63.47 341 ASP A O 1
ATOM 2712 N N . ILE A 1 342 ? -27.242 3.444 18.250 1.00 69.25 342 ILE A N 1
ATOM 2713 C CA . ILE A 1 342 ? -26.334 3.641 19.360 1.00 69.25 342 ILE A CA 1
ATOM 2714 C C . ILE A 1 342 ? -26.337 5.132 19.635 1.00 69.25 342 ILE A C 1
ATOM 2716 O O . ILE A 1 342 ? -26.013 5.926 18.752 1.00 69.25 342 ILE A O 1
ATOM 2720 N N . GLU A 1 343 ? -26.663 5.489 20.867 1.00 73.44 343 GLU A N 1
ATOM 2721 C CA . GLU A 1 343 ? -26.392 6.802 21.444 1.00 73.44 343 GLU A CA 1
ATOM 2722 C C . GLU A 1 343 ? -25.450 6.602 22.635 1.00 73.44 343 GLU A C 1
ATOM 2724 O O . GLU A 1 343 ? -25.475 5.556 23.289 1.00 73.44 343 GLU A O 1
ATOM 2729 N N . TRP A 1 344 ? -24.572 7.561 22.921 1.00 70.69 344 TRP A N 1
ATOM 2730 C CA . TRP A 1 344 ? -23.750 7.471 24.129 1.00 70.69 344 TRP A CA 1
ATOM 2731 C C . TRP A 1 344 ? -24.641 7.514 25.369 1.00 70.69 344 TRP A C 1
ATOM 2733 O O . TRP A 1 344 ? -25.599 8.283 25.397 1.00 70.69 344 TRP A O 1
ATOM 2743 N N . GLY A 1 345 ? -24.323 6.703 26.386 1.00 61.22 345 GLY A N 1
ATOM 2744 C CA . GLY A 1 345 ? -24.925 6.848 27.717 1.00 61.22 345 GLY A CA 1
ATOM 2745 C C . GLY A 1 345 ? -24.768 8.275 28.269 1.00 61.22 345 GLY A C 1
ATOM 2746 O O . GLY A 1 345 ? -23.990 9.060 27.728 1.00 61.22 345 GLY A O 1
ATOM 2747 N N . ASP A 1 346 ? -25.431 8.616 29.376 1.00 57.00 346 ASP A N 1
ATOM 2748 C CA . ASP A 1 346 ? -25.319 9.964 29.961 1.00 57.00 346 ASP A CA 1
ATOM 2749 C C . ASP A 1 346 ? -23.882 10.381 30.395 1.00 57.00 346 ASP A C 1
ATOM 2751 O O . ASP A 1 346 ? -23.138 9.632 31.031 1.00 57.00 346 ASP A O 1
ATOM 2755 N N . GLU A 1 347 ? -23.565 11.624 30.009 1.00 52.16 347 GLU A N 1
ATOM 2756 C CA . GLU A 1 347 ? -22.615 12.687 30.423 1.00 52.16 347 GLU A CA 1
ATOM 2757 C C . GLU A 1 347 ? -21.140 12.480 30.839 1.00 52.16 347 GLU A C 1
ATOM 2759 O O . GLU A 1 347 ? -20.416 13.474 30.825 1.00 52.16 347 GLU A O 1
ATOM 2764 N N . GLU A 1 348 ? -20.596 11.287 31.090 1.00 54.53 348 GLU A N 1
ATOM 2765 C CA . GLU A 1 348 ? -19.153 11.178 31.437 1.00 54.53 348 GLU A CA 1
ATOM 2766 C C . GLU A 1 348 ? -18.443 9.990 30.778 1.00 54.53 348 GLU A C 1
ATOM 2768 O O . GLU A 1 348 ? -17.869 9.131 31.448 1.00 54.53 348 GLU A O 1
ATOM 2773 N N . PHE A 1 349 ? -18.460 9.931 29.445 1.00 62.00 349 PHE A N 1
ATOM 2774 C CA . PHE A 1 349 ? -17.598 9.003 28.708 1.00 62.00 349 PHE A CA 1
ATOM 2775 C C . PHE A 1 349 ? -16.264 9.659 28.386 1.00 62.00 349 PHE A C 1
ATOM 2777 O O . PHE A 1 349 ? -16.204 10.747 27.810 1.00 62.00 349 PHE A O 1
ATOM 2784 N N . SER A 1 350 ? -15.177 8.980 28.746 1.00 66.88 350 SER A N 1
ATOM 2785 C CA . SER A 1 350 ? -13.835 9.434 28.400 1.00 66.88 350 SER A CA 1
ATOM 2786 C C . SER A 1 350 ? -13.661 9.463 26.876 1.00 66.88 350 SER A C 1
ATOM 2788 O O . SER A 1 350 ? -14.192 8.618 26.147 1.00 66.88 350 SER A O 1
ATOM 2790 N N . ASN A 1 351 ? -12.881 10.428 26.379 1.00 71.38 351 ASN A N 1
ATOM 2791 C CA . ASN A 1 351 ? -12.515 10.477 24.959 1.00 71.38 351 ASN A CA 1
ATOM 2792 C C . ASN A 1 351 ? -11.864 9.163 24.498 1.00 71.38 351 ASN A C 1
ATOM 2794 O O . ASN A 1 351 ? -12.055 8.766 23.352 1.00 71.38 351 ASN A O 1
ATOM 2798 N N . ASP A 1 352 ? -11.173 8.464 25.402 1.00 71.00 352 ASP A N 1
ATOM 2799 C CA . ASP A 1 352 ? -10.536 7.173 25.147 1.00 71.00 352 ASP A CA 1
ATOM 2800 C C . ASP A 1 352 ? -11.567 6.072 24.834 1.00 71.00 352 ASP A C 1
ATOM 2802 O O . ASP A 1 352 ? -11.365 5.292 23.902 1.00 71.00 352 ASP A O 1
ATOM 2806 N N . SER A 1 353 ? -12.696 6.023 25.557 1.00 70.81 353 SER A N 1
ATOM 2807 C CA . SER A 1 353 ? -13.803 5.092 25.275 1.00 70.81 353 SER A CA 1
ATOM 2808 C C . SER A 1 353 ? -14.396 5.335 23.889 1.00 70.81 353 SER A C 1
A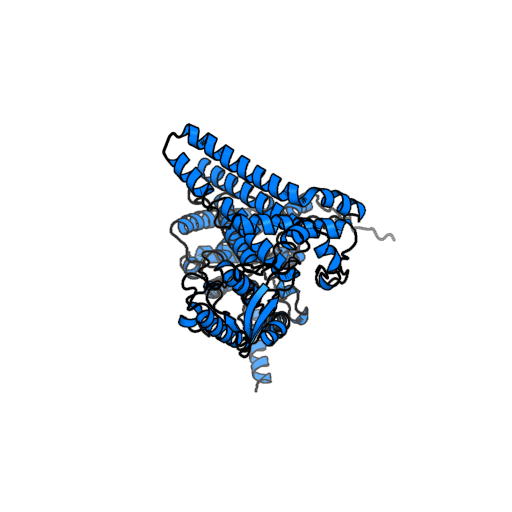TOM 2810 O O . SER A 1 353 ? -14.626 4.391 23.126 1.00 70.81 353 SER A O 1
ATOM 2812 N N . ALA A 1 354 ? -14.616 6.609 23.549 1.00 74.81 354 ALA A N 1
ATOM 2813 C CA . ALA A 1 354 ? -15.121 7.000 22.241 1.00 74.81 354 ALA A CA 1
ATOM 2814 C C . ALA A 1 354 ? -14.123 6.632 21.132 1.00 74.81 354 ALA A C 1
ATOM 2816 O O . ALA A 1 354 ? -14.512 6.036 20.130 1.00 74.81 354 ALA A O 1
ATOM 2817 N N . GLU A 1 355 ? -12.831 6.913 21.315 1.00 79.81 355 GLU A N 1
ATOM 2818 C CA . GLU A 1 355 ? -11.790 6.584 20.338 1.00 79.81 355 GLU A CA 1
ATOM 2819 C C . GLU A 1 355 ? -11.683 5.067 20.119 1.00 79.81 355 GLU A C 1
ATOM 2821 O O . GLU A 1 355 ? -11.671 4.595 18.980 1.00 79.81 355 GLU A O 1
ATOM 2826 N N . LEU A 1 356 ? -11.679 4.282 21.201 1.00 77.19 356 LEU A N 1
ATOM 2827 C CA . LEU A 1 356 ? -11.642 2.822 21.144 1.00 77.19 356 LEU A CA 1
ATOM 2828 C C . LEU A 1 356 ? -12.849 2.247 20.395 1.00 77.19 356 LEU A C 1
ATOM 2830 O O . LEU A 1 356 ? -12.684 1.362 19.550 1.00 77.19 356 LEU A O 1
ATOM 2834 N N . PHE A 1 357 ? -14.049 2.769 20.663 1.00 79.81 357 PHE A N 1
ATOM 2835 C CA . PHE A 1 357 ? -15.247 2.399 19.917 1.00 79.81 357 PHE A CA 1
ATOM 2836 C C . PHE A 1 357 ? -15.093 2.717 18.434 1.00 79.81 357 PHE A C 1
ATOM 2838 O O . PHE A 1 357 ? -15.387 1.857 17.609 1.00 79.81 357 PHE A O 1
ATOM 2845 N N . LEU A 1 358 ? -14.590 3.902 18.082 1.00 84.88 358 LEU A N 1
ATOM 2846 C CA . LEU A 1 358 ? -14.387 4.286 16.688 1.00 84.88 358 LEU A CA 1
ATOM 2847 C C . LEU A 1 358 ? -13.407 3.355 15.967 1.00 84.88 358 LEU A C 1
ATOM 2849 O O . LEU A 1 358 ? -13.684 2.948 14.837 1.00 84.88 358 LEU A O 1
ATOM 2853 N N . TYR A 1 359 ? -12.300 2.960 16.603 1.00 84.75 359 TYR A N 1
ATOM 2854 C CA . TYR A 1 359 ? -11.407 1.944 16.032 1.00 84.75 359 TYR A CA 1
ATOM 2855 C C . TYR A 1 359 ? -12.120 0.608 15.870 1.00 84.75 359 TYR A C 1
ATOM 2857 O O . TYR A 1 359 ? -12.029 -0.017 14.814 1.00 84.75 359 TYR A O 1
ATOM 2865 N N . TYR A 1 360 ? -12.868 0.179 16.886 1.00 82.62 360 TYR A N 1
ATOM 2866 C CA . TYR A 1 360 ? -13.620 -1.062 16.813 1.00 82.62 360 TYR A CA 1
ATOM 2867 C C . TYR A 1 360 ? -14.627 -1.033 15.665 1.00 82.62 360 TYR A C 1
ATOM 2869 O O . TYR A 1 360 ? -14.610 -1.921 14.827 1.00 82.62 360 TYR A O 1
ATOM 2877 N N . VAL A 1 361 ? -15.444 0.004 15.526 1.00 81.56 361 VAL A N 1
ATOM 2878 C CA . VAL A 1 361 ? -16.488 0.073 14.492 1.00 81.56 361 VAL A CA 1
ATOM 2879 C C . VAL A 1 361 ? -16.000 0.511 13.118 1.00 81.56 361 VAL A C 1
ATOM 2881 O O . VAL A 1 361 ? -16.832 0.695 12.232 1.00 81.56 361 VAL A O 1
ATOM 2884 N N . THR A 1 362 ? -14.701 0.646 12.868 1.00 84.56 362 THR A N 1
ATOM 2885 C CA . THR A 1 362 ? -14.189 0.965 11.518 1.00 84.56 362 THR A CA 1
ATOM 2886 C C . THR A 1 362 ? -13.165 -0.045 10.996 1.00 84.56 362 THR A C 1
ATOM 2888 O O . THR A 1 362 ? -13.006 -0.182 9.783 1.00 84.56 362 THR A O 1
ATOM 2891 N N . ASP A 1 363 ? -12.503 -0.804 11.870 1.00 81.25 363 ASP A N 1
ATOM 2892 C CA . ASP A 1 363 ? -11.336 -1.604 11.497 1.00 81.25 363 ASP A CA 1
ATOM 2893 C C . ASP A 1 363 ? -11.627 -2.990 10.862 1.00 81.25 363 ASP A C 1
ATOM 2895 O O . ASP A 1 363 ? -12.696 -3.567 11.022 1.00 81.25 363 ASP A O 1
ATOM 2899 N N . ALA A 1 364 ? -10.637 -3.558 10.156 1.00 58.22 364 ALA A N 1
ATOM 2900 C CA . ALA A 1 364 ? -10.720 -4.656 9.177 1.00 58.22 364 ALA A CA 1
ATOM 2901 C C . ALA A 1 364 ? -11.331 -5.998 9.632 1.00 58.22 364 ALA A C 1
ATOM 2903 O O . ALA A 1 364 ? -11.818 -6.752 8.788 1.00 58.22 364 ALA A O 1
ATOM 2904 N N . MET A 1 365 ? -11.272 -6.339 10.921 1.00 55.84 365 MET A N 1
ATOM 2905 C CA . MET A 1 365 ? -11.803 -7.614 11.444 1.00 55.84 365 MET A CA 1
ATOM 2906 C C . MET A 1 365 ? -13.024 -7.426 12.335 1.00 55.84 365 MET A C 1
ATOM 2908 O O . MET A 1 365 ? -13.618 -8.412 12.758 1.00 55.84 365 MET A O 1
ATOM 2912 N N . SER A 1 366 ? -13.409 -6.183 12.622 1.00 58.78 366 SER A N 1
ATOM 2913 C CA . SER A 1 366 ? -14.615 -5.951 13.398 1.00 58.78 366 SER A CA 1
ATOM 2914 C C . SER A 1 366 ? -15.855 -6.279 12.579 1.00 58.78 366 SER A C 1
ATOM 2916 O O . SER A 1 366 ? -15.784 -6.537 11.373 1.00 58.78 366 SER A O 1
ATOM 2918 N N . ARG A 1 367 ? -17.020 -6.212 13.233 1.00 56.34 367 ARG A N 1
ATOM 2919 C CA . ARG A 1 367 ? -18.302 -6.346 12.543 1.00 56.34 367 ARG A CA 1
ATOM 2920 C C . ARG A 1 367 ? -18.355 -5.434 11.319 1.00 56.34 367 ARG A C 1
ATOM 2922 O O . ARG A 1 367 ? -18.836 -5.870 10.292 1.00 56.34 367 ARG A O 1
ATOM 2929 N N . SER A 1 368 ? -17.836 -4.211 11.376 1.00 57.16 368 SER A N 1
ATOM 2930 C CA . SER A 1 368 ? -17.998 -3.274 10.269 1.00 57.16 368 SER A CA 1
ATOM 2931 C C . SER A 1 368 ? -16.946 -3.400 9.172 1.00 57.16 368 SER A C 1
ATOM 2933 O O . SER A 1 368 ? -17.287 -3.057 8.053 1.00 57.16 368 SER A O 1
ATOM 2935 N N . ALA A 1 369 ? -15.719 -3.856 9.443 1.00 74.88 369 ALA A N 1
ATOM 2936 C CA . ALA A 1 369 ? -14.653 -4.133 8.468 1.00 74.88 369 ALA A CA 1
ATOM 2937 C C . ALA A 1 369 ? -14.421 -3.085 7.343 1.00 74.88 369 ALA A C 1
ATOM 2939 O O . ALA A 1 369 ? -13.788 -3.400 6.332 1.00 74.88 369 ALA A O 1
ATOM 2940 N N . LYS A 1 370 ? -14.902 -1.839 7.497 1.00 83.06 370 LYS A N 1
ATOM 2941 C CA . LYS A 1 370 ? -15.053 -0.881 6.386 1.00 83.06 370 LYS A CA 1
ATOM 2942 C C . LYS A 1 370 ? -13.715 -0.296 5.940 1.00 83.06 370 LYS A C 1
ATOM 2944 O O . LYS A 1 370 ? -13.432 -0.308 4.747 1.00 83.06 370 LYS A O 1
ATOM 2949 N N . THR A 1 371 ? -12.855 0.137 6.866 1.00 86.81 371 THR A N 1
ATOM 2950 C CA . THR A 1 371 ? -11.513 0.642 6.514 1.00 86.81 371 THR A CA 1
ATOM 2951 C C . THR A 1 371 ? -10.670 -0.455 5.872 1.00 86.81 371 THR A C 1
ATOM 2953 O O . THR A 1 371 ? -9.966 -0.205 4.898 1.00 86.81 371 THR A O 1
ATOM 2956 N N . GLY A 1 372 ? -10.788 -1.690 6.371 1.00 89.69 372 GLY A N 1
ATOM 2957 C CA . GLY A 1 372 ? -10.099 -2.846 5.802 1.00 89.69 372 GLY A CA 1
ATOM 2958 C C . GLY A 1 372 ? -10.566 -3.177 4.387 1.00 89.69 372 GLY A C 1
ATOM 2959 O O . GLY A 1 372 ? -9.734 -3.490 3.538 1.00 89.69 372 GLY A O 1
ATOM 2960 N N . TYR A 1 373 ? -11.871 -3.074 4.121 1.00 92.25 373 TYR A N 1
ATOM 2961 C CA . TYR A 1 373 ? -12.440 -3.249 2.786 1.00 92.25 373 TYR A CA 1
ATOM 2962 C C . TYR A 1 373 ? -11.937 -2.181 1.810 1.00 92.25 373 TYR A C 1
ATOM 2964 O O . TYR A 1 373 ? -11.421 -2.534 0.752 1.00 92.25 373 TYR A O 1
ATOM 2972 N N . LEU A 1 374 ? -12.016 -0.896 2.182 1.00 93.19 374 LEU A N 1
ATOM 2973 C CA . LEU A 1 374 ? -11.530 0.207 1.343 1.00 93.19 374 LEU A CA 1
ATOM 2974 C C . LEU A 1 374 ? -10.037 0.066 1.041 1.00 93.19 374 LEU A C 1
ATOM 2976 O O . LEU A 1 374 ? -9.639 0.126 -0.118 1.00 93.19 374 LEU A O 1
ATOM 2980 N N . LEU A 1 375 ? -9.223 -0.188 2.072 1.00 93.00 375 LEU A N 1
ATOM 2981 C CA . LEU A 1 375 ? -7.790 -0.399 1.902 1.00 93.00 375 LEU A CA 1
ATOM 2982 C C . LEU A 1 375 ? -7.521 -1.603 0.997 1.00 93.00 375 LEU A C 1
ATOM 2984 O O . LEU A 1 375 ? -6.687 -1.522 0.110 1.00 93.00 375 LEU A O 1
ATOM 2988 N N . SER A 1 376 ? -8.239 -2.714 1.168 1.00 93.00 376 SER A N 1
ATOM 2989 C CA . SER A 1 376 ? -8.041 -3.900 0.327 1.00 93.00 376 SER A CA 1
ATOM 2990 C C . SER A 1 376 ? -8.458 -3.672 -1.127 1.00 93.00 376 SER A C 1
ATOM 2992 O O . SER A 1 376 ? -7.815 -4.219 -2.022 1.00 93.00 376 SER A O 1
ATOM 2994 N N . CYS A 1 377 ? -9.494 -2.860 -1.367 1.00 93.75 377 CYS A N 1
ATOM 2995 C CA . CYS A 1 377 ? -9.882 -2.420 -2.707 1.00 93.75 377 CYS A CA 1
ATOM 2996 C C . CYS A 1 377 ? -8.764 -1.592 -3.351 1.00 93.75 377 CYS A C 1
ATOM 2998 O O . CYS A 1 377 ? -8.346 -1.905 -4.466 1.00 93.75 377 CYS A O 1
ATOM 3000 N N . GLU A 1 378 ? -8.215 -0.623 -2.614 1.00 92.12 378 GLU A N 1
ATOM 3001 C CA . GLU A 1 378 ? -7.085 0.194 -3.064 1.00 92.12 378 GLU A CA 1
ATOM 3002 C C . GLU A 1 378 ? -5.852 -0.668 -3.371 1.00 92.12 378 GLU A C 1
ATOM 3004 O O . GLU A 1 378 ? -5.281 -0.598 -4.458 1.00 92.12 378 GLU A O 1
ATOM 3009 N N . LEU A 1 379 ? -5.477 -1.565 -2.451 1.00 91.81 379 LEU A N 1
ATOM 3010 C CA . LEU A 1 379 ? -4.345 -2.478 -2.633 1.00 91.81 379 LEU A CA 1
ATOM 3011 C C . LEU A 1 379 ? -4.515 -3.395 -3.857 1.00 91.81 379 LEU A C 1
ATOM 3013 O O . LEU A 1 379 ? -3.520 -3.842 -4.436 1.00 91.81 379 LEU A O 1
ATOM 3017 N N . ALA A 1 380 ? -5.763 -3.701 -4.224 1.00 90.88 380 ALA A N 1
ATOM 3018 C CA . ALA A 1 380 ? -6.126 -4.531 -5.366 1.00 90.88 380 ALA A CA 1
ATOM 3019 C C . ALA A 1 380 ? -6.322 -3.749 -6.677 1.00 90.88 380 ALA A C 1
ATOM 3021 O O . ALA A 1 380 ? -6.477 -4.388 -7.720 1.00 90.88 380 ALA A O 1
ATOM 3022 N N . GLY A 1 381 ? -6.316 -2.412 -6.638 1.00 89.19 381 GLY A N 1
ATOM 3023 C CA . GLY A 1 381 ? -6.610 -1.568 -7.797 1.00 89.19 381 GLY A CA 1
ATOM 3024 C C . GLY A 1 381 ? -8.060 -1.687 -8.278 1.00 89.19 381 GLY A C 1
ATOM 3025 O O . GLY A 1 381 ? -8.325 -1.578 -9.473 1.00 89.19 381 GLY A O 1
ATOM 3026 N N . VAL A 1 382 ? -9.008 -1.965 -7.376 1.00 91.31 382 VAL A N 1
ATOM 3027 C CA . VAL A 1 382 ? -10.436 -2.092 -7.710 1.00 91.31 382 VAL A CA 1
ATOM 3028 C C . VAL A 1 382 ? -11.257 -1.035 -6.990 1.00 91.31 382 VAL A C 1
ATOM 3030 O O . VAL A 1 382 ? -10.940 -0.618 -5.880 1.00 91.31 382 VAL A O 1
ATOM 3033 N N . LYS A 1 383 ? -12.361 -0.609 -7.608 1.00 92.06 383 LYS A N 1
ATOM 3034 C CA . LYS A 1 383 ? -13.299 0.315 -6.964 1.00 92.06 383 LYS A CA 1
ATOM 3035 C C . LYS A 1 383 ? -14.201 -0.451 -5.990 1.00 92.06 383 LYS A C 1
ATOM 3037 O O . LYS A 1 383 ? -14.634 -1.552 -6.324 1.00 92.06 383 LYS A O 1
ATOM 3042 N N . PRO A 1 384 ? -14.558 0.122 -4.834 1.00 92.50 384 PRO A N 1
ATOM 3043 C CA . PRO A 1 384 ? -15.533 -0.490 -3.940 1.00 92.50 384 PRO A CA 1
ATOM 3044 C C . PRO A 1 384 ? -16.942 -0.485 -4.560 1.00 92.50 384 PRO A C 1
ATOM 3046 O O . PRO A 1 384 ? -17.315 0.445 -5.293 1.00 92.50 384 PRO A O 1
ATOM 3049 N N . CYS A 1 385 ? -17.730 -1.522 -4.268 1.00 93.00 385 CYS A N 1
ATOM 3050 C CA . CYS A 1 385 ? -19.073 -1.688 -4.818 1.00 93.00 385 CYS A CA 1
ATOM 3051 C C . CYS A 1 385 ? -20.098 -0.756 -4.145 1.00 93.00 385 CYS A C 1
ATOM 3053 O O . CYS A 1 385 ? -19.972 -0.375 -2.979 1.00 93.00 385 CYS A O 1
ATOM 3055 N N . ASP A 1 386 ? -21.134 -0.366 -4.895 1.00 92.25 386 ASP A N 1
ATOM 3056 C CA . ASP A 1 386 ? -22.119 0.634 -4.455 1.00 92.25 386 ASP A CA 1
ATOM 3057 C C . ASP A 1 386 ? -22.831 0.285 -3.142 1.00 92.25 386 ASP A C 1
ATOM 3059 O O . ASP A 1 386 ? -22.934 1.175 -2.293 1.00 92.25 386 ASP A O 1
ATOM 3063 N N . PRO A 1 387 ? -23.315 -0.957 -2.924 1.00 91.12 387 PRO A N 1
ATOM 3064 C CA . PRO A 1 387 ? -24.033 -1.288 -1.696 1.00 91.12 387 PRO A CA 1
ATOM 3065 C C . PRO A 1 387 ? -23.172 -1.085 -0.445 1.00 91.12 387 PRO A C 1
ATOM 3067 O O . PRO A 1 387 ? -23.615 -0.447 0.507 1.00 91.12 387 PRO A O 1
ATOM 3070 N N . LEU A 1 388 ? -21.915 -1.538 -0.468 1.00 89.81 388 LEU A N 1
ATOM 3071 C CA . LEU A 1 388 ? -21.012 -1.417 0.681 1.00 89.81 388 LEU A CA 1
ATOM 3072 C C . LEU A 1 388 ? -20.592 0.037 0.939 1.00 89.81 388 LEU A C 1
ATOM 3074 O O . LEU A 1 388 ? -20.387 0.427 2.089 1.00 89.81 388 LEU A O 1
ATOM 3078 N N . ILE A 1 389 ? -20.527 0.866 -0.107 1.00 91.06 389 ILE A N 1
ATOM 3079 C CA . ILE A 1 389 ? -20.293 2.306 0.042 1.00 91.06 389 ILE A CA 1
ATOM 3080 C C . ILE A 1 389 ? -21.490 3.034 0.653 1.00 91.06 389 ILE A C 1
ATOM 3082 O O . ILE A 1 389 ? -21.286 3.927 1.473 1.00 91.06 389 ILE A O 1
ATOM 3086 N N . ARG A 1 390 ? -22.727 2.641 0.336 1.00 89.38 390 ARG A N 1
ATOM 3087 C CA . ARG A 1 390 ? -23.913 3.196 1.014 1.00 89.38 390 ARG A CA 1
ATOM 3088 C C . ARG A 1 390 ? -23.906 2.870 2.505 1.00 89.38 390 ARG A C 1
ATOM 3090 O O . ARG A 1 390 ? -24.177 3.748 3.316 1.00 89.38 390 ARG A O 1
ATOM 3097 N N . GLU A 1 391 ? -23.507 1.655 2.873 1.00 88.31 391 GLU A N 1
ATOM 3098 C CA . GLU A 1 391 ? -23.356 1.277 4.283 1.00 88.31 391 GLU A CA 1
ATOM 3099 C C . GLU A 1 391 ? -22.270 2.081 5.002 1.00 88.31 391 GLU A C 1
ATOM 3101 O O . GLU A 1 391 ? -22.406 2.420 6.179 1.00 88.31 391 GLU A O 1
ATOM 3106 N N . LEU A 1 392 ? -21.182 2.421 4.309 1.00 88.81 392 LEU A N 1
ATOM 3107 C CA . LEU A 1 392 ? -20.177 3.337 4.837 1.00 88.81 392 LEU A CA 1
ATOM 3108 C C . LEU A 1 392 ? -20.735 4.751 5.026 1.00 88.81 392 LEU A C 1
ATOM 3110 O O . LEU A 1 392 ? -20.542 5.336 6.088 1.00 88.81 392 LEU A O 1
ATOM 3114 N N . ASP A 1 393 ? -21.451 5.279 4.035 1.00 90.38 393 ASP A N 1
ATOM 3115 C CA . ASP A 1 393 ? -22.071 6.604 4.100 1.00 90.38 393 ASP A CA 1
ATOM 3116 C C . ASP A 1 393 ? -23.100 6.700 5.245 1.00 90.38 393 ASP A C 1
ATOM 3118 O O . ASP A 1 393 ? -23.199 7.730 5.914 1.00 90.38 393 ASP A O 1
ATOM 3122 N N . ASN A 1 394 ? -23.846 5.623 5.511 1.00 87.88 394 ASN A N 1
ATOM 3123 C CA . ASN A 1 394 ? -24.762 5.516 6.651 1.00 87.88 394 ASN A CA 1
ATOM 3124 C C . ASN A 1 394 ? -24.007 5.462 7.985 1.00 87.88 394 ASN A C 1
ATOM 3126 O O . ASN A 1 394 ? -24.361 6.179 8.920 1.00 87.88 394 ASN A O 1
ATOM 3130 N N . LEU A 1 395 ? -22.937 4.662 8.073 1.00 86.94 395 LEU A N 1
ATOM 3131 C CA . LEU A 1 395 ? -22.110 4.600 9.279 1.00 86.94 395 LEU A CA 1
ATOM 3132 C C . LEU A 1 395 ? -21.513 5.972 9.610 1.00 86.94 395 LEU A C 1
ATOM 3134 O O . LEU A 1 395 ? -21.575 6.395 10.758 1.00 86.94 395 LEU A O 1
ATOM 3138 N N . LEU A 1 396 ? -20.950 6.676 8.625 1.00 90.62 396 LEU A N 1
ATOM 3139 C CA . LEU A 1 396 ? -20.362 7.999 8.838 1.00 90.62 396 LEU A CA 1
ATOM 3140 C C . LEU A 1 396 ? -21.389 8.999 9.383 1.00 90.62 396 LEU A C 1
ATOM 3142 O O . LEU A 1 396 ? -21.068 9.780 10.273 1.00 90.62 396 LEU A O 1
ATOM 3146 N N . ASP A 1 397 ? -22.632 8.957 8.903 1.00 89.94 397 ASP A N 1
ATOM 3147 C CA . ASP A 1 397 ? -23.729 9.780 9.429 1.00 89.94 397 ASP A CA 1
ATOM 3148 C C . ASP A 1 397 ? -23.971 9.527 10.925 1.00 89.94 397 ASP A C 1
ATOM 3150 O O . ASP A 1 397 ? -24.035 10.463 11.721 1.00 89.94 397 ASP A O 1
ATOM 3154 N N . VAL A 1 398 ? -24.043 8.250 11.304 1.00 86.25 398 VAL A N 1
ATOM 3155 C CA . VAL A 1 398 ? -24.266 7.798 12.684 1.00 86.25 398 VAL A CA 1
ATOM 3156 C C . VAL A 1 398 ? -23.090 8.175 13.579 1.00 86.25 398 VAL A C 1
ATOM 3158 O O . VAL A 1 398 ? -23.288 8.743 14.649 1.00 86.25 398 VAL A O 1
ATOM 3161 N N . LEU A 1 399 ? -21.856 7.946 13.126 1.00 87.56 399 LEU A N 1
ATOM 3162 C CA . LEU A 1 399 ? -20.657 8.318 13.876 1.00 87.56 399 LEU A CA 1
ATOM 3163 C C . LEU A 1 399 ? -20.549 9.836 14.059 1.00 87.56 399 LEU A C 1
ATOM 3165 O O . LEU A 1 399 ? -20.207 10.293 15.143 1.00 87.56 399 LEU A O 1
ATOM 3169 N N . ASN A 1 400 ? -20.882 10.640 13.047 1.00 89.75 400 ASN A N 1
ATOM 3170 C CA . ASN A 1 400 ? -20.884 12.096 13.196 1.00 89.75 400 ASN A CA 1
ATOM 3171 C C . ASN A 1 400 ? -21.915 12.572 14.229 1.00 89.75 400 ASN A C 1
ATOM 3173 O O . ASN A 1 400 ? -21.600 13.466 15.014 1.00 89.75 400 ASN A O 1
ATOM 3177 N N . LYS A 1 401 ? -23.111 11.966 14.258 1.00 87.38 401 LYS A N 1
ATOM 3178 C CA . LYS A 1 401 ? -24.141 12.237 15.277 1.00 87.38 401 LYS A CA 1
ATOM 3179 C C . LYS A 1 401 ? -23.664 11.843 16.675 1.00 87.38 401 LYS A C 1
ATOM 3181 O O . LYS A 1 401 ? -23.797 12.628 17.607 1.00 87.38 401 LYS A O 1
ATOM 3186 N N . LEU A 1 402 ? -23.026 10.680 16.800 1.00 81.94 402 LEU A N 1
ATOM 3187 C CA . LEU A 1 402 ? -22.425 10.217 18.051 1.00 81.94 402 LEU A CA 1
ATOM 3188 C C . LEU A 1 402 ? -21.323 11.153 18.558 1.00 81.94 402 LEU A C 1
ATOM 3190 O O . LEU A 1 402 ? -21.177 11.362 19.757 1.00 81.94 402 LEU A O 1
ATOM 3194 N N . LEU A 1 403 ? -20.538 11.747 17.664 1.00 86.00 403 LEU A N 1
ATOM 3195 C CA . LEU A 1 403 ? -19.405 12.594 18.035 1.00 86.00 403 LEU A CA 1
ATOM 3196 C C . LEU A 1 403 ? -19.764 14.078 18.207 1.00 86.00 403 LEU A C 1
ATOM 3198 O O . LEU A 1 403 ? -18.858 14.906 18.342 1.00 86.00 403 LEU A O 1
ATOM 3202 N N . VAL A 1 404 ? -21.053 14.444 18.238 1.00 85.81 404 VAL A N 1
ATOM 3203 C CA . VAL A 1 404 ? -21.496 15.831 18.492 1.00 85.81 404 VAL A CA 1
ATOM 3204 C C . VAL A 1 404 ? -20.909 16.364 19.804 1.00 85.81 404 VAL A C 1
ATOM 3206 O O . VAL A 1 404 ? -20.371 17.470 19.817 1.00 85.81 404 VAL A O 1
ATOM 3209 N N . ASN A 1 405 ? -20.892 15.539 20.854 1.00 79.06 405 ASN A N 1
ATOM 3210 C CA . ASN A 1 405 ? -20.348 15.901 22.169 1.00 79.06 405 ASN A CA 1
ATOM 3211 C C . ASN A 1 405 ? -18.823 15.702 22.288 1.00 79.06 405 ASN A C 1
ATOM 3213 O O . ASN A 1 405 ? -18.226 16.091 23.287 1.00 79.06 405 ASN A O 1
ATOM 3217 N N . HIS A 1 406 ? -18.174 15.153 21.255 1.00 80.69 406 HIS A N 1
ATOM 3218 C CA . HIS A 1 406 ? -16.725 14.925 21.196 1.00 80.69 406 HIS A CA 1
ATOM 3219 C C . HIS A 1 406 ? -16.132 15.596 19.942 1.00 80.69 406 HIS A C 1
ATOM 3221 O O . HIS A 1 406 ? -15.707 14.919 19.000 1.00 80.69 406 HIS A O 1
ATOM 3227 N N . PRO A 1 407 ? -16.126 16.942 19.861 1.00 81.12 407 PRO A N 1
ATOM 3228 C CA . PRO A 1 407 ? -15.780 17.675 18.639 1.00 81.12 407 PRO A CA 1
ATOM 3229 C C . PRO A 1 407 ? -14.341 17.451 18.157 1.00 81.12 407 PRO A C 1
ATOM 3231 O O . PRO A 1 407 ? -14.073 17.577 16.967 1.00 81.12 407 PRO A O 1
ATOM 3234 N N . THR A 1 408 ? -13.422 17.090 19.053 1.00 83.50 408 THR A N 1
ATOM 3235 C CA . THR A 1 408 ? -12.007 16.855 18.729 1.00 83.50 408 THR A CA 1
ATOM 3236 C C . THR A 1 408 ? -11.706 15.424 18.290 1.00 83.50 408 THR A C 1
ATOM 3238 O O . THR A 1 408 ? -10.605 15.155 17.817 1.00 83.50 408 THR A O 1
ATOM 3241 N N . THR A 1 409 ? -12.647 14.494 18.461 1.00 85.00 409 THR A N 1
ATOM 3242 C CA . THR A 1 409 ? -12.428 13.082 18.145 1.00 85.00 409 THR A CA 1
ATOM 3243 C C . THR A 1 409 ? -12.645 12.842 16.652 1.00 85.00 409 THR A C 1
ATOM 3245 O O . THR A 1 409 ? -13.717 13.130 16.108 1.00 85.00 409 THR A O 1
ATOM 3248 N N . GLY A 1 410 ? -11.608 12.323 15.992 1.00 89.25 410 GLY A N 1
ATOM 3249 C CA . GLY A 1 410 ? -11.629 11.952 14.578 1.00 89.25 410 GLY A CA 1
ATOM 3250 C C . GLY A 1 410 ? -12.094 10.512 14.359 1.00 89.25 410 GLY A C 1
ATOM 3251 O O . GLY A 1 410 ? -11.852 9.634 15.182 1.00 89.25 410 GLY A O 1
ATOM 3252 N N . ILE A 1 411 ? -12.737 10.263 13.221 1.00 91.19 411 ILE A N 1
ATOM 3253 C CA . ILE A 1 411 ? -13.121 8.928 12.760 1.00 91.19 411 ILE A CA 1
ATOM 3254 C C . ILE A 1 411 ? -11.890 8.283 12.100 1.00 91.19 411 ILE A C 1
ATOM 3256 O O . ILE A 1 411 ? -11.388 8.838 11.122 1.00 91.19 411 ILE A O 1
ATOM 3260 N N . PRO A 1 412 ? -11.413 7.112 12.568 1.00 89.44 412 PRO A N 1
ATOM 3261 C CA . PRO A 1 412 ? -10.171 6.468 12.128 1.00 89.44 412 PRO A CA 1
ATOM 3262 C C . PRO A 1 412 ? -10.275 5.788 10.747 1.00 89.44 412 PRO A C 1
ATOM 3264 O O . PRO A 1 412 ? -9.819 4.665 10.531 1.00 89.44 412 PRO A O 1
ATOM 3267 N N . ILE A 1 413 ? -10.867 6.497 9.790 1.00 91.06 413 ILE A N 1
ATOM 3268 C CA . ILE A 1 413 ? -10.884 6.187 8.366 1.00 91.06 413 ILE A CA 1
ATOM 3269 C C . ILE A 1 413 ? -10.048 7.270 7.671 1.00 91.06 413 ILE A C 1
ATOM 3271 O O . ILE A 1 413 ? -10.338 8.451 7.856 1.00 91.06 413 ILE A O 1
ATOM 3275 N N . PRO A 1 414 ? -9.018 6.910 6.893 1.00 90.94 414 PRO A N 1
ATOM 3276 C CA . PRO A 1 414 ? -8.278 7.864 6.076 1.00 90.94 414 PRO A CA 1
ATOM 3277 C C . PRO A 1 414 ? -9.172 8.578 5.068 1.00 90.94 414 PRO A C 1
ATOM 3279 O O . PRO A 1 414 ? -9.905 7.922 4.326 1.00 90.94 414 PRO A O 1
ATOM 3282 N N . LEU A 1 415 ? -9.049 9.901 4.978 1.00 90.25 415 LEU A N 1
ATOM 3283 C CA . LEU A 1 415 ? -9.766 10.701 3.979 1.00 90.25 415 LEU A CA 1
ATOM 3284 C C . LEU A 1 415 ? -9.474 10.256 2.541 1.00 90.25 415 LEU A C 1
ATOM 3286 O O . LEU A 1 415 ? -10.376 10.298 1.710 1.00 90.25 415 LEU A O 1
ATOM 3290 N N . ASP A 1 416 ? -8.254 9.803 2.253 1.00 87.12 416 ASP A N 1
ATOM 3291 C CA . ASP A 1 416 ? -7.858 9.385 0.902 1.00 87.12 416 ASP A CA 1
ATOM 3292 C C . ASP A 1 416 ? -8.498 8.059 0.465 1.00 87.12 416 ASP A C 1
ATOM 3294 O O . ASP A 1 416 ? -8.538 7.761 -0.722 1.00 87.12 416 ASP A O 1
ATOM 3298 N N . LEU A 1 417 ? -9.033 7.274 1.409 1.00 90.44 417 LEU A N 1
ATOM 3299 C CA . LEU A 1 417 ? -9.801 6.063 1.105 1.00 90.44 417 LEU A CA 1
ATOM 3300 C C . LEU A 1 417 ? -11.277 6.355 0.803 1.00 90.44 417 LEU A C 1
ATOM 3302 O O . LEU A 1 417 ? -12.008 5.442 0.417 1.00 90.44 417 LEU A O 1
ATOM 3306 N N . ILE A 1 418 ? -11.751 7.589 1.010 1.00 91.38 418 ILE A N 1
ATOM 3307 C CA . ILE A 1 418 ? -13.162 7.942 0.846 1.00 91.38 418 ILE A CA 1
ATOM 3308 C C . ILE A 1 418 ? -13.488 8.152 -0.641 1.00 91.38 418 ILE A C 1
ATOM 3310 O O . ILE A 1 418 ? -12.980 9.090 -1.260 1.00 91.38 418 ILE A O 1
ATOM 3314 N N . PRO A 1 419 ? -14.396 7.356 -1.240 1.00 91.00 419 PRO A N 1
ATOM 3315 C CA . PRO A 1 419 ? -14.849 7.593 -2.605 1.00 91.00 419 PRO A CA 1
ATOM 3316 C C . PRO A 1 419 ? -15.845 8.761 -2.653 1.00 91.00 419 PRO A C 1
ATOM 3318 O O . PRO A 1 419 ? -17.062 8.562 -2.647 1.00 91.00 419 PRO A O 1
ATOM 3321 N N . TYR A 1 420 ? -15.340 9.993 -2.758 1.00 90.00 420 TYR A N 1
ATOM 3322 C CA . TYR A 1 420 ? -16.155 11.221 -2.822 1.00 90.00 420 TYR A CA 1
ATOM 3323 C C . TYR A 1 420 ? -17.111 11.303 -4.022 1.00 90.00 420 TYR A C 1
ATOM 3325 O O . TYR A 1 420 ? -18.017 12.129 -4.043 1.00 90.00 420 TYR A O 1
ATOM 3333 N N . THR A 1 421 ? -16.963 10.422 -5.014 1.00 89.88 421 THR A N 1
ATOM 3334 C CA . THR A 1 421 ? -17.951 10.261 -6.094 1.00 89.88 421 THR A CA 1
ATOM 3335 C C . THR A 1 421 ? -19.290 9.715 -5.596 1.00 89.88 421 THR A C 1
ATOM 3337 O O . THR A 1 421 ? -20.302 9.866 -6.276 1.00 89.88 421 THR A O 1
ATOM 3340 N N . LYS A 1 422 ? -19.299 9.067 -4.426 1.00 90.19 422 LYS A N 1
ATOM 3341 C CA . LYS A 1 422 ? -20.466 8.399 -3.834 1.00 90.19 422 LYS A CA 1
ATOM 3342 C C . LYS A 1 422 ? -20.745 8.838 -2.395 1.00 90.19 422 LYS A C 1
ATOM 3344 O O . LYS A 1 422 ? -21.881 8.713 -1.952 1.00 90.19 422 LYS A O 1
ATOM 3349 N N . ILE A 1 423 ? -19.736 9.330 -1.674 1.00 90.12 423 ILE A N 1
ATOM 3350 C CA . ILE A 1 423 ? -19.853 9.809 -0.291 1.00 90.12 423 ILE A CA 1
ATOM 3351 C C . ILE A 1 423 ? -19.842 11.330 -0.267 1.00 90.12 423 ILE A C 1
ATOM 3353 O O . ILE A 1 423 ? -18.989 11.976 -0.874 1.00 90.12 423 ILE A O 1
ATOM 3357 N N . ARG A 1 424 ? -20.784 11.897 0.483 1.00 90.44 424 ARG A N 1
ATOM 3358 C CA . ARG A 1 424 ? -20.906 13.346 0.654 1.00 90.44 424 ARG A CA 1
ATOM 3359 C C . ARG A 1 424 ? -19.754 13.886 1.513 1.00 90.44 424 ARG A C 1
ATOM 3361 O O . ARG A 1 424 ? -19.536 13.342 2.599 1.00 90.44 424 ARG A O 1
ATOM 3368 N N . PRO A 1 425 ? -19.040 14.948 1.089 1.00 91.69 425 PRO A N 1
ATOM 3369 C CA . PRO A 1 425 ? -17.903 15.488 1.839 1.00 91.69 425 PRO A CA 1
ATOM 3370 C C . PRO A 1 425 ? -18.227 15.832 3.298 1.00 91.69 425 PRO A C 1
ATOM 3372 O O . PRO A 1 425 ? -17.412 15.601 4.187 1.00 91.69 425 PRO A O 1
ATOM 3375 N N . GLU A 1 426 ? -19.446 16.300 3.570 1.00 92.12 426 GLU A N 1
ATOM 3376 C CA . GLU A 1 426 ? -19.902 16.675 4.911 1.00 92.12 426 GLU A CA 1
ATOM 3377 C C . GLU A 1 426 ? -19.938 15.475 5.865 1.00 92.12 426 GLU A C 1
ATOM 3379 O O . GLU A 1 426 ? -19.702 15.626 7.061 1.00 92.12 426 GLU A O 1
ATOM 3384 N N . ARG A 1 427 ? -20.187 14.265 5.344 1.00 91.50 427 ARG A N 1
ATOM 3385 C CA . ARG A 1 427 ? -20.169 13.027 6.137 1.00 91.50 427 ARG A CA 1
ATOM 3386 C C . ARG A 1 427 ? -18.752 12.538 6.424 1.00 91.50 427 ARG A C 1
ATOM 3388 O O . ARG A 1 427 ? -18.526 11.882 7.437 1.00 91.50 427 ARG A O 1
ATOM 3395 N N . ALA A 1 428 ? -17.786 12.883 5.581 1.00 92.19 428 ALA A N 1
ATOM 3396 C CA . ALA A 1 428 ? -16.387 12.516 5.768 1.00 92.19 428 ALA A CA 1
ATOM 3397 C C . ALA A 1 428 ? -15.587 13.553 6.577 1.00 92.19 428 ALA A C 1
ATOM 3399 O O . ALA A 1 428 ? -14.414 13.322 6.838 1.00 92.19 428 ALA A O 1
ATOM 3400 N N . ILE A 1 429 ? -16.191 14.661 7.023 1.00 91.19 429 ILE A N 1
ATOM 3401 C CA . ILE A 1 429 ? -15.471 15.797 7.633 1.00 91.19 429 ILE A CA 1
ATOM 3402 C C . ILE A 1 429 ? -14.612 15.428 8.854 1.00 91.19 429 ILE A C 1
ATOM 3404 O O . ILE A 1 429 ? -13.595 16.066 9.110 1.00 91.19 429 ILE A O 1
ATOM 3408 N N . ARG A 1 430 ? -15.007 14.392 9.605 1.00 92.12 430 ARG A N 1
ATOM 3409 C CA . ARG A 1 430 ? -14.271 13.898 10.779 1.00 92.12 430 ARG A CA 1
ATOM 3410 C C . ARG A 1 430 ? -13.297 12.766 10.471 1.00 92.12 430 ARG A C 1
ATOM 3412 O O . ARG A 1 430 ? -12.601 12.329 11.382 1.00 92.12 430 ARG A O 1
ATOM 3419 N N . CYS A 1 431 ? -13.265 12.255 9.242 1.00 92.44 431 CYS A N 1
ATOM 3420 C CA . CYS A 1 431 ? -12.302 11.230 8.852 1.00 92.44 431 CYS A CA 1
ATOM 3421 C C . CYS A 1 431 ? -10.873 11.784 8.960 1.00 92.44 431 CYS A C 1
ATOM 3423 O O . CYS A 1 431 ? -10.628 12.974 8.751 1.00 92.44 431 CYS A O 1
ATOM 3425 N N . VAL A 1 432 ? -9.925 10.929 9.336 1.00 88.31 432 VAL A N 1
ATOM 3426 C CA . VAL A 1 432 ? -8.556 11.355 9.636 1.00 88.31 432 VAL A CA 1
ATOM 3427 C C . VAL A 1 432 ? -7.807 11.652 8.330 1.00 88.31 432 VAL A C 1
ATOM 3429 O O . VAL A 1 432 ? -7.744 10.791 7.450 1.00 88.31 432 VAL A O 1
ATOM 3432 N N . PRO A 1 433 ? -7.188 12.834 8.174 1.00 83.62 433 PRO A N 1
ATOM 3433 C CA . PRO A 1 433 ? -6.259 13.068 7.078 1.00 83.62 433 PRO A CA 1
ATOM 3434 C C . PRO A 1 433 ? -5.011 12.214 7.290 1.00 83.62 433 PRO A C 1
ATOM 3436 O O . PRO A 1 433 ? -4.296 12.390 8.278 1.00 83.62 433 PRO A O 1
ATOM 3439 N N . VAL A 1 434 ? -4.713 11.315 6.354 1.00 81.12 434 VAL A N 1
ATOM 3440 C CA . VAL A 1 434 ? -3.484 10.523 6.399 1.00 81.12 434 VAL A CA 1
ATOM 3441 C C . VAL A 1 434 ? -2.629 10.903 5.206 1.00 81.12 434 VAL A C 1
ATOM 3443 O O . VAL A 1 434 ? -2.837 10.450 4.095 1.00 81.12 434 VAL A O 1
ATOM 3446 N N . LYS A 1 435 ? -1.635 11.761 5.419 1.00 71.56 435 LYS A N 1
ATOM 3447 C CA . LYS A 1 435 ? -0.774 12.192 4.313 1.00 71.56 435 LYS A CA 1
ATOM 3448 C C . LYS A 1 435 ? 0.090 11.031 3.810 1.00 71.56 435 LYS A C 1
ATOM 3450 O O . LYS A 1 435 ? 0.581 10.231 4.603 1.00 71.56 435 LYS A O 1
ATOM 3455 N N . SER A 1 436 ? 0.363 11.007 2.508 1.00 68.75 436 SER A N 1
ATOM 3456 C CA . SER A 1 436 ? 1.550 10.330 1.963 1.00 68.75 436 SER A CA 1
ATOM 3457 C C . SER A 1 436 ? 1.595 8.800 2.043 1.00 68.75 436 SER A C 1
ATOM 3459 O O . SER A 1 436 ? 2.676 8.244 2.209 1.00 68.75 436 SER A O 1
ATOM 3461 N N . TRP A 1 437 ? 0.464 8.108 1.872 1.00 75.62 437 TRP A N 1
ATOM 3462 C CA . TRP A 1 437 ? 0.440 6.635 1.770 1.00 75.62 437 TRP A CA 1
ATOM 3463 C C . TRP A 1 437 ? 0.005 6.096 0.394 1.00 75.62 437 TRP A C 1
ATOM 3465 O O . TRP A 1 437 ? 0.363 4.969 0.050 1.00 75.62 437 TRP A O 1
ATOM 3475 N N . ASN A 1 438 ? -0.722 6.888 -0.405 1.00 73.06 438 ASN A N 1
ATOM 3476 C CA . ASN A 1 438 ? -1.106 6.525 -1.776 1.00 73.06 438 ASN A CA 1
ATOM 3477 C C . ASN A 1 438 ? 0.130 6.261 -2.647 1.00 73.06 438 ASN A C 1
ATOM 3479 O O . ASN A 1 438 ? 1.179 6.870 -2.417 1.00 73.06 438 ASN A O 1
ATOM 3483 N N . ARG A 1 439 ? 0.006 5.385 -3.657 1.00 65.69 439 ARG A N 1
ATOM 3484 C CA . ARG A 1 439 ? 1.074 5.130 -4.648 1.00 65.69 439 ARG A CA 1
ATOM 3485 C C . ARG A 1 439 ? 1.436 6.420 -5.386 1.00 65.69 439 ARG A C 1
ATOM 3487 O O . ARG A 1 439 ? 2.566 6.891 -5.319 1.00 65.69 439 ARG A O 1
ATOM 3494 N N . CYS A 1 440 ? 0.436 7.057 -5.977 1.00 65.50 440 CYS A N 1
ATOM 3495 C CA . CYS A 1 440 ? 0.597 8.228 -6.827 1.00 65.50 440 CYS A CA 1
ATOM 3496 C C . CYS A 1 440 ? 0.294 9.506 -6.039 1.00 65.50 440 CYS A C 1
ATOM 3498 O O . CYS A 1 440 ? -0.840 9.706 -5.609 1.00 65.50 440 CYS A O 1
ATOM 3500 N N . LEU A 1 441 ? 1.299 10.356 -5.815 1.00 60.62 441 LEU A N 1
ATOM 3501 C CA . LEU A 1 441 ? 1.078 11.718 -5.321 1.00 60.62 441 LEU A CA 1
ATOM 3502 C C . LEU A 1 441 ? 1.777 12.734 -6.222 1.00 60.62 441 LEU A C 1
ATOM 3504 O O . LEU A 1 441 ? 2.788 12.380 -6.839 1.00 60.62 441 LEU A O 1
ATOM 3508 N N . PRO A 1 442 ? 1.300 13.989 -6.211 1.00 62.78 442 PRO A N 1
ATOM 3509 C CA . PRO A 1 442 ? 1.987 15.089 -6.867 1.00 62.78 442 PRO A CA 1
ATOM 3510 C C . PRO A 1 442 ? 3.418 15.214 -6.356 1.00 62.78 442 PRO A C 1
ATOM 3512 O O . PRO A 1 442 ? 3.676 15.094 -5.153 1.00 62.78 442 PRO A O 1
ATOM 3515 N N . ALA A 1 443 ? 4.344 15.458 -7.283 1.00 66.81 443 ALA A N 1
ATOM 3516 C CA . ALA A 1 443 ? 5.727 15.750 -6.942 1.00 66.81 443 ALA A CA 1
ATOM 3517 C C . ALA A 1 443 ? 5.808 17.095 -6.214 1.00 66.81 443 ALA A C 1
ATOM 3519 O O . ALA A 1 443 ? 5.303 18.116 -6.685 1.00 66.81 443 ALA A O 1
ATOM 3520 N N . ASP A 1 444 ? 6.495 17.102 -5.078 1.00 76.00 444 ASP A N 1
ATOM 3521 C CA . ASP A 1 444 ? 6.995 18.337 -4.490 1.00 76.00 444 ASP A CA 1
ATOM 3522 C C . ASP A 1 444 ? 8.308 18.781 -5.175 1.00 76.00 444 ASP A C 1
ATOM 3524 O O . ASP A 1 444 ? 8.837 18.135 -6.086 1.00 76.00 444 ASP A O 1
ATOM 3528 N N . ALA A 1 445 ? 8.842 19.938 -4.771 1.00 68.44 445 ALA A N 1
ATOM 3529 C CA . ALA A 1 445 ? 10.096 20.458 -5.326 1.00 68.44 445 ALA A CA 1
ATOM 3530 C C . ALA A 1 445 ? 11.273 19.481 -5.135 1.00 68.44 445 ALA A C 1
ATOM 3532 O O . ALA A 1 445 ? 12.189 19.421 -5.960 1.00 68.44 445 ALA A O 1
ATOM 3533 N N . ASP A 1 446 ? 11.217 18.705 -4.058 1.00 70.38 446 ASP A N 1
ATOM 3534 C CA . ASP A 1 446 ? 12.210 17.717 -3.682 1.00 70.38 446 ASP A CA 1
ATOM 3535 C C . ASP A 1 446 ? 12.156 16.487 -4.612 1.00 70.38 446 ASP A C 1
ATOM 3537 O O . ASP A 1 446 ? 13.186 15.972 -5.068 1.00 70.38 446 ASP A O 1
ATOM 3541 N N . ASP A 1 447 ? 10.948 16.079 -4.991 1.00 79.75 447 ASP A N 1
ATOM 3542 C CA . ASP A 1 447 ? 10.672 14.995 -5.924 1.00 79.75 447 ASP A CA 1
ATOM 3543 C C . ASP A 1 447 ? 11.147 15.303 -7.351 1.00 79.75 447 ASP A C 1
ATOM 3545 O O . ASP A 1 447 ? 11.650 14.411 -8.039 1.00 79.75 447 ASP A O 1
ATOM 3549 N N . MET A 1 448 ? 11.120 16.566 -7.785 1.00 80.69 448 MET A N 1
ATOM 3550 C CA . MET A 1 448 ? 11.653 16.956 -9.101 1.00 80.69 448 MET A CA 1
ATOM 3551 C C . MET A 1 448 ? 13.159 16.692 -9.236 1.00 80.69 448 MET A C 1
ATOM 3553 O O . MET A 1 448 ? 13.636 16.262 -10.291 1.00 80.69 448 MET A O 1
ATOM 3557 N N . ILE A 1 449 ? 13.922 16.887 -8.157 1.00 77.12 449 ILE A N 1
ATOM 3558 C CA . ILE A 1 449 ? 15.353 16.555 -8.128 1.00 77.12 449 ILE A CA 1
ATOM 3559 C C . ILE A 1 449 ? 15.539 15.037 -8.202 1.00 77.12 449 ILE A C 1
ATOM 3561 O O . ILE A 1 449 ? 16.428 14.550 -8.910 1.00 77.12 449 ILE A O 1
ATOM 3565 N N . LEU A 1 450 ? 14.696 14.284 -7.492 1.00 80.31 450 LEU A N 1
ATOM 3566 C CA . LEU A 1 450 ? 14.732 12.826 -7.491 1.00 80.31 450 LEU A CA 1
ATOM 3567 C C . LEU A 1 450 ? 14.453 12.252 -8.887 1.00 80.31 450 LEU A C 1
ATOM 3569 O O . LEU A 1 450 ? 15.188 11.371 -9.337 1.00 80.31 450 LEU A O 1
ATOM 3573 N N . ILE A 1 451 ? 13.464 12.799 -9.596 1.00 83.94 451 ILE A N 1
ATOM 3574 C CA . ILE A 1 451 ? 13.125 12.419 -10.974 1.00 83.94 451 ILE A CA 1
ATOM 3575 C C . ILE A 1 451 ? 14.325 12.620 -11.901 1.00 83.94 451 ILE A C 1
ATOM 3577 O O . ILE A 1 451 ? 14.681 11.705 -12.641 1.00 83.94 451 ILE A O 1
ATOM 3581 N N . GLY A 1 452 ? 15.022 13.757 -11.809 1.00 84.25 452 GLY A N 1
ATOM 3582 C CA . GLY A 1 452 ? 16.234 13.996 -12.599 1.00 84.25 452 GLY A CA 1
ATOM 3583 C C . GLY A 1 452 ? 17.325 12.942 -12.362 1.00 84.25 452 GLY A C 1
ATOM 3584 O O . GLY A 1 452 ? 17.923 12.433 -13.311 1.00 84.25 452 GLY A O 1
ATOM 3585 N N . VAL A 1 453 ? 17.558 12.558 -11.101 1.00 82.00 453 VAL A N 1
ATOM 3586 C CA . VAL A 1 453 ? 18.537 11.512 -10.738 1.00 82.00 453 VAL A CA 1
ATOM 3587 C C . VAL A 1 453 ? 18.140 10.150 -11.310 1.00 82.00 453 VAL A C 1
ATOM 3589 O O . VAL A 1 453 ? 18.992 9.432 -11.840 1.00 82.00 453 VAL A O 1
ATOM 3592 N N . ILE A 1 454 ? 16.859 9.800 -11.216 1.00 84.50 454 ILE A N 1
ATOM 3593 C CA . ILE A 1 454 ? 16.312 8.540 -11.730 1.00 84.50 454 ILE A CA 1
ATOM 3594 C C . ILE A 1 454 ? 16.455 8.479 -13.244 1.00 84.50 454 ILE A C 1
ATOM 3596 O O . ILE A 1 454 ? 17.004 7.509 -13.764 1.00 84.50 454 ILE A O 1
ATOM 3600 N N . SER A 1 455 ? 16.049 9.540 -13.940 1.00 86.94 455 SER A N 1
ATOM 3601 C CA . SER A 1 455 ? 16.142 9.632 -15.393 1.00 86.94 455 SER A CA 1
ATOM 3602 C C . SER A 1 455 ? 17.580 9.458 -15.882 1.00 86.94 455 SER A C 1
ATOM 3604 O O . SER A 1 455 ? 17.816 8.719 -16.840 1.00 86.94 455 SER A O 1
ATOM 3606 N N . CYS A 1 456 ? 18.565 10.061 -15.207 1.00 87.56 456 CYS A N 1
ATOM 3607 C CA . CYS A 1 456 ? 19.981 9.854 -15.522 1.00 87.56 456 CYS A CA 1
ATOM 3608 C C . CYS A 1 456 ? 20.404 8.387 -15.347 1.00 87.56 456 CYS A C 1
ATOM 3610 O O . CYS A 1 456 ? 20.887 7.781 -16.304 1.00 87.56 456 CYS A O 1
ATOM 3612 N N . ARG A 1 457 ? 20.156 7.790 -14.171 1.00 88.12 457 ARG A N 1
ATOM 3613 C CA . ARG A 1 457 ? 20.540 6.394 -13.888 1.00 88.12 457 ARG A CA 1
ATOM 3614 C C . ARG A 1 457 ? 19.889 5.407 -14.852 1.00 88.12 457 ARG A C 1
ATOM 3616 O O . ARG A 1 457 ? 20.551 4.508 -15.356 1.00 88.12 457 ARG A O 1
ATOM 3623 N N . MET A 1 458 ? 18.604 5.583 -15.141 1.00 89.38 458 MET A N 1
ATOM 3624 C CA . MET A 1 458 ? 17.884 4.728 -16.083 1.00 89.38 458 MET A CA 1
ATOM 3625 C C . MET A 1 458 ? 18.477 4.814 -17.488 1.00 89.38 458 MET A C 1
ATOM 3627 O O . MET A 1 458 ? 18.665 3.780 -18.122 1.00 89.38 458 MET A O 1
ATOM 3631 N N . ASN A 1 459 ? 18.817 6.013 -17.971 1.00 91.06 459 ASN A N 1
ATOM 3632 C CA . ASN A 1 459 ? 19.461 6.161 -19.278 1.00 91.06 459 ASN A CA 1
ATOM 3633 C C . ASN A 1 459 ? 20.839 5.479 -19.324 1.00 91.06 459 ASN A C 1
ATOM 3635 O O . ASN A 1 459 ? 21.159 4.863 -20.343 1.00 91.06 459 ASN A O 1
ATOM 3639 N N . ASP A 1 460 ? 21.620 5.543 -18.241 1.00 92.19 460 ASP A N 1
ATOM 3640 C CA . ASP A 1 460 ? 22.895 4.826 -18.138 1.00 92.19 460 ASP A CA 1
ATOM 3641 C C . ASP A 1 460 ? 22.686 3.307 -18.223 1.00 92.19 460 ASP A C 1
ATOM 3643 O O . ASP A 1 460 ? 23.254 2.668 -19.107 1.00 92.19 460 ASP A O 1
ATOM 3647 N N . TYR A 1 461 ? 21.782 2.736 -17.418 1.00 93.44 461 TYR A N 1
ATOM 3648 C CA . TYR A 1 461 ? 21.482 1.300 -17.479 1.00 93.44 461 TYR A CA 1
ATOM 3649 C C . TYR A 1 461 ? 20.942 0.857 -18.844 1.00 93.44 461 TYR A C 1
ATOM 3651 O O . TYR A 1 461 ? 21.308 -0.208 -19.333 1.00 93.44 461 TYR A O 1
ATOM 3659 N N . ILE A 1 462 ? 20.104 1.668 -19.499 1.00 92.69 462 ILE A N 1
ATOM 3660 C CA . ILE A 1 462 ? 19.591 1.369 -20.846 1.00 92.69 462 ILE A CA 1
ATOM 3661 C C . ILE A 1 462 ? 20.730 1.360 -21.874 1.00 92.69 462 ILE A C 1
ATOM 3663 O O . ILE A 1 462 ? 20.770 0.488 -22.747 1.00 92.69 462 ILE A O 1
ATOM 3667 N N . ARG A 1 463 ? 21.655 2.326 -21.805 1.00 94.44 463 ARG A N 1
ATOM 3668 C CA . ARG A 1 463 ? 22.835 2.378 -22.682 1.00 94.44 463 ARG A CA 1
ATOM 3669 C C . ARG A 1 463 ? 23.724 1.153 -22.468 1.00 94.44 463 ARG A C 1
ATOM 3671 O O . ARG A 1 463 ? 24.160 0.533 -23.442 1.00 94.44 463 ARG A O 1
ATOM 3678 N N . ASP A 1 464 ? 23.965 0.798 -21.217 1.00 93.94 464 ASP A N 1
ATOM 3679 C CA . ASP A 1 464 ? 24.853 -0.301 -20.862 1.00 93.94 464 ASP A CA 1
ATOM 3680 C C . ASP A 1 464 ? 24.213 -1.647 -21.251 1.00 93.94 464 ASP A C 1
ATOM 3682 O O . ASP A 1 464 ? 24.875 -2.475 -21.875 1.00 93.94 464 ASP A O 1
ATOM 3686 N N . ALA A 1 465 ? 22.897 -1.817 -21.060 1.00 92.69 465 ALA A N 1
ATOM 3687 C CA . ALA A 1 465 ? 22.153 -3.001 -21.505 1.00 92.69 465 ALA A CA 1
ATOM 3688 C C . ALA A 1 465 ? 22.229 -3.198 -23.028 1.00 92.69 465 ALA A C 1
ATOM 3690 O O . ALA A 1 465 ? 22.424 -4.311 -23.516 1.00 92.69 465 ALA A O 1
ATOM 3691 N N . ARG A 1 466 ? 22.139 -2.111 -23.810 1.00 91.81 466 ARG A N 1
ATOM 3692 C CA . ARG A 1 466 ? 22.337 -2.163 -25.273 1.00 91.81 466 ARG A CA 1
ATOM 3693 C C . ARG A 1 466 ? 23.754 -2.594 -25.642 1.00 91.81 466 ARG A C 1
ATOM 3695 O O . ARG A 1 466 ? 23.938 -3.314 -26.622 1.00 91.81 466 ARG A O 1
ATOM 3702 N N . THR A 1 467 ? 24.741 -2.166 -24.862 1.00 94.38 467 THR A N 1
ATOM 3703 C CA . THR A 1 467 ? 26.143 -2.545 -25.058 1.00 94.38 467 THR A CA 1
ATOM 3704 C C . THR A 1 467 ? 26.362 -4.026 -24.741 1.00 94.38 467 THR A C 1
ATOM 3706 O O . THR A 1 467 ? 26.992 -4.722 -25.536 1.00 94.38 467 THR A O 1
ATOM 3709 N N . ALA A 1 468 ? 25.800 -4.528 -23.637 1.00 92.06 468 ALA A N 1
ATOM 3710 C CA . ALA A 1 468 ? 25.812 -5.949 -23.284 1.00 92.06 468 ALA A CA 1
ATOM 3711 C C . ALA A 1 468 ? 25.147 -6.803 -24.376 1.00 92.06 468 ALA A C 1
ATOM 3713 O O . ALA A 1 468 ? 25.736 -7.771 -24.857 1.00 92.06 468 ALA A O 1
ATOM 3714 N N . ARG A 1 469 ? 23.985 -6.366 -24.882 1.00 91.44 469 ARG A N 1
ATOM 3715 C CA . ARG A 1 469 ? 23.297 -7.007 -26.012 1.00 91.44 469 ARG A CA 1
ATOM 3716 C C . ARG A 1 469 ? 24.163 -7.073 -27.269 1.00 91.44 469 ARG A C 1
ATOM 3718 O O . ARG A 1 469 ? 24.225 -8.118 -27.910 1.00 91.44 469 ARG A O 1
ATOM 3725 N N . ALA A 1 470 ? 24.840 -5.981 -27.630 1.00 92.56 470 ALA A N 1
ATOM 3726 C CA . ALA A 1 470 ? 25.734 -5.949 -28.792 1.00 92.56 470 ALA A CA 1
ATOM 3727 C C . ALA A 1 470 ? 26.917 -6.924 -28.645 1.00 92.56 470 ALA A C 1
ATOM 3729 O O . ALA A 1 470 ? 27.387 -7.477 -29.636 1.00 92.56 470 ALA A O 1
ATOM 3730 N N . LYS A 1 471 ? 27.358 -7.169 -27.406 1.00 94.38 471 LYS A N 1
ATOM 3731 C CA . LYS A 1 471 ? 28.370 -8.174 -27.051 1.00 94.38 471 LYS A CA 1
ATOM 3732 C C . LYS A 1 471 ? 27.804 -9.591 -26.895 1.00 94.38 471 LYS A C 1
ATOM 3734 O O . LYS A 1 471 ? 28.568 -10.498 -26.591 1.00 94.38 471 LYS A O 1
ATOM 3739 N N . GLN A 1 472 ? 26.497 -9.779 -27.095 1.00 92.00 472 GLN A N 1
ATOM 3740 C CA . GLN A 1 472 ? 25.776 -11.033 -26.848 1.00 92.00 472 GLN A CA 1
ATOM 3741 C C . GLN A 1 472 ? 25.868 -11.529 -25.390 1.00 92.00 472 GLN A C 1
ATOM 3743 O O . GLN A 1 472 ? 25.615 -12.700 -25.115 1.00 92.00 472 GLN A O 1
ATOM 3748 N N . ASP A 1 473 ? 26.162 -10.639 -24.438 1.00 92.94 473 ASP A N 1
ATOM 3749 C CA . ASP A 1 473 ? 26.157 -10.953 -23.009 1.00 92.94 473 ASP A CA 1
ATOM 3750 C C . ASP A 1 473 ? 24.736 -10.822 -22.454 1.00 92.94 473 ASP A C 1
ATOM 3752 O O . ASP A 1 473 ? 24.325 -9.792 -21.916 1.00 92.94 473 ASP A O 1
ATOM 3756 N N . THR A 1 474 ? 23.936 -11.872 -22.640 1.00 87.81 474 THR A N 1
ATOM 3757 C CA . THR A 1 474 ? 22.527 -11.843 -22.229 1.00 87.81 474 THR A CA 1
ATOM 3758 C C . THR A 1 474 ? 22.352 -11.818 -20.706 1.00 87.81 474 THR A C 1
ATOM 3760 O O . THR A 1 474 ? 21.313 -11.369 -20.226 1.00 87.81 474 THR A O 1
ATOM 3763 N N . LYS A 1 475 ? 23.333 -12.311 -19.934 1.00 88.19 475 LYS A N 1
ATOM 3764 C CA . LYS A 1 475 ? 23.268 -12.311 -18.463 1.00 88.19 475 LYS A CA 1
ATOM 3765 C C . LYS A 1 475 ? 23.409 -10.885 -17.943 1.00 88.19 475 LYS A C 1
ATOM 3767 O O . LYS A 1 475 ? 22.587 -10.443 -17.141 1.00 88.19 475 LYS A O 1
ATOM 3772 N N . ASP A 1 476 ? 24.407 -10.164 -18.444 1.00 91.50 476 ASP A N 1
ATOM 3773 C CA . ASP A 1 476 ? 24.604 -8.757 -18.110 1.00 91.50 476 ASP A CA 1
ATOM 3774 C C . ASP A 1 476 ? 23.450 -7.886 -18.638 1.00 91.50 476 ASP A C 1
ATOM 3776 O O . ASP A 1 476 ? 22.907 -7.070 -17.892 1.00 91.50 476 ASP A O 1
ATOM 3780 N N . GLU A 1 477 ? 22.963 -8.142 -19.865 1.00 92.56 477 GLU A N 1
ATOM 3781 C CA . GLU A 1 477 ? 21.765 -7.480 -20.413 1.00 92.56 477 GLU A CA 1
ATOM 3782 C C . GLU A 1 477 ? 20.565 -7.621 -19.462 1.00 92.56 477 GLU A C 1
ATOM 3784 O O . GLU A 1 477 ? 19.934 -6.621 -19.115 1.00 92.56 477 GLU A O 1
ATOM 3789 N N . LEU A 1 478 ? 20.261 -8.841 -19.002 1.00 90.12 478 LEU A N 1
ATOM 3790 C CA . LEU A 1 478 ? 19.141 -9.093 -18.094 1.00 90.12 478 LEU A CA 1
ATOM 3791 C C . LEU A 1 478 ? 19.305 -8.348 -16.761 1.00 90.12 478 LEU A C 1
ATOM 3793 O O . LEU A 1 478 ? 18.358 -7.710 -16.306 1.00 90.12 478 LEU A O 1
ATOM 3797 N N . ASN A 1 479 ? 20.492 -8.379 -16.150 1.00 89.62 479 ASN A N 1
ATOM 3798 C CA . ASN A 1 479 ? 20.755 -7.702 -14.874 1.00 89.62 479 ASN A CA 1
ATOM 3799 C C . ASN A 1 479 ? 20.605 -6.175 -14.975 1.00 89.62 479 ASN A C 1
ATOM 3801 O O . ASN A 1 479 ? 20.026 -5.527 -14.094 1.00 89.62 479 ASN A O 1
ATOM 3805 N N . LEU A 1 480 ? 21.087 -5.592 -16.072 1.00 92.44 480 LEU A N 1
ATOM 3806 C CA . LEU A 1 480 ? 20.946 -4.164 -16.345 1.00 92.44 480 LEU A CA 1
ATOM 3807 C C . LEU A 1 480 ? 19.477 -3.797 -16.589 1.00 92.44 480 LEU A C 1
ATOM 3809 O O . LEU A 1 480 ? 18.991 -2.807 -16.045 1.00 92.44 480 LEU A O 1
ATOM 3813 N N . LEU A 1 481 ? 18.726 -4.624 -17.321 1.00 92.00 481 LEU A N 1
ATOM 3814 C CA . LEU A 1 481 ? 17.292 -4.416 -17.532 1.00 92.00 481 LEU A CA 1
ATOM 3815 C C . LEU A 1 481 ? 16.459 -4.604 -16.254 1.00 92.00 481 LEU A C 1
ATOM 3817 O O . LEU A 1 481 ? 15.496 -3.866 -16.054 1.00 92.00 481 LEU A O 1
ATOM 3821 N N . LEU A 1 482 ? 16.840 -5.513 -15.353 1.00 90.88 482 LEU A N 1
ATOM 3822 C CA . LEU A 1 482 ? 16.234 -5.624 -14.021 1.00 90.88 482 LEU A CA 1
ATOM 3823 C C . LEU A 1 482 ? 16.481 -4.360 -13.185 1.00 90.88 482 LEU A C 1
ATOM 3825 O O . LEU A 1 482 ? 15.590 -3.921 -12.457 1.00 90.88 482 LEU A O 1
ATOM 3829 N N . SER A 1 483 ? 17.646 -3.726 -13.346 1.00 90.12 483 SER A N 1
ATOM 3830 C CA . SER A 1 483 ? 17.937 -2.422 -12.736 1.00 90.12 483 SER A CA 1
ATOM 3831 C C . SER A 1 483 ? 17.056 -1.318 -13.332 1.00 90.12 483 SER A C 1
ATOM 3833 O O . SER A 1 483 ? 16.477 -0.531 -12.584 1.00 90.12 483 SER A O 1
ATOM 3835 N N . VAL A 1 484 ? 16.864 -1.294 -14.659 1.00 91.88 484 VAL A N 1
ATOM 3836 C CA . VAL A 1 484 ? 15.904 -0.380 -15.312 1.00 91.88 484 VAL A CA 1
ATOM 3837 C C . VAL A 1 484 ? 14.496 -0.592 -14.761 1.00 91.88 484 VAL A C 1
ATOM 3839 O O . VAL A 1 484 ? 13.835 0.377 -14.396 1.00 91.88 484 VAL A O 1
ATOM 3842 N N . HIS A 1 485 ? 14.050 -1.843 -14.655 1.00 92.50 485 HIS A N 1
ATOM 3843 C CA . HIS A 1 485 ? 12.748 -2.188 -14.100 1.00 92.50 485 HIS A CA 1
ATOM 3844 C C . HIS A 1 485 ? 12.594 -1.729 -12.649 1.00 92.50 485 HIS A C 1
ATOM 3846 O O . HIS A 1 485 ? 11.568 -1.143 -12.321 1.00 92.50 485 HIS A O 1
ATOM 3852 N N . PHE A 1 486 ? 13.606 -1.907 -11.798 1.00 90.12 486 PHE A N 1
ATOM 3853 C CA . PHE A 1 486 ? 13.585 -1.399 -10.426 1.00 90.12 486 PHE A CA 1
ATOM 3854 C C . PHE A 1 486 ? 13.315 0.113 -10.371 1.00 90.12 486 PHE A C 1
ATOM 3856 O O . PHE A 1 486 ? 12.421 0.552 -9.647 1.00 90.12 486 PHE A O 1
ATOM 3863 N N . TYR A 1 487 ? 14.030 0.912 -11.168 1.00 89.62 487 TYR A N 1
ATOM 3864 C CA . TYR A 1 487 ? 13.801 2.358 -11.217 1.00 89.62 487 TYR A CA 1
ATOM 3865 C C . TYR A 1 487 ? 12.469 2.731 -11.874 1.00 89.62 487 TYR A C 1
ATOM 3867 O O . TYR A 1 487 ? 11.822 3.669 -11.416 1.00 89.62 487 TYR A O 1
ATOM 3875 N N . ALA A 1 488 ? 12.025 1.989 -12.892 1.00 91.12 488 ALA A N 1
ATOM 3876 C CA . ALA A 1 488 ? 10.721 2.185 -13.525 1.00 91.12 488 ALA A CA 1
ATOM 3877 C C . ALA A 1 488 ? 9.579 1.981 -12.526 1.00 91.12 488 ALA A C 1
ATOM 3879 O O . ALA A 1 488 ? 8.671 2.800 -12.440 1.00 91.12 488 ALA A O 1
ATOM 3880 N N . THR A 1 489 ? 9.666 0.910 -11.742 1.00 89.50 489 THR A N 1
ATOM 3881 C CA . THR A 1 489 ? 8.726 0.574 -10.675 1.00 89.50 489 THR A CA 1
ATOM 3882 C C . THR A 1 489 ? 8.645 1.677 -9.637 1.00 89.50 489 THR A C 1
ATOM 3884 O O . THR A 1 489 ? 7.562 2.080 -9.234 1.00 89.50 489 THR A O 1
ATOM 3887 N N . LEU A 1 490 ? 9.796 2.201 -9.228 1.00 85.38 490 LEU A N 1
ATOM 3888 C CA . LEU A 1 490 ? 9.849 3.305 -8.284 1.00 85.38 490 LEU A CA 1
ATOM 3889 C C . LEU A 1 490 ? 9.294 4.602 -8.878 1.00 85.38 490 LEU A C 1
ATOM 3891 O O . LEU A 1 490 ? 8.602 5.332 -8.181 1.00 85.38 490 LEU A O 1
ATOM 3895 N N . PHE A 1 491 ? 9.576 4.884 -10.149 1.00 88.50 491 PHE A N 1
ATOM 3896 C CA . PHE A 1 491 ? 9.090 6.073 -10.838 1.00 88.50 491 PHE A CA 1
ATOM 3897 C C . PHE A 1 491 ? 7.564 6.034 -11.014 1.00 88.50 491 PHE A C 1
ATOM 3899 O O . PHE A 1 491 ? 6.875 6.863 -10.430 1.00 88.50 491 PHE A O 1
ATOM 3906 N N . TYR A 1 492 ? 7.029 5.039 -11.726 1.00 89.44 492 TYR A N 1
ATOM 3907 C CA . TYR A 1 492 ? 5.584 4.896 -11.964 1.00 89.44 492 TYR A CA 1
ATOM 3908 C C . TYR A 1 492 ? 4.787 4.549 -10.701 1.00 89.44 492 TYR A C 1
ATOM 3910 O O . TYR A 1 492 ? 3.589 4.782 -10.624 1.00 89.44 492 TYR A O 1
ATOM 3918 N N . GLY A 1 493 ? 5.450 3.991 -9.690 1.00 87.12 493 GLY A N 1
ATOM 3919 C CA . GLY A 1 493 ? 4.832 3.632 -8.421 1.00 87.12 493 GLY A CA 1
ATOM 3920 C C . GLY A 1 493 ? 4.720 4.748 -7.389 1.00 87.12 493 GLY A C 1
ATOM 3921 O O . GLY A 1 493 ? 4.032 4.542 -6.392 1.00 87.12 493 GLY A O 1
ATOM 3922 N N . SER A 1 494 ? 5.428 5.870 -7.574 1.00 83.38 494 SER A N 1
ATOM 3923 C CA . SER A 1 494 ? 5.567 6.914 -6.538 1.00 83.38 494 SER A CA 1
ATOM 3924 C C . SER A 1 494 ? 4.971 8.271 -6.914 1.00 83.38 494 SER A C 1
ATOM 3926 O O . SER A 1 494 ? 4.744 9.101 -6.024 1.00 83.38 494 SER A O 1
ATOM 3928 N N . PHE A 1 495 ? 4.754 8.517 -8.207 1.00 84.88 495 PHE A N 1
ATOM 3929 C CA . PHE A 1 495 ? 4.302 9.802 -8.738 1.00 84.88 495 PHE A CA 1
ATOM 3930 C C . PHE A 1 495 ? 2.954 9.663 -9.443 1.00 84.88 495 PHE A C 1
ATOM 3932 O O . PHE A 1 495 ? 2.531 8.555 -9.764 1.00 84.88 495 PHE A O 1
ATOM 3939 N N . ASP A 1 496 ? 2.245 10.776 -9.591 1.00 84.75 496 ASP A N 1
ATOM 3940 C CA . ASP A 1 496 ? 0.984 10.836 -10.322 1.00 84.75 496 ASP A CA 1
ATOM 3941 C C . ASP A 1 496 ? 1.177 11.013 -11.834 1.00 84.75 496 ASP A C 1
ATOM 3943 O O . ASP A 1 496 ? 2.291 11.179 -12.341 1.00 84.75 496 ASP A O 1
ATOM 3947 N N . GLU A 1 497 ? 0.063 10.933 -12.565 1.00 83.75 497 GLU A N 1
ATOM 3948 C CA . GLU A 1 497 ? 0.056 11.028 -14.025 1.00 83.75 497 GLU A CA 1
ATOM 3949 C C . GLU A 1 497 ? 0.623 12.365 -14.518 1.00 83.75 497 GLU A C 1
ATOM 3951 O O . GLU A 1 497 ? 1.394 12.367 -15.475 1.00 83.75 497 GLU A O 1
ATOM 3956 N N . ASP A 1 498 ? 0.357 13.474 -13.820 1.00 85.06 498 ASP A N 1
ATOM 3957 C CA . ASP A 1 498 ? 0.861 14.804 -14.185 1.00 85.06 498 ASP A CA 1
ATOM 3958 C C . ASP A 1 498 ? 2.396 14.845 -14.200 1.00 85.06 498 ASP A C 1
ATOM 3960 O O . ASP A 1 498 ? 3.019 15.409 -15.104 1.00 85.06 498 ASP A O 1
ATOM 3964 N N . VAL A 1 499 ? 3.049 14.230 -13.212 1.00 85.50 499 VAL A N 1
ATOM 3965 C CA . VAL A 1 499 ? 4.516 14.141 -13.169 1.00 85.50 499 VAL A CA 1
ATOM 3966 C C . VAL A 1 499 ? 5.065 13.329 -14.339 1.00 85.50 499 VAL A C 1
ATOM 3968 O O . VAL A 1 499 ? 6.122 13.669 -14.886 1.00 85.50 499 VAL A O 1
ATOM 3971 N N . HIS A 1 500 ? 4.368 12.258 -14.716 1.00 88.12 500 HIS A N 1
ATOM 3972 C CA . HIS A 1 500 ? 4.740 11.419 -15.847 1.00 88.12 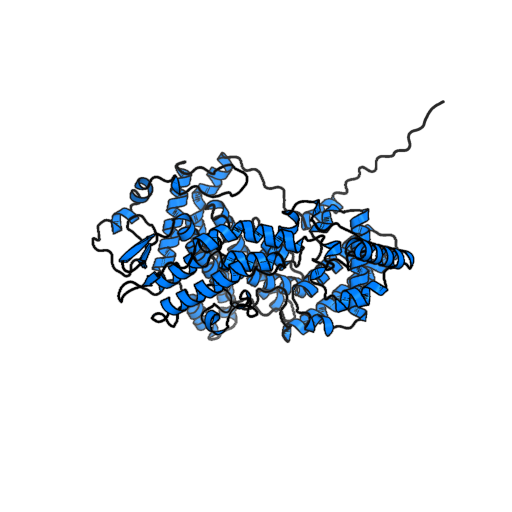500 HIS A CA 1
ATOM 3973 C C . HIS A 1 500 ? 4.576 12.167 -17.170 1.00 88.12 500 HIS A C 1
ATOM 3975 O O . HIS A 1 500 ? 5.527 12.229 -17.942 1.00 88.12 500 HIS A O 1
ATOM 3981 N N . ASP A 1 501 ? 3.432 12.810 -17.388 1.00 85.81 501 ASP A N 1
ATOM 3982 C CA . ASP A 1 501 ? 3.127 13.553 -18.612 1.00 85.81 501 ASP A CA 1
ATOM 3983 C C . ASP A 1 501 ? 4.058 14.761 -18.824 1.00 85.81 501 ASP A C 1
ATOM 3985 O O . ASP A 1 501 ? 4.307 15.172 -19.959 1.00 85.81 501 ASP A O 1
ATOM 3989 N N . ASN A 1 502 ? 4.639 15.300 -17.747 1.00 86.00 502 ASN A N 1
ATOM 3990 C CA . ASN A 1 502 ? 5.647 16.359 -17.812 1.00 86.00 502 ASN A CA 1
ATOM 3991 C C . ASN A 1 502 ? 7.048 15.877 -18.242 1.00 86.00 502 ASN A C 1
ATOM 3993 O O . ASN A 1 502 ? 7.928 16.709 -18.485 1.00 86.00 502 ASN A O 1
ATOM 3997 N N . GLN A 1 503 ? 7.304 14.566 -18.319 1.00 88.06 503 GLN A N 1
ATOM 3998 C CA . GLN A 1 503 ? 8.579 14.053 -18.826 1.00 88.06 503 GLN A CA 1
ATOM 3999 C C . GLN A 1 503 ? 8.608 14.004 -20.359 1.00 88.06 503 GLN A C 1
ATOM 4001 O O . GLN A 1 503 ? 7.598 13.857 -21.040 1.00 88.06 503 GLN A O 1
ATOM 4006 N N . ASP A 1 504 ? 9.816 14.083 -20.923 1.00 89.31 504 ASP A N 1
ATOM 4007 C CA . ASP A 1 504 ? 10.022 13.963 -22.367 1.00 89.31 504 ASP A CA 1
ATOM 4008 C C . ASP A 1 504 ? 9.526 12.599 -22.887 1.00 89.31 504 ASP A C 1
ATOM 4010 O O . ASP A 1 504 ? 9.946 11.536 -22.418 1.00 89.31 504 ASP A O 1
ATOM 4014 N N . ILE A 1 505 ? 8.690 12.610 -23.926 1.00 89.00 505 ILE A N 1
ATOM 4015 C CA . ILE A 1 505 ? 8.206 11.395 -24.587 1.00 89.00 505 ILE A CA 1
ATOM 4016 C C . ILE A 1 505 ? 9.353 10.489 -25.057 1.00 89.00 505 ILE A C 1
ATOM 4018 O O . ILE A 1 505 ? 9.227 9.263 -25.048 1.00 89.00 505 ILE A O 1
ATOM 4022 N N . ALA A 1 506 ? 10.509 11.056 -25.419 1.00 89.62 506 ALA A N 1
ATOM 4023 C CA . ALA A 1 506 ? 11.672 10.268 -25.806 1.00 89.62 506 ALA A CA 1
ATOM 4024 C C . ALA A 1 506 ? 12.280 9.500 -24.620 1.00 89.62 506 ALA A C 1
ATOM 4026 O O . ALA A 1 506 ? 12.844 8.419 -24.819 1.00 89.62 506 ALA A O 1
ATOM 4027 N N . PHE A 1 507 ? 12.174 10.024 -23.393 1.00 90.12 507 PHE A N 1
ATOM 4028 C CA . PHE A 1 507 ? 12.544 9.291 -22.182 1.00 90.12 507 PHE A CA 1
ATOM 4029 C C . PHE A 1 507 ? 11.627 8.080 -21.989 1.00 90.12 507 PHE A C 1
ATOM 4031 O O . PHE A 1 507 ? 12.128 6.959 -21.863 1.00 90.12 507 PHE A O 1
ATOM 4038 N N . HIS A 1 508 ? 10.310 8.274 -22.084 1.00 91.69 508 HIS A N 1
ATOM 4039 C CA . HIS A 1 508 ? 9.353 7.171 -21.998 1.00 91.69 508 HIS A CA 1
ATOM 4040 C C . HIS A 1 508 ? 9.564 6.120 -23.086 1.00 91.69 508 HIS A C 1
ATOM 4042 O O . HIS A 1 508 ? 9.623 4.935 -22.775 1.00 91.69 508 HIS A O 1
ATOM 4048 N N . ALA A 1 509 ? 9.783 6.520 -24.339 1.00 89.94 509 ALA A N 1
ATOM 4049 C CA . ALA A 1 509 ? 10.041 5.583 -25.431 1.00 89.94 509 ALA A CA 1
ATOM 4050 C C . ALA A 1 509 ? 11.277 4.697 -25.175 1.00 89.94 509 ALA A C 1
ATOM 4052 O O . ALA A 1 509 ? 11.266 3.494 -25.450 1.00 89.94 509 ALA A O 1
ATOM 4053 N N . ARG A 1 510 ? 12.354 5.260 -24.603 1.00 90.56 510 ARG A N 1
ATOM 4054 C CA . ARG A 1 510 ? 13.539 4.473 -24.213 1.00 90.56 510 ARG A CA 1
ATOM 4055 C C . ARG A 1 510 ? 13.218 3.496 -23.087 1.00 90.56 510 ARG A C 1
ATOM 4057 O O . ARG A 1 510 ? 13.637 2.341 -23.156 1.00 90.56 510 ARG A O 1
ATOM 4064 N N . LEU A 1 511 ? 12.486 3.960 -22.079 1.00 91.38 511 LEU A N 1
ATOM 4065 C CA . LEU A 1 511 ? 12.108 3.167 -20.919 1.00 91.38 511 LEU A CA 1
ATOM 4066 C C . LEU A 1 511 ? 11.184 2.005 -21.288 1.00 91.38 511 LEU A C 1
ATOM 4068 O O . LEU A 1 511 ? 11.502 0.855 -20.990 1.00 91.38 511 LEU A O 1
ATOM 4072 N N . ILE A 1 512 ? 10.080 2.280 -21.983 1.00 90.62 512 ILE A N 1
ATOM 4073 C CA . ILE A 1 512 ? 9.140 1.247 -22.426 1.00 90.62 512 ILE A CA 1
ATOM 4074 C C . ILE A 1 512 ? 9.853 0.237 -23.333 1.00 90.62 512 ILE A C 1
ATOM 4076 O O . ILE A 1 512 ? 9.606 -0.958 -23.213 1.00 90.62 512 ILE A O 1
ATOM 4080 N N . GLY A 1 513 ? 10.817 0.666 -24.154 1.00 89.56 513 GLY A N 1
ATOM 4081 C CA . GLY A 1 513 ? 11.586 -0.250 -25.001 1.00 89.56 513 GLY A CA 1
ATOM 4082 C C . GLY A 1 513 ? 12.492 -1.185 -24.207 1.00 89.56 513 GLY A C 1
ATOM 4083 O O . GLY A 1 513 ? 12.625 -2.360 -24.547 1.00 89.56 513 GLY A O 1
ATOM 4084 N N . ALA A 1 514 ? 13.077 -0.690 -23.117 1.00 91.56 514 ALA A N 1
ATOM 4085 C CA . ALA A 1 514 ? 13.838 -1.515 -22.188 1.00 91.56 514 ALA A CA 1
ATOM 4086 C C . ALA A 1 514 ? 12.933 -2.497 -21.424 1.00 91.56 514 ALA A C 1
ATOM 4088 O O . ALA A 1 514 ? 13.268 -3.676 -21.326 1.00 91.56 514 ALA A O 1
ATOM 4089 N N . LEU A 1 515 ? 11.762 -2.051 -20.953 1.00 91.69 515 LEU A N 1
ATOM 4090 C CA . LEU A 1 515 ? 10.773 -2.928 -20.313 1.00 91.69 515 LEU A CA 1
ATOM 4091 C C . LEU A 1 515 ? 10.254 -3.997 -21.282 1.00 91.69 515 LEU A C 1
ATOM 4093 O O . LEU A 1 515 ? 10.156 -5.163 -20.914 1.00 91.69 515 LEU A O 1
ATOM 4097 N N . HIS A 1 516 ? 10.009 -3.640 -22.542 1.00 90.31 516 HIS A N 1
ATOM 4098 C CA . HIS A 1 516 ? 9.585 -4.589 -23.564 1.00 90.31 516 HIS A CA 1
ATOM 4099 C C . HIS A 1 516 ? 10.633 -5.685 -23.775 1.00 90.31 516 HIS A C 1
ATOM 4101 O O . HIS A 1 516 ? 10.315 -6.873 -23.732 1.00 90.31 516 HIS A O 1
ATOM 4107 N N . ARG A 1 517 ? 11.907 -5.296 -23.906 1.00 90.69 517 ARG A N 1
ATOM 4108 C CA . ARG A 1 517 ? 13.014 -6.251 -24.008 1.00 90.69 517 ARG A CA 1
ATOM 4109 C C . ARG A 1 517 ? 13.141 -7.131 -22.762 1.00 90.69 517 ARG A C 1
ATOM 4111 O O . ARG A 1 517 ? 13.387 -8.328 -22.891 1.00 90.69 517 ARG A O 1
ATOM 4118 N N . LEU A 1 518 ? 12.955 -6.560 -21.572 1.00 92.12 518 LEU A N 1
ATOM 4119 C CA . LEU A 1 518 ? 12.964 -7.317 -20.322 1.00 92.12 518 LEU A CA 1
ATOM 4120 C C . LEU A 1 518 ? 11.867 -8.387 -20.308 1.00 92.12 518 LEU A C 1
ATOM 4122 O O . LEU A 1 518 ? 12.141 -9.528 -19.951 1.00 92.12 518 LEU A O 1
ATOM 4126 N N . HIS A 1 519 ? 10.645 -8.038 -20.715 1.00 89.94 519 HIS A N 1
ATOM 4127 C CA . HIS A 1 519 ? 9.529 -8.982 -20.758 1.00 89.94 519 HIS A CA 1
ATOM 4128 C C . HIS A 1 519 ? 9.806 -10.145 -21.720 1.00 89.94 519 HIS A C 1
ATOM 4130 O O . HIS A 1 519 ? 9.566 -11.292 -21.350 1.00 89.94 519 HIS A O 1
ATOM 4136 N N . GLN A 1 520 ? 10.380 -9.882 -22.899 1.00 88.75 520 GLN A N 1
ATOM 4137 C CA . GLN A 1 520 ? 10.807 -10.938 -23.828 1.00 88.75 520 GLN A CA 1
ATOM 4138 C C . GLN A 1 520 ? 11.829 -11.887 -23.182 1.00 88.75 520 GLN A C 1
ATOM 4140 O O . GLN A 1 520 ? 11.636 -13.099 -23.174 1.00 88.75 520 GLN A O 1
ATOM 4145 N N . LEU A 1 521 ? 12.884 -11.341 -22.565 1.00 89.38 521 LEU A N 1
ATOM 4146 C CA . LEU A 1 521 ? 13.919 -12.150 -21.911 1.00 89.38 521 LEU A CA 1
ATOM 4147 C C . LEU A 1 521 ? 13.375 -12.972 -20.736 1.00 89.38 521 LEU A C 1
ATOM 4149 O O . LEU A 1 521 ? 13.785 -14.115 -20.538 1.00 89.38 521 LEU A O 1
ATOM 4153 N N . ILE A 1 522 ? 12.449 -12.408 -19.960 1.00 89.69 522 ILE A N 1
ATOM 4154 C CA . ILE A 1 522 ? 11.790 -13.108 -18.853 1.00 89.69 522 ILE A CA 1
ATOM 4155 C C . ILE A 1 522 ? 10.911 -14.243 -19.372 1.00 89.69 522 ILE A C 1
ATOM 4157 O O . ILE A 1 522 ? 10.952 -15.326 -18.796 1.00 89.69 522 ILE A O 1
ATOM 4161 N N . ALA A 1 523 ? 10.167 -14.038 -20.461 1.00 88.06 523 ALA A N 1
ATOM 4162 C CA . ALA A 1 523 ? 9.376 -15.099 -21.082 1.00 88.06 523 ALA A CA 1
ATOM 4163 C C . ALA A 1 523 ? 10.238 -16.281 -21.524 1.00 88.06 523 ALA A C 1
ATOM 4165 O O . ALA A 1 523 ? 9.878 -17.431 -21.289 1.00 88.06 523 ALA A O 1
ATOM 4166 N N . GLU A 1 524 ? 11.387 -15.986 -22.127 1.00 86.88 524 GLU A N 1
ATOM 4167 C CA . GLU A 1 524 ? 12.300 -16.998 -22.651 1.00 86.88 524 GLU A CA 1
ATOM 4168 C C . GLU A 1 524 ? 13.063 -17.743 -21.548 1.00 86.88 524 GLU A C 1
ATOM 4170 O O . GLU A 1 524 ? 13.339 -18.931 -21.696 1.00 86.88 524 GLU A O 1
ATOM 4175 N N . ARG A 1 525 ? 13.447 -17.057 -20.460 1.00 87.50 525 ARG A N 1
ATOM 4176 C CA . ARG A 1 525 ? 14.450 -17.582 -19.512 1.00 87.50 525 ARG A CA 1
ATOM 4177 C C . ARG A 1 525 ? 13.985 -17.727 -18.072 1.00 87.50 525 ARG A C 1
ATOM 4179 O O . ARG A 1 525 ? 14.539 -18.545 -17.347 1.00 87.50 525 ARG A O 1
ATOM 4186 N N . ALA A 1 526 ? 13.033 -16.913 -17.628 1.00 86.06 526 ALA A N 1
ATOM 4187 C CA . ALA A 1 526 ? 12.666 -16.830 -16.217 1.00 86.06 526 ALA A CA 1
ATOM 4188 C C . ALA A 1 526 ? 11.181 -16.477 -16.010 1.00 86.06 526 ALA A C 1
ATOM 4190 O O . ALA A 1 526 ? 10.875 -15.515 -15.300 1.00 86.06 526 ALA A O 1
ATOM 4191 N N . PRO A 1 527 ? 10.227 -17.241 -16.581 1.00 84.81 527 PRO A N 1
ATOM 4192 C CA . PRO A 1 527 ? 8.806 -16.879 -16.564 1.00 84.81 527 PRO A CA 1
ATOM 4193 C C . PRO A 1 527 ? 8.237 -16.732 -15.143 1.00 84.81 527 PRO A C 1
ATOM 4195 O O . PRO A 1 527 ? 7.337 -15.929 -14.911 1.00 84.81 527 PRO A O 1
ATOM 4198 N N . TYR A 1 528 ? 8.816 -17.422 -14.156 1.00 83.31 528 TYR A N 1
ATOM 4199 C CA . TYR A 1 528 ? 8.456 -17.314 -12.737 1.00 83.31 528 TYR A CA 1
ATOM 4200 C C . TYR A 1 528 ? 8.729 -15.929 -12.115 1.00 83.31 528 TYR A C 1
ATOM 4202 O O . TYR A 1 528 ? 8.241 -15.641 -11.021 1.00 83.31 528 TYR A O 1
ATOM 4210 N N . VAL A 1 529 ? 9.502 -15.061 -12.778 1.00 85.31 529 VAL A N 1
ATOM 4211 C CA . VAL A 1 529 ? 9.771 -13.681 -12.336 1.00 85.31 529 VAL A CA 1
ATOM 4212 C C . VAL A 1 529 ? 8.620 -12.742 -12.703 1.00 85.31 529 VAL A C 1
ATOM 4214 O O . VAL A 1 529 ? 8.437 -11.722 -12.041 1.00 85.31 529 VAL A O 1
ATOM 4217 N N . TRP A 1 530 ? 7.787 -13.098 -13.688 1.00 84.00 530 TRP A N 1
ATOM 4218 C CA . TRP A 1 530 ? 6.660 -12.281 -14.155 1.00 84.00 530 TRP A CA 1
ATOM 4219 C C . TRP A 1 530 ? 5.770 -11.705 -13.034 1.00 84.00 530 TRP A C 1
ATOM 4221 O O . TRP A 1 530 ? 5.467 -10.502 -13.072 1.00 84.00 530 TRP A O 1
ATOM 4231 N N . PRO A 1 531 ? 5.377 -12.484 -12.004 1.00 83.12 531 PRO A N 1
ATOM 4232 C CA . PRO A 1 531 ? 4.542 -11.978 -10.919 1.00 83.12 531 PRO A CA 1
ATOM 4233 C C . PRO A 1 531 ? 5.188 -10.876 -10.074 1.00 83.12 531 PRO A C 1
ATOM 4235 O O . PRO A 1 531 ? 4.483 -10.189 -9.335 1.00 83.12 531 PRO A O 1
ATOM 4238 N N . ARG A 1 532 ? 6.518 -10.736 -10.152 1.00 83.88 532 ARG A N 1
ATOM 4239 C CA . ARG A 1 532 ? 7.331 -9.769 -9.401 1.00 83.88 532 ARG A CA 1
ATOM 4240 C C . ARG A 1 532 ? 7.604 -8.485 -10.182 1.00 83.88 532 ARG A C 1
ATOM 4242 O O . ARG A 1 532 ? 8.150 -7.550 -9.609 1.00 83.88 532 ARG A O 1
ATOM 4249 N N . LEU A 1 533 ? 7.249 -8.451 -11.467 1.00 87.69 533 LEU A N 1
ATOM 4250 C CA . LEU A 1 533 ? 7.392 -7.254 -12.284 1.00 87.69 533 LEU A CA 1
ATOM 4251 C C . LEU A 1 533 ? 6.362 -6.190 -11.911 1.00 87.69 533 LEU A C 1
ATOM 4253 O O . LEU A 1 533 ? 5.354 -6.466 -11.254 1.00 87.69 533 LEU A O 1
ATOM 4257 N N . LEU A 1 534 ? 6.632 -4.991 -12.418 1.00 89.38 534 LEU A N 1
ATOM 4258 C CA . LEU A 1 534 ? 5.828 -3.788 -12.275 1.00 89.38 534 LEU A CA 1
ATOM 4259 C C . LEU A 1 534 ? 4.392 -4.120 -12.660 1.00 89.38 534 LEU A C 1
ATOM 4261 O O . LEU A 1 534 ? 4.143 -4.843 -13.635 1.00 89.38 534 LEU A O 1
ATOM 4265 N N . ASP A 1 535 ? 3.459 -3.598 -11.880 1.00 88.75 535 ASP A N 1
ATOM 4266 C CA . ASP A 1 535 ? 2.091 -3.482 -12.337 1.00 88.75 535 ASP A CA 1
ATOM 4267 C C . ASP A 1 535 ? 2.043 -2.458 -13.473 1.00 88.75 535 ASP A C 1
ATOM 4269 O O . ASP A 1 535 ? 2.147 -1.251 -13.276 1.00 88.75 535 ASP A O 1
ATOM 4273 N N . VAL A 1 536 ? 1.954 -2.969 -14.694 1.00 85.88 536 VAL A N 1
ATOM 4274 C CA . VAL A 1 536 ? 1.961 -2.179 -15.927 1.00 85.88 536 VAL A CA 1
ATOM 4275 C C . VAL A 1 536 ? 0.746 -1.256 -16.039 1.00 85.88 536 VAL A C 1
ATOM 4277 O O . VAL A 1 536 ? 0.822 -0.279 -16.783 1.00 85.88 536 VAL A O 1
ATOM 4280 N N . GLY A 1 537 ? -0.318 -1.506 -15.263 1.00 84.88 537 GLY A N 1
ATOM 4281 C CA . GLY A 1 537 ? -1.451 -0.590 -15.124 1.00 84.88 537 GLY A CA 1
ATOM 4282 C C . GLY A 1 537 ? -1.091 0.724 -14.428 1.00 84.88 537 GLY A C 1
ATOM 4283 O O . GLY A 1 537 ? -1.795 1.712 -14.591 1.00 84.88 537 GLY A O 1
ATOM 4284 N N . LEU A 1 538 ? 0.045 0.782 -13.722 1.00 86.94 538 LEU A N 1
ATOM 4285 C CA . LEU A 1 538 ? 0.571 2.024 -13.141 1.00 86.94 538 LEU A CA 1
ATOM 4286 C C . LEU A 1 538 ? 1.258 2.926 -14.170 1.00 86.94 538 LEU A C 1
ATOM 4288 O O . LEU A 1 538 ? 1.587 4.067 -13.867 1.00 86.94 538 LEU A O 1
ATOM 4292 N N . ILE A 1 539 ? 1.509 2.431 -15.384 1.00 89.19 539 ILE A N 1
ATOM 4293 C CA . ILE A 1 539 ? 2.026 3.266 -16.464 1.00 89.19 539 ILE A CA 1
ATOM 4294 C C . ILE A 1 539 ? 0.823 3.930 -17.147 1.00 89.19 539 ILE A C 1
ATOM 4296 O O . ILE A 1 539 ? -0.028 3.200 -17.674 1.00 89.19 539 ILE A O 1
ATOM 4300 N N . PRO A 1 540 ? 0.762 5.273 -17.228 1.00 88.69 540 PRO A N 1
ATOM 4301 C CA . PRO A 1 540 ? -0.365 5.963 -17.844 1.00 88.69 540 PRO A CA 1
ATOM 4302 C C . PRO A 1 540 ? -0.696 5.409 -19.239 1.00 88.69 540 PRO A C 1
ATOM 4304 O O . PRO A 1 540 ? 0.221 5.184 -20.048 1.00 88.69 540 PRO A O 1
ATOM 4307 N N . PRO A 1 541 ? -1.984 5.170 -19.559 1.00 85.38 541 PRO A N 1
ATOM 4308 C CA . PRO A 1 541 ? -2.388 4.654 -20.865 1.00 85.38 541 PRO A CA 1
ATOM 4309 C C . PRO A 1 541 ? -1.900 5.527 -22.028 1.00 85.38 541 PRO A C 1
ATOM 4311 O O . PRO A 1 541 ? -1.494 4.996 -23.063 1.00 85.38 541 PRO A O 1
ATOM 4314 N N . SER A 1 542 ? -1.866 6.853 -21.843 1.00 86.00 542 SER A N 1
ATOM 4315 C CA . SER A 1 542 ? -1.321 7.829 -22.799 1.00 86.00 542 SER A CA 1
ATOM 4316 C C . SER A 1 542 ? 0.111 7.473 -23.218 1.00 86.00 542 SER A C 1
ATOM 4318 O O . SER A 1 542 ? 0.414 7.371 -24.410 1.00 86.00 542 SER A O 1
ATOM 4320 N N . ILE A 1 543 ? 0.974 7.203 -22.237 1.00 89.06 543 ILE A N 1
ATOM 4321 C CA . ILE A 1 543 ? 2.383 6.859 -22.426 1.00 89.06 543 ILE A CA 1
ATOM 4322 C C . ILE A 1 543 ? 2.524 5.474 -23.051 1.00 89.06 543 ILE A C 1
ATOM 4324 O O . ILE A 1 543 ? 3.272 5.315 -24.022 1.00 89.06 543 ILE A O 1
ATOM 4328 N N . ARG A 1 544 ? 1.800 4.471 -22.531 1.00 85.62 544 ARG A N 1
ATOM 4329 C CA . ARG A 1 544 ? 1.859 3.103 -23.068 1.00 85.62 544 ARG A CA 1
ATOM 4330 C C . ARG A 1 544 ? 1.455 3.061 -24.528 1.00 85.62 544 ARG A C 1
ATOM 4332 O O . ARG A 1 544 ? 2.221 2.549 -25.334 1.00 85.62 544 ARG A O 1
ATOM 4339 N N . VAL A 1 545 ? 0.313 3.642 -24.889 1.00 81.38 545 VAL A N 1
ATOM 4340 C CA . VAL A 1 545 ? -0.194 3.638 -26.269 1.00 81.38 545 VAL A CA 1
ATOM 4341 C C . VAL A 1 545 ? 0.726 4.425 -27.204 1.00 81.38 545 VAL A C 1
ATOM 4343 O O . VAL A 1 545 ? 0.988 3.982 -28.326 1.00 81.38 545 VAL A O 1
ATOM 4346 N N . ALA A 1 546 ? 1.251 5.573 -26.762 1.00 84.50 546 ALA A N 1
ATOM 4347 C CA . ALA A 1 546 ? 2.178 6.369 -27.563 1.00 84.50 546 ALA A CA 1
ATOM 4348 C C . ALA A 1 546 ? 3.481 5.611 -27.866 1.00 84.50 546 ALA A C 1
ATOM 4350 O O . ALA A 1 546 ? 3.958 5.635 -29.004 1.00 84.50 546 ALA A O 1
ATOM 4351 N N . CYS A 1 547 ? 4.032 4.906 -26.873 1.00 84.00 547 CYS A N 1
ATOM 4352 C CA . CYS A 1 547 ? 5.287 4.170 -27.013 1.00 84.00 547 CYS A CA 1
ATOM 4353 C C . CYS A 1 547 ? 5.100 2.792 -27.671 1.00 84.00 547 CYS A C 1
ATOM 4355 O O . CYS A 1 547 ? 5.976 2.357 -28.414 1.00 84.00 547 CYS A O 1
ATOM 4357 N N . ALA A 1 548 ? 3.955 2.129 -27.467 1.00 74.00 548 ALA A N 1
ATOM 4358 C CA . ALA A 1 548 ? 3.654 0.792 -27.990 1.00 74.00 548 ALA A CA 1
ATOM 4359 C C . ALA A 1 548 ? 3.736 0.701 -29.519 1.00 74.00 548 ALA A C 1
ATOM 4361 O O . ALA A 1 548 ? 4.123 -0.329 -30.062 1.00 74.00 548 ALA A O 1
ATOM 4362 N N . ARG A 1 549 ? 3.465 1.807 -30.226 1.00 68.38 549 ARG A N 1
ATOM 4363 C CA . ARG A 1 549 ? 3.583 1.897 -31.694 1.00 68.38 549 ARG A CA 1
ATOM 4364 C C . ARG A 1 549 ? 4.977 1.540 -32.229 1.00 68.38 549 ARG A C 1
ATOM 4366 O O . ARG A 1 549 ? 5.115 1.340 -33.432 1.00 68.38 549 ARG A O 1
ATOM 4373 N N . GLN A 1 550 ? 5.993 1.502 -31.367 1.00 71.12 550 GLN A N 1
ATOM 4374 C CA . GLN A 1 550 ? 7.381 1.210 -31.717 1.00 71.12 550 GLN A CA 1
ATOM 4375 C C . GLN A 1 550 ? 7.756 -0.276 -31.593 1.00 71.12 550 GLN A C 1
ATOM 4377 O O . GLN A 1 550 ? 8.822 -0.649 -32.076 1.00 71.12 550 GLN A O 1
ATOM 4382 N N . TYR A 1 551 ? 6.923 -1.115 -30.967 1.00 67.25 551 TYR A N 1
ATOM 4383 C CA . TYR A 1 551 ? 7.237 -2.527 -30.720 1.00 67.25 551 TYR A CA 1
ATOM 4384 C C . TYR A 1 551 ? 6.317 -3.409 -31.555 1.00 67.25 551 TYR A C 1
ATOM 4386 O O . TYR A 1 551 ? 5.198 -3.680 -31.142 1.00 67.25 551 TYR A O 1
ATOM 4394 N N . ASP A 1 552 ? 6.785 -3.772 -32.754 1.00 56.25 552 ASP A N 1
ATOM 4395 C CA . ASP A 1 552 ? 6.311 -4.866 -33.620 1.00 56.25 552 ASP A CA 1
ATOM 4396 C C . ASP A 1 552 ? 4.818 -5.230 -33.540 1.00 56.25 552 ASP A C 1
ATOM 4398 O O . ASP A 1 552 ? 4.449 -6.397 -33.568 1.00 56.25 552 ASP A O 1
ATOM 4402 N N . TYR A 1 553 ? 3.935 -4.230 -33.513 1.00 59.19 553 TYR A N 1
ATOM 4403 C CA . TYR A 1 553 ? 2.509 -4.430 -33.730 1.00 59.19 553 TYR A CA 1
ATOM 4404 C C . TYR A 1 553 ? 2.319 -4.612 -35.232 1.00 59.19 553 TYR A C 1
ATOM 4406 O O . TYR A 1 553 ? 2.102 -3.649 -35.991 1.00 59.19 553 TYR A O 1
ATOM 4414 N N . THR A 1 554 ? 2.557 -5.845 -35.678 1.00 58.88 554 THR A N 1
ATOM 4415 C CA . THR A 1 554 ? 2.608 -6.164 -37.094 1.00 58.88 554 THR A CA 1
ATOM 4416 C C . THR A 1 554 ? 1.240 -5.880 -37.721 1.00 58.88 554 THR A C 1
ATOM 4418 O O . THR A 1 554 ? 0.205 -5.882 -37.045 1.00 58.88 554 THR A O 1
ATOM 4421 N N . PRO A 1 555 ? 1.170 -5.638 -39.040 1.00 58.47 555 PRO A N 1
ATOM 4422 C CA . PRO A 1 555 ? -0.115 -5.581 -39.727 1.00 58.47 555 PRO A CA 1
ATOM 4423 C C . PRO A 1 555 ? -0.980 -6.833 -39.486 1.00 58.47 555 PRO A C 1
ATOM 4425 O O . PRO A 1 555 ? -2.202 -6.740 -39.542 1.00 58.47 555 PRO A O 1
ATOM 4428 N N . ALA A 1 556 ? -0.366 -7.989 -39.197 1.00 60.88 556 ALA A N 1
ATOM 4429 C CA . ALA A 1 556 ? -1.075 -9.220 -38.868 1.00 60.88 556 ALA A CA 1
ATOM 4430 C C . ALA A 1 556 ? -1.754 -9.150 -37.491 1.00 60.88 556 ALA A C 1
ATOM 4432 O O . ALA A 1 556 ? -2.924 -9.513 -37.403 1.00 60.88 556 ALA A O 1
ATOM 4433 N N . ASP A 1 557 ? -1.083 -8.606 -36.473 1.00 63.12 557 ASP A N 1
ATOM 4434 C CA . ASP A 1 557 ? -1.655 -8.419 -35.130 1.00 63.12 557 ASP A CA 1
ATOM 4435 C C . ASP A 1 557 ? -2.819 -7.421 -35.164 1.00 63.12 557 ASP A C 1
ATOM 4437 O O . ASP A 1 557 ? -3.895 -7.699 -34.638 1.00 63.12 557 ASP A O 1
ATOM 4441 N N . ARG A 1 558 ? -2.676 -6.320 -35.923 1.00 64.81 558 ARG A N 1
ATOM 4442 C CA . ARG A 1 558 ? -3.795 -5.396 -36.206 1.00 64.81 558 ARG A CA 1
ATOM 4443 C C . ARG A 1 558 ? -4.988 -6.099 -36.833 1.00 64.81 558 ARG A C 1
ATOM 4445 O O . ARG A 1 558 ? -6.125 -5.858 -36.443 1.00 64.81 558 ARG A O 1
ATOM 4452 N N . ASN A 1 559 ? -4.738 -6.925 -37.844 1.00 66.38 559 ASN A N 1
ATOM 4453 C CA . ASN A 1 559 ? -5.803 -7.628 -38.550 1.00 66.38 559 ASN A CA 1
ATOM 4454 C C . ASN A 1 559 ? -6.462 -8.698 -37.669 1.00 66.38 559 ASN A C 1
ATOM 4456 O O . ASN A 1 559 ? -7.661 -8.929 -37.811 1.00 66.38 559 ASN A O 1
ATOM 4460 N N . ALA A 1 560 ? -5.705 -9.338 -36.773 1.00 69.81 560 ALA A N 1
ATOM 4461 C CA . ALA A 1 560 ? -6.231 -10.275 -35.788 1.00 69.81 560 ALA A CA 1
ATOM 4462 C C . ALA A 1 560 ? -7.141 -9.566 -34.774 1.00 69.81 560 ALA A C 1
ATOM 4464 O O . ALA A 1 560 ? -8.249 -10.039 -34.532 1.00 69.81 560 ALA A O 1
ATOM 4465 N N . ASP A 1 561 ? -6.739 -8.395 -34.276 1.00 62.72 561 ASP A N 1
ATOM 4466 C CA . ASP A 1 561 ? -7.543 -7.612 -33.332 1.00 62.72 561 ASP A CA 1
ATOM 4467 C C . ASP A 1 561 ? -8.811 -7.043 -33.978 1.00 62.72 561 ASP A C 1
ATOM 4469 O O . ASP A 1 561 ? -9.896 -7.135 -33.403 1.00 62.72 561 ASP A O 1
ATOM 4473 N N . VAL A 1 562 ? -8.720 -6.543 -35.217 1.00 70.75 562 VAL A N 1
ATOM 4474 C CA . VAL A 1 562 ? -9.903 -6.134 -35.995 1.00 70.75 562 VAL A CA 1
ATOM 4475 C C . VAL A 1 562 ? -10.849 -7.318 -36.206 1.00 70.75 562 VAL A C 1
ATOM 4477 O O . VAL A 1 562 ? -12.062 -7.158 -36.084 1.00 70.75 562 VAL A O 1
ATOM 4480 N N . ARG A 1 563 ? -10.322 -8.515 -36.492 1.00 72.25 563 ARG A N 1
ATOM 4481 C CA . ARG A 1 563 ? -11.143 -9.718 -36.671 1.00 72.25 563 ARG A CA 1
ATOM 4482 C C . ARG A 1 563 ? -11.821 -10.140 -35.363 1.00 72.25 563 ARG A C 1
ATOM 4484 O O . ARG A 1 563 ? -13.029 -10.338 -35.382 1.00 72.25 563 ARG A O 1
ATOM 4491 N N . SER A 1 564 ? -11.089 -10.182 -34.248 1.00 68.88 564 SER A N 1
ATOM 4492 C CA . SER A 1 564 ? -11.636 -10.466 -32.910 1.00 68.88 564 SER A CA 1
ATOM 4493 C C . SER A 1 564 ? -12.747 -9.478 -32.533 1.00 68.88 564 SER A C 1
ATOM 4495 O O . SER A 1 564 ? -13.820 -9.874 -32.077 1.00 68.88 564 SER A O 1
ATOM 4497 N N . HIS A 1 565 ? -12.544 -8.183 -32.798 1.00 69.44 565 HIS A N 1
ATOM 4498 C CA . HIS A 1 565 ? -13.553 -7.154 -32.548 1.00 69.44 565 HIS A CA 1
ATOM 4499 C C . HIS A 1 565 ? -14.823 -7.357 -33.391 1.00 69.44 565 HIS A C 1
ATOM 4501 O O . HIS A 1 565 ? -15.932 -7.304 -32.861 1.00 69.44 565 HIS A O 1
ATOM 4507 N N . LEU A 1 566 ? -14.672 -7.640 -34.691 1.00 73.38 566 LEU A N 1
ATOM 4508 C CA . LEU A 1 566 ? -15.801 -7.920 -35.585 1.00 73.38 566 LEU A CA 1
ATOM 4509 C C . LEU A 1 566 ? -16.552 -9.202 -35.197 1.00 73.38 566 LEU A C 1
ATOM 4511 O O . LEU A 1 566 ? -17.777 -9.237 -35.298 1.00 73.38 566 LEU A O 1
ATOM 4515 N N . GLU A 1 567 ? -15.840 -10.233 -34.738 1.00 76.44 567 GLU A N 1
ATOM 4516 C CA . GLU A 1 567 ? -16.430 -11.479 -34.239 1.00 76.44 567 GLU A CA 1
ATOM 4517 C C . GLU A 1 567 ? -17.251 -11.241 -32.965 1.00 76.44 567 GLU A C 1
ATOM 4519 O O . GLU A 1 567 ? -18.378 -11.723 -32.879 1.00 76.44 567 GLU A O 1
ATOM 4524 N N . LYS A 1 568 ? -16.760 -10.430 -32.016 1.00 65.81 568 LYS A N 1
ATOM 4525 C CA . LYS A 1 568 ? -17.528 -10.045 -30.815 1.00 65.81 568 LYS A CA 1
ATOM 4526 C C . LYS A 1 568 ? -18.789 -9.261 -31.158 1.00 65.81 568 LYS A C 1
ATOM 4528 O O . LYS A 1 568 ? -19.860 -9.596 -30.661 1.00 65.81 568 LYS A O 1
ATOM 4533 N N . MET A 1 569 ? -18.690 -8.284 -32.063 1.00 67.56 569 MET A N 1
ATOM 4534 C CA . MET A 1 569 ? -19.863 -7.544 -32.540 1.00 67.56 569 MET A CA 1
ATOM 4535 C C . MET A 1 569 ? -20.906 -8.458 -33.199 1.00 67.56 569 MET A C 1
ATOM 4537 O O . MET A 1 569 ? -22.095 -8.179 -33.109 1.00 67.56 569 MET A O 1
ATOM 4541 N N . HIS A 1 570 ? -20.481 -9.545 -33.850 1.00 71.50 570 HIS A N 1
ATOM 4542 C CA . HIS A 1 570 ? -21.384 -10.536 -34.446 1.00 71.50 570 HIS A CA 1
ATOM 4543 C C . HIS A 1 570 ? -22.056 -11.464 -33.427 1.00 71.50 570 HIS A C 1
ATOM 4545 O O . HIS A 1 570 ? -23.053 -12.088 -33.763 1.00 71.50 570 HIS A O 1
ATOM 4551 N N . VAL A 1 571 ? -21.494 -11.606 -32.224 1.00 67.31 571 VAL A N 1
ATOM 4552 C CA . VAL A 1 571 ? -22.073 -12.410 -31.133 1.00 67.31 571 VAL A CA 1
ATOM 4553 C C . VAL A 1 571 ? -23.048 -11.582 -30.286 1.00 67.31 571 VAL A C 1
ATOM 4555 O O . VAL A 1 571 ? -23.964 -12.141 -29.688 1.00 67.31 571 VAL A O 1
ATOM 4558 N N . GLU A 1 572 ? -22.856 -10.262 -30.225 1.00 54.19 572 GLU A N 1
ATOM 4559 C CA . GLU A 1 572 ? -23.716 -9.333 -29.475 1.00 54.19 572 GLU A CA 1
ATOM 4560 C C . GLU A 1 572 ? -24.931 -8.813 -30.274 1.00 54.19 572 GLU A C 1
ATOM 4562 O O . GLU A 1 572 ? -25.868 -8.287 -29.668 1.00 54.19 572 GLU A O 1
ATOM 4567 N N . LEU A 1 573 ? -24.927 -8.968 -31.606 1.00 51.81 573 LEU A N 1
ATOM 4568 C CA . LEU A 1 573 ? -26.052 -8.707 -32.523 1.00 51.81 573 LEU A CA 1
ATOM 4569 C C . LEU A 1 573 ? -26.848 -9.985 -32.798 1.00 51.81 573 LEU A C 1
ATOM 4571 O O . LEU A 1 573 ? -28.096 -9.881 -32.869 1.00 51.81 573 LEU A O 1
#